Protein AF-A0A0E9NLZ0-F1 (afdb_monomer)

Foldseek 3Di:
DPPVVVVVVVVVVVVVPPPDDDDDDDDDDDDDDDDDDDDDPDDDPPDDDDDDPDDDPDDDPPVVVVLLVVLLVVVPPVDQPFQQDDDDDDDDDDDDDDFPDDLVVLQVLLVVLVVDALVVLLLVLLVVDPQPPHGPQFKHKDWDWAAFPDDPLATKTKIKMATPPQDPVQAAEEEEAEAPLDALSLLNLQCNVLNPDNNYIYMYIYFDCFANGGFDAADQDDPDLVSSQVSLLCSGLVSVVRVCVSVVQQAHAYEAAANRLVSQLVNCLVCVRRYQEYEYALYFAADADLQPPPPDDPDPPDDDDDDDDDDDDDDDDDDDPDPPPCSDDDPDDPSNQVCLLVLNDSLVCLQPVRSCSLSSLRVSLCSNQVVDDPVSSVSVSSSSSSRSNDDGHSSSSQSSQAHPPRHGPDHCNVVLLSRAHEYEAEFEPAEPRDLVSVVSSQVSNVVSVHHYYGDYQYSDYRSCCNSPVPSVSVVVVVSVVVVVVVVVVVVVVVVCVVVVHDDDPPPPVVVPPDDPPPDDPDDDDDDDD

Structure (mmCIF, N/CA/C/O backbone):
data_AF-A0A0E9NLZ0-F1
#
_entry.id   AF-A0A0E9NLZ0-F1
#
loop_
_atom_site.group_PDB
_atom_site.id
_atom_site.type_symbol
_atom_site.label_atom_id
_atom_site.label_alt_id
_atom_site.label_comp_id
_atom_site.label_asym_id
_atom_site.label_entity_id
_atom_site.label_seq_id
_atom_site.pdbx_PDB_ins_code
_atom_site.Cartn_x
_atom_site.Cartn_y
_atom_site.Cartn_z
_atom_site.occupancy
_atom_site.B_iso_or_equiv
_atom_site.auth_seq_id
_atom_site.auth_comp_id
_atom_site.auth_asym_id
_atom_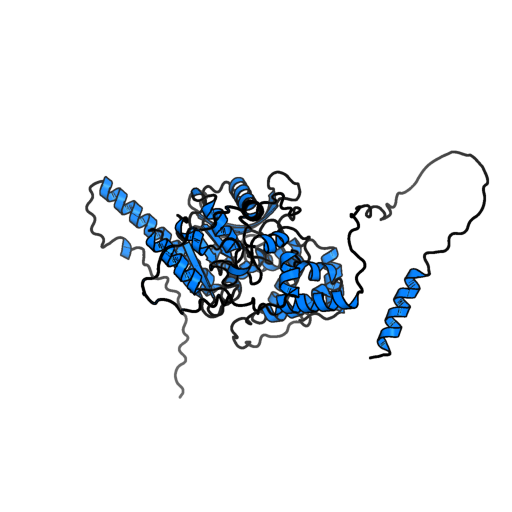site.auth_atom_id
_atom_site.pdbx_PDB_model_num
ATOM 1 N N . MET A 1 1 ? 33.882 -19.739 -27.011 1.00 42.53 1 MET A N 1
ATOM 2 C CA . MET A 1 1 ? 33.886 -19.015 -25.714 1.00 42.53 1 MET A CA 1
ATOM 3 C C . MET A 1 1 ? 35.245 -18.425 -25.289 1.00 42.53 1 MET A C 1
ATOM 5 O O . MET A 1 1 ? 35.275 -17.747 -24.273 1.00 42.53 1 MET A O 1
ATOM 9 N N . ARG A 1 2 ? 36.355 -18.591 -26.036 1.00 28.30 2 ARG A N 1
ATOM 10 C CA . ARG A 1 2 ? 37.669 -17.997 -25.675 1.00 28.30 2 ARG A CA 1
ATOM 11 C C . ARG A 1 2 ? 38.097 -16.769 -26.497 1.00 28.30 2 ARG A C 1
ATOM 13 O O . ARG A 1 2 ? 39.003 -16.062 -26.084 1.00 28.30 2 ARG A O 1
ATOM 20 N N . THR A 1 3 ? 37.411 -16.445 -27.591 1.00 29.70 3 THR A N 1
ATOM 21 C CA . THR A 1 3 ? 37.743 -15.297 -28.461 1.00 29.70 3 THR A CA 1
ATOM 22 C C . THR A 1 3 ? 37.018 -13.993 -28.097 1.00 29.70 3 THR A C 1
ATOM 24 O O . THR A 1 3 ? 37.509 -12.917 -28.414 1.00 29.70 3 THR A O 1
ATOM 27 N N . SER A 1 4 ? 35.910 -14.048 -27.349 1.00 34.25 4 SER A N 1
ATOM 28 C CA . SER A 1 4 ? 35.149 -12.851 -26.937 1.00 34.25 4 SER A CA 1
ATOM 29 C C . SER A 1 4 ? 35.706 -12.152 -25.686 1.00 34.25 4 SER A C 1
ATOM 31 O O . SER A 1 4 ? 35.386 -10.995 -25.434 1.00 34.25 4 SER A O 1
ATOM 33 N N . VAL A 1 5 ? 36.575 -12.821 -24.918 1.00 35.31 5 VAL A N 1
ATOM 34 C CA . VAL A 1 5 ? 37.199 -12.265 -23.699 1.00 35.31 5 VAL A CA 1
ATOM 35 C C . VAL A 1 5 ? 38.394 -11.356 -24.033 1.00 35.31 5 VAL A C 1
ATOM 37 O O . VAL A 1 5 ? 38.694 -10.428 -23.290 1.00 35.31 5 VAL A O 1
ATOM 40 N N . VAL A 1 6 ? 39.028 -11.548 -25.195 1.00 32.97 6 VAL A N 1
ATOM 41 C CA . VAL A 1 6 ? 40.196 -10.757 -25.632 1.00 32.97 6 VAL A CA 1
ATOM 42 C C . VAL A 1 6 ? 39.793 -9.406 -26.249 1.00 32.97 6 VAL A C 1
ATOM 44 O O . VAL A 1 6 ? 40.585 -8.467 -26.261 1.00 32.97 6 VAL A O 1
ATOM 47 N N . PHE A 1 7 ? 38.551 -9.267 -26.728 1.00 29.45 7 PHE A N 1
ATOM 48 C CA . PHE A 1 7 ? 38.072 -8.014 -27.328 1.00 29.45 7 PHE A CA 1
ATOM 49 C C . PHE A 1 7 ? 37.633 -6.985 -26.269 1.00 29.45 7 PHE A C 1
ATOM 51 O O . PHE A 1 7 ? 37.876 -5.790 -26.422 1.00 29.45 7 PHE A O 1
ATOM 58 N N . LEU A 1 8 ? 37.067 -7.449 -25.147 1.00 33.66 8 LEU A N 1
ATOM 59 C CA . LEU A 1 8 ? 36.632 -6.590 -24.036 1.00 33.66 8 LEU A CA 1
ATOM 60 C C . LEU A 1 8 ? 37.800 -6.060 -23.184 1.00 33.66 8 LEU A C 1
ATOM 62 O O . LEU A 1 8 ? 37.709 -4.955 -22.654 1.00 33.66 8 LEU A O 1
ATOM 66 N N . SER A 1 9 ? 38.922 -6.784 -23.100 1.00 30.19 9 SER A N 1
ATOM 67 C CA . SER A 1 9 ? 40.114 -6.318 -22.373 1.00 30.19 9 SER A CA 1
ATOM 68 C C . SER A 1 9 ? 40.880 -5.212 -23.111 1.00 30.19 9 SER A C 1
ATOM 70 O O . SER A 1 9 ? 41.461 -4.340 -22.466 1.00 30.19 9 SER A O 1
ATOM 72 N N . LYS A 1 10 ? 40.834 -5.179 -24.452 1.00 28.28 10 LYS A N 1
ATOM 73 C CA . LYS A 1 10 ? 41.515 -4.150 -25.261 1.00 28.28 10 LYS A CA 1
ATOM 74 C C . LYS A 1 10 ? 40.822 -2.784 -25.234 1.00 28.28 10 LYS A C 1
ATOM 76 O O . LYS A 1 10 ? 41.511 -1.768 -25.245 1.00 28.28 10 LYS A O 1
ATOM 81 N N . ILE A 1 11 ? 39.492 -2.741 -25.122 1.00 38.19 11 ILE A N 1
ATOM 82 C CA . ILE A 1 11 ? 38.740 -1.477 -24.996 1.00 38.19 11 ILE A CA 1
ATOM 83 C C . ILE A 1 11 ? 38.997 -0.826 -23.626 1.00 38.19 11 ILE A C 1
ATOM 85 O O . ILE A 1 11 ? 39.121 0.392 -23.530 1.00 38.19 11 ILE A O 1
ATOM 89 N N . PHE A 1 12 ? 39.159 -1.637 -22.575 1.00 31.28 12 PHE A N 1
ATOM 90 C CA . PHE A 1 12 ? 39.403 -1.145 -21.217 1.00 31.28 12 PHE A CA 1
ATOM 91 C C . PHE A 1 12 ? 40.833 -0.605 -21.019 1.00 31.28 12 PHE A C 1
ATOM 93 O O . PHE A 1 12 ? 41.030 0.350 -20.273 1.00 31.28 12 PHE A O 1
ATOM 100 N N . TRP A 1 13 ? 41.831 -1.155 -21.724 1.00 29.89 13 TRP A N 1
ATOM 101 C CA . TRP A 1 13 ? 43.226 -0.691 -21.634 1.00 29.89 13 TRP A CA 1
ATOM 102 C C . TRP A 1 13 ? 43.495 0.603 -22.419 1.00 29.89 13 TRP A C 1
ATOM 104 O O . TRP A 1 13 ? 44.314 1.420 -21.999 1.00 29.89 13 TRP A O 1
ATOM 114 N N . PHE A 1 14 ? 42.765 0.845 -23.514 1.00 30.53 14 PHE A N 1
ATOM 115 C CA . PHE A 1 14 ? 42.932 2.058 -24.326 1.00 30.53 14 PHE A CA 1
ATOM 116 C C . PHE A 1 14 ? 42.443 3.332 -23.611 1.00 30.53 14 PHE A C 1
ATOM 118 O O . PHE A 1 14 ? 42.941 4.421 -23.880 1.00 30.53 14 PHE A O 1
ATOM 125 N N . HIS A 1 15 ? 41.507 3.208 -22.663 1.00 34.53 15 HIS A N 1
ATOM 126 C CA . HIS A 1 15 ? 40.986 4.346 -21.894 1.00 34.53 15 HIS A CA 1
ATOM 127 C C . HIS A 1 15 ? 41.839 4.712 -20.667 1.00 34.53 15 HIS A C 1
ATOM 129 O O . HIS A 1 15 ? 41.784 5.847 -20.206 1.00 34.53 15 HIS A O 1
ATOM 135 N N . VAL A 1 16 ? 42.658 3.787 -20.155 1.00 36.69 16 VAL A N 1
ATOM 136 C CA . VAL A 1 16 ? 43.506 4.027 -18.971 1.00 36.69 16 VAL A CA 1
ATOM 137 C C . VAL A 1 16 ? 44.886 4.581 -19.353 1.00 36.69 16 VAL A C 1
ATOM 139 O O . VAL A 1 16 ? 45.481 5.329 -18.582 1.00 36.69 16 VAL A O 1
ATOM 142 N N . TYR A 1 17 ? 45.387 4.293 -20.560 1.00 27.45 17 TYR A N 1
ATOM 143 C CA . TYR A 1 17 ? 46.752 4.663 -20.960 1.00 27.45 17 TYR A CA 1
ATOM 144 C C . TYR A 1 17 ? 46.909 6.107 -21.485 1.00 27.45 17 TYR A C 1
ATOM 146 O O . TYR A 1 17 ? 48.033 6.574 -21.651 1.00 27.45 17 TYR A O 1
ATOM 154 N N . HIS A 1 18 ? 45.814 6.843 -21.722 1.00 30.62 18 HIS A N 1
ATOM 155 C CA . HIS A 1 18 ? 45.881 8.199 -22.295 1.00 30.62 18 HIS A CA 1
ATOM 156 C C . HIS A 1 18 ? 45.762 9.358 -21.286 1.00 30.62 18 HIS A C 1
ATOM 158 O O . HIS A 1 18 ? 45.858 10.514 -21.694 1.00 30.62 18 HIS A O 1
ATOM 164 N N . SER A 1 19 ? 45.636 9.078 -19.982 1.00 31.61 19 SER A N 1
ATOM 165 C CA . SER A 1 19 ? 45.496 10.107 -18.930 1.00 31.61 19 SER A CA 1
ATOM 166 C C . SER A 1 19 ? 46.740 10.336 -18.059 1.00 31.61 19 SER A C 1
ATOM 168 O O . SER A 1 19 ? 46.661 11.066 -17.075 1.00 31.61 19 SER A O 1
ATOM 170 N N . SER A 1 20 ? 47.902 9.775 -18.400 1.00 32.78 20 SER A N 1
ATOM 171 C CA . SER A 1 20 ? 49.126 9.916 -17.595 1.00 32.78 20 SER A CA 1
ATOM 172 C C . SER A 1 20 ? 50.351 10.308 -18.426 1.00 32.78 20 SER A C 1
ATOM 174 O O . SER A 1 20 ? 51.316 9.559 -18.553 1.00 32.78 20 SER A O 1
ATOM 176 N N . ARG A 1 21 ? 50.351 11.535 -18.958 1.00 25.67 21 ARG A N 1
ATOM 177 C CA . ARG A 1 21 ? 51.592 12.257 -19.285 1.00 25.67 21 ARG A CA 1
ATOM 178 C C . ARG A 1 21 ? 51.469 13.728 -18.901 1.00 25.67 21 ARG A C 1
ATOM 180 O O . ARG A 1 21 ? 50.910 14.531 -19.637 1.00 25.67 21 ARG A O 1
ATOM 187 N N . THR A 1 22 ? 52.019 14.067 -17.745 1.00 30.67 22 THR A N 1
ATOM 188 C CA . THR A 1 22 ? 52.459 15.422 -17.405 1.00 30.67 22 THR A CA 1
ATOM 189 C C . THR A 1 22 ? 53.862 15.649 -17.978 1.00 30.67 22 THR A C 1
ATOM 191 O O . THR A 1 22 ? 54.718 14.778 -17.819 1.00 30.67 22 THR A O 1
ATOM 194 N N . PRO A 1 23 ? 54.154 16.804 -18.601 1.00 30.09 23 PRO A N 1
ATOM 195 C CA . PRO A 1 23 ? 55.522 17.270 -18.768 1.00 30.09 23 PRO A CA 1
ATOM 196 C C . PRO A 1 23 ? 55.863 18.354 -17.731 1.00 30.09 23 PRO A C 1
ATOM 198 O O . PRO A 1 23 ? 55.123 19.317 -17.539 1.00 30.09 23 PRO A O 1
ATOM 201 N N . GLN A 1 24 ? 57.008 18.189 -17.065 1.00 27.14 24 GLN A N 1
ATOM 202 C CA . GLN A 1 24 ? 57.726 19.256 -16.362 1.00 27.14 24 GLN A CA 1
ATOM 203 C C . GLN A 1 24 ? 58.385 20.196 -17.385 1.00 27.14 24 GLN A C 1
ATOM 205 O O . GLN A 1 24 ? 59.036 19.693 -18.293 1.00 27.14 24 GLN A O 1
ATOM 210 N N . SER A 1 25 ? 58.320 21.521 -17.181 1.00 27.61 25 SER A N 1
ATOM 211 C CA . SER A 1 25 ? 59.514 22.372 -16.970 1.00 27.61 25 SER A CA 1
ATOM 212 C C . SER A 1 25 ? 59.218 23.886 -16.966 1.00 27.61 25 SER A C 1
ATOM 214 O O . SER A 1 25 ? 58.577 24.411 -17.868 1.00 27.61 25 SER A O 1
ATOM 216 N N . SER A 1 26 ? 59.833 24.551 -15.977 1.00 26.73 26 SER A N 1
ATOM 217 C CA . SER A 1 26 ? 60.493 25.876 -15.983 1.00 26.73 26 SER A CA 1
ATOM 218 C C . SER A 1 26 ? 59.733 27.203 -16.201 1.00 26.73 26 SER A C 1
ATOM 220 O O . SER A 1 26 ? 59.134 27.474 -17.232 1.00 26.73 26 SER A O 1
ATOM 222 N N . ARG A 1 27 ? 59.941 28.069 -15.193 1.00 29.23 27 ARG A N 1
ATOM 223 C CA . ARG A 1 27 ? 59.729 29.526 -15.055 1.00 29.23 27 ARG A CA 1
ATOM 224 C C . ARG A 1 27 ? 59.984 30.369 -16.315 1.00 29.23 27 ARG A C 1
ATOM 226 O O . ARG A 1 27 ? 61.016 30.183 -16.947 1.00 29.23 27 ARG A O 1
ATOM 233 N N . LEU A 1 28 ? 59.199 31.442 -16.480 1.00 26.64 28 LEU A N 1
ATOM 234 C CA . LEU A 1 28 ? 59.697 32.824 -16.611 1.00 26.64 28 LEU A CA 1
ATOM 235 C C . LEU A 1 28 ? 58.560 33.857 -16.467 1.00 26.64 28 LEU A C 1
ATOM 237 O O . LEU A 1 28 ? 57.394 33.593 -16.733 1.00 26.64 28 LEU A O 1
ATOM 241 N N . THR A 1 29 ? 58.959 35.008 -15.946 1.00 28.62 29 THR A N 1
ATOM 242 C CA . THR A 1 29 ? 58.239 36.217 -15.522 1.00 28.62 29 THR A CA 1
ATOM 243 C C . THR A 1 29 ? 57.562 37.007 -16.650 1.00 28.62 29 THR A C 1
ATOM 245 O O . THR A 1 29 ? 58.201 37.194 -17.678 1.00 28.62 29 THR A O 1
ATOM 248 N N . SER A 1 30 ? 56.397 37.625 -16.401 1.00 26.33 30 SER A N 1
ATOM 249 C CA . SER A 1 30 ? 56.209 39.096 -16.448 1.00 26.33 30 SER A CA 1
ATOM 250 C C . SER A 1 30 ? 54.740 39.530 -16.286 1.00 26.33 30 SER A C 1
ATOM 252 O O . SER A 1 30 ? 53.792 38.850 -16.665 1.00 26.33 30 SER A O 1
ATOM 254 N N . THR A 1 31 ? 54.602 40.692 -15.659 1.00 30.59 31 THR A N 1
ATOM 255 C CA . THR A 1 31 ? 53.425 41.537 -15.438 1.00 30.59 31 THR A CA 1
ATOM 256 C C . THR A 1 31 ? 52.834 42.067 -16.756 1.00 30.59 31 THR A C 1
ATOM 258 O O . THR A 1 31 ? 53.614 42.404 -17.639 1.00 30.59 31 THR A O 1
ATOM 261 N N . ILE A 1 32 ? 51.504 42.238 -16.857 1.00 28.39 32 ILE A N 1
ATOM 262 C CA . ILE A 1 32 ? 50.801 43.472 -17.299 1.00 28.39 32 ILE A CA 1
ATOM 263 C C . ILE A 1 32 ? 49.282 43.239 -17.434 1.00 28.39 32 ILE A C 1
ATOM 265 O O . ILE A 1 32 ? 48.794 42.175 -17.798 1.00 28.39 32 ILE A O 1
ATOM 269 N N . ASP A 1 33 ? 48.584 44.303 -17.059 1.00 27.09 33 ASP A N 1
ATOM 270 C CA . ASP A 1 33 ? 47.161 44.554 -16.874 1.00 27.09 33 ASP A CA 1
ATOM 271 C C . ASP A 1 33 ? 46.401 44.897 -18.185 1.00 27.09 33 ASP A C 1
ATOM 273 O O . ASP A 1 33 ? 47.007 45.280 -19.185 1.00 27.09 33 ASP A O 1
ATOM 277 N N . LYS A 1 34 ? 45.060 44.893 -18.074 1.00 28.36 34 LYS A N 1
ATOM 278 C CA . LYS A 1 34 ? 44.027 45.620 -18.851 1.00 28.36 34 LYS A CA 1
ATOM 279 C C . LYS A 1 34 ? 43.150 44.893 -19.898 1.00 28.36 34 LYS A C 1
ATOM 281 O O . LYS A 1 34 ? 43.515 44.626 -21.033 1.00 28.36 34 LYS A O 1
ATOM 286 N N . THR A 1 35 ? 41.872 44.834 -19.495 1.00 27.70 35 THR A N 1
ATOM 287 C CA . THR A 1 35 ? 40.644 45.261 -20.210 1.00 27.70 35 THR A CA 1
ATOM 288 C C . THR A 1 35 ? 39.960 44.376 -21.269 1.00 27.70 35 THR A C 1
ATOM 290 O O . THR A 1 35 ? 40.300 44.390 -22.440 1.00 27.70 35 THR A O 1
ATOM 293 N N . ARG A 1 36 ? 38.811 43.840 -20.816 1.00 27.03 36 ARG A N 1
ATOM 294 C CA . ARG A 1 36 ? 37.430 43.974 -21.346 1.00 27.03 36 ARG A CA 1
ATOM 295 C C . ARG A 1 36 ? 36.974 43.156 -22.579 1.00 27.03 36 ARG A C 1
ATOM 297 O O . ARG A 1 36 ? 37.496 43.264 -23.678 1.00 27.03 36 ARG A O 1
ATOM 304 N N . THR A 1 37 ? 35.797 42.539 -22.363 1.00 28.52 37 THR A N 1
ATOM 305 C CA . THR A 1 37 ? 34.700 42.169 -23.299 1.00 28.52 37 THR A CA 1
ATOM 306 C C . THR A 1 37 ? 34.840 40.917 -24.181 1.00 28.52 37 THR A C 1
ATOM 308 O O . THR A 1 37 ? 35.424 40.985 -25.248 1.00 28.52 37 THR A O 1
ATOM 311 N N . HIS A 1 38 ? 34.179 39.803 -23.814 1.00 26.81 38 HIS A N 1
ATOM 312 C CA . HIS A 1 38 ? 32.893 39.324 -24.380 1.00 26.81 38 HIS A CA 1
ATOM 313 C C . HIS A 1 38 ? 32.589 37.850 -24.007 1.00 26.81 38 HIS A C 1
ATOM 315 O O . HIS A 1 38 ? 33.476 37.010 -24.003 1.00 26.81 38 HIS A O 1
ATOM 321 N N . ARG A 1 39 ? 31.290 37.556 -23.804 1.00 27.33 39 ARG A N 1
ATOM 322 C CA . ARG A 1 39 ? 30.608 36.239 -23.882 1.00 27.33 39 ARG A CA 1
ATOM 323 C C . ARG A 1 39 ? 31.113 35.104 -22.970 1.00 27.33 39 ARG A C 1
ATOM 325 O O . ARG A 1 39 ? 31.986 34.330 -23.340 1.00 27.33 39 ARG A O 1
ATOM 332 N N . GLN A 1 40 ? 30.417 34.885 -21.851 1.00 25.30 40 GLN A N 1
ATOM 333 C CA . GLN A 1 40 ? 30.438 33.589 -21.165 1.00 25.30 40 GLN A CA 1
ATOM 334 C C . GLN A 1 40 ? 29.462 32.609 -21.833 1.00 25.30 40 GLN A C 1
ATOM 336 O O . GLN A 1 40 ? 28.252 32.661 -21.627 1.00 25.30 40 GLN A O 1
ATOM 341 N N . LEU A 1 41 ? 30.027 31.693 -22.618 1.00 26.80 41 LEU A N 1
ATOM 342 C CA . LEU A 1 41 ? 29.584 30.303 -22.652 1.00 26.80 41 LEU A CA 1
ATOM 343 C C . LEU A 1 41 ? 29.896 29.707 -21.272 1.00 26.80 41 LEU A C 1
ATOM 345 O O . LEU A 1 41 ? 31.061 29.643 -20.886 1.00 26.80 41 LEU A O 1
ATOM 349 N N . VAL A 1 42 ? 28.875 29.315 -20.512 1.00 26.12 42 VAL A N 1
ATOM 350 C CA . VAL A 1 42 ? 29.079 28.576 -19.259 1.00 26.12 42 VAL A CA 1
ATOM 351 C C . VAL A 1 42 ? 29.339 27.118 -19.624 1.00 26.12 42 VAL A C 1
ATOM 353 O O . VAL A 1 42 ? 28.457 26.424 -20.131 1.00 26.12 42 VAL A O 1
ATOM 356 N N . SER A 1 43 ? 30.579 26.684 -19.408 1.00 25.56 43 SER A N 1
ATOM 357 C CA . SER A 1 43 ? 31.011 25.298 -19.516 1.00 25.56 43 SER A CA 1
ATOM 358 C C . SER A 1 43 ? 30.371 24.441 -18.421 1.00 25.56 43 SER A C 1
ATOM 360 O O . SER A 1 43 ? 30.182 24.854 -17.276 1.00 25.56 43 SER A O 1
ATOM 362 N N . VAL A 1 44 ? 30.022 23.217 -18.805 1.00 29.61 44 VAL A N 1
ATOM 363 C CA . VAL A 1 44 ? 29.483 22.165 -17.943 1.00 29.61 44 VAL A CA 1
ATOM 364 C C . VAL A 1 44 ? 30.632 21.584 -17.122 1.00 29.61 44 VAL A C 1
ATOM 366 O O . VAL A 1 44 ? 31.222 20.586 -17.511 1.00 29.61 44 VAL A O 1
ATOM 369 N N . GLU A 1 45 ? 30.986 22.214 -16.005 1.00 30.45 45 GLU A N 1
ATOM 370 C CA . GLU A 1 45 ? 31.995 21.655 -15.096 1.00 30.45 45 GLU A CA 1
ATOM 371 C C . GLU A 1 45 ? 31.783 22.129 -13.653 1.00 30.45 45 GLU A C 1
ATOM 373 O O . GLU A 1 45 ? 32.556 22.891 -13.084 1.00 30.45 45 GLU A O 1
ATOM 378 N N . ALA A 1 46 ? 30.680 21.691 -13.041 1.00 28.95 46 ALA A N 1
ATOM 379 C CA . ALA A 1 46 ? 30.456 21.880 -11.608 1.00 28.95 46 ALA A CA 1
ATOM 380 C C . ALA A 1 46 ? 29.480 20.847 -11.024 1.00 28.95 46 ALA A C 1
ATOM 382 O O . ALA A 1 46 ? 28.449 21.226 -10.492 1.00 28.95 46 ALA A O 1
ATOM 383 N N . TYR A 1 47 ? 29.775 19.544 -11.099 1.00 27.95 47 TYR A N 1
ATOM 384 C CA . TYR A 1 47 ? 29.112 18.538 -10.247 1.00 27.95 47 TYR A CA 1
ATOM 385 C C . TYR A 1 47 ? 29.981 17.284 -10.073 1.00 27.95 47 TYR A C 1
ATOM 387 O O . TYR A 1 47 ? 29.740 16.263 -10.704 1.00 27.95 47 TYR A O 1
ATOM 395 N N . ALA A 1 48 ? 30.985 17.346 -9.194 1.00 31.47 48 ALA A N 1
ATOM 396 C CA . ALA A 1 48 ? 31.572 16.153 -8.568 1.00 31.47 48 ALA A CA 1
ATOM 397 C C . ALA A 1 48 ? 32.441 16.523 -7.352 1.00 31.47 48 ALA A C 1
ATOM 399 O O . ALA A 1 48 ? 33.657 16.369 -7.366 1.00 31.47 48 ALA A O 1
ATOM 400 N N . LYS A 1 49 ? 31.817 16.994 -6.270 1.00 26.59 49 LYS A N 1
ATOM 401 C CA . LYS A 1 49 ? 32.379 16.857 -4.917 1.00 26.59 49 LYS A CA 1
ATOM 402 C C . LYS A 1 49 ? 31.269 16.409 -3.974 1.00 26.59 49 LYS A C 1
ATOM 404 O O . LYS A 1 49 ? 30.575 17.216 -3.371 1.00 26.59 49 LYS A O 1
ATOM 409 N N . LEU A 1 50 ? 31.076 15.096 -3.913 1.00 29.19 50 LEU A N 1
ATOM 410 C CA . LEU A 1 50 ? 30.404 14.419 -2.810 1.00 29.19 50 LEU A CA 1
ATOM 411 C C . LEU A 1 50 ? 31.432 13.449 -2.236 1.00 29.19 50 LEU A C 1
ATOM 413 O O . LEU A 1 50 ? 31.758 12.440 -2.859 1.00 29.19 50 LEU A O 1
ATOM 417 N N . GLU A 1 51 ? 31.988 13.813 -1.086 1.00 28.61 51 GLU A N 1
ATOM 418 C CA . GLU A 1 51 ? 32.828 12.939 -0.275 1.00 28.61 51 GLU A CA 1
ATOM 419 C C . GLU A 1 51 ? 31.983 11.748 0.202 1.00 28.61 51 GLU A C 1
ATOM 421 O O . GLU A 1 51 ? 30.977 11.910 0.894 1.00 28.61 51 GLU A O 1
ATOM 426 N N . TYR A 1 52 ? 32.380 10.542 -0.201 1.00 31.09 52 TYR A N 1
ATOM 427 C CA . TYR A 1 52 ? 31.883 9.287 0.355 1.00 31.09 52 TYR A CA 1
ATOM 428 C C . TYR A 1 52 ? 32.926 8.759 1.346 1.00 31.09 52 TYR A C 1
ATOM 430 O O . TYR A 1 52 ? 34.109 8.734 1.000 1.00 31.09 52 TYR A O 1
ATOM 438 N N . PRO A 1 53 ? 32.542 8.281 2.544 1.00 30.12 53 PRO A N 1
ATOM 439 C CA . PRO A 1 53 ? 33.475 7.552 3.386 1.00 30.12 53 PRO A CA 1
ATOM 440 C C . PRO A 1 53 ? 33.764 6.195 2.733 1.00 30.12 53 PRO A C 1
ATOM 442 O O . PRO A 1 53 ? 32.868 5.373 2.526 1.00 30.12 53 PRO A O 1
ATOM 445 N N . ALA A 1 54 ? 35.027 5.983 2.373 1.00 32.72 54 ALA A N 1
ATOM 446 C CA . ALA A 1 54 ? 35.532 4.738 1.823 1.00 32.72 54 ALA A CA 1
ATOM 447 C C . ALA A 1 54 ? 35.548 3.649 2.904 1.00 32.72 54 ALA A C 1
ATOM 449 O O . ALA A 1 54 ? 36.446 3.618 3.738 1.00 32.72 54 ALA A O 1
ATOM 450 N N . ILE A 1 55 ? 34.569 2.741 2.879 1.00 33.34 55 ILE A N 1
ATOM 451 C CA . ILE A 1 55 ? 34.675 1.436 3.545 1.00 33.34 55 ILE A CA 1
ATOM 452 C C . ILE A 1 55 ? 34.048 0.373 2.636 1.00 33.34 55 ILE A C 1
ATOM 454 O O . ILE A 1 55 ? 32.861 0.069 2.724 1.00 33.34 55 ILE A O 1
ATOM 458 N N . LEU A 1 56 ? 34.863 -0.209 1.758 1.00 31.58 56 LEU A N 1
ATOM 459 C CA . LEU A 1 56 ? 34.626 -1.529 1.175 1.00 31.58 56 LEU A CA 1
ATOM 460 C C . LEU A 1 56 ? 35.963 -2.284 1.213 1.00 31.58 56 LEU A C 1
ATOM 462 O O . LEU A 1 56 ? 36.938 -1.771 0.663 1.00 31.58 56 LEU A O 1
ATOM 466 N N . PRO A 1 57 ? 36.051 -3.474 1.836 1.00 31.70 57 PRO A N 1
ATOM 467 C CA . PRO A 1 57 ? 37.229 -4.315 1.699 1.00 31.70 57 PRO A CA 1
ATOM 468 C C . PRO A 1 57 ? 37.281 -4.856 0.268 1.00 31.70 57 PRO A C 1
ATOM 470 O O . PRO A 1 57 ? 36.261 -5.247 -0.306 1.00 31.70 57 PRO A O 1
ATOM 473 N N . THR A 1 58 ? 38.476 -4.893 -0.303 1.00 32.50 58 THR A N 1
ATOM 474 C CA . THR A 1 58 ? 38.797 -5.527 -1.582 1.00 32.50 58 THR A CA 1
ATOM 475 C C . THR A 1 58 ? 38.505 -7.031 -1.526 1.00 32.50 58 THR A C 1
ATOM 477 O O . THR A 1 58 ? 39.342 -7.826 -1.111 1.00 32.50 58 THR A O 1
ATOM 480 N N . PHE A 1 59 ? 37.313 -7.447 -1.959 1.00 32.44 59 PHE A N 1
ATOM 481 C CA . PHE A 1 59 ? 36.998 -8.857 -2.204 1.00 32.44 59 PHE A CA 1
ATOM 482 C C . PHE A 1 59 ? 37.236 -9.216 -3.672 1.00 32.44 59 PHE A C 1
ATOM 484 O O . PHE A 1 59 ? 36.894 -8.460 -4.580 1.00 32.44 59 PHE A O 1
ATOM 491 N N . ALA A 1 60 ? 37.804 -10.401 -3.902 1.00 35.44 60 ALA A N 1
ATOM 492 C CA . ALA A 1 60 ? 37.954 -10.984 -5.226 1.00 35.44 60 ALA A CA 1
ATOM 493 C C . ALA A 1 60 ? 36.588 -11.041 -5.945 1.00 35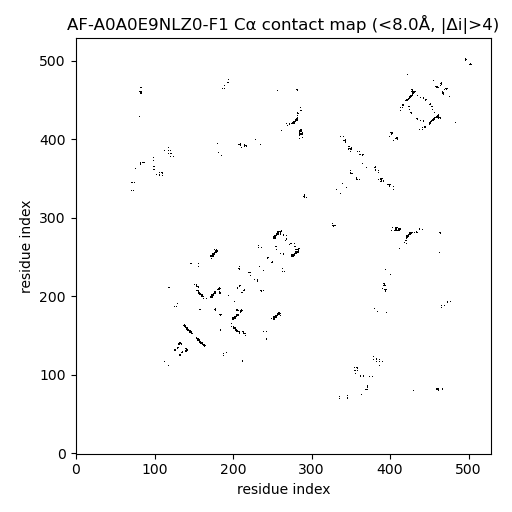.44 60 ALA A C 1
ATOM 495 O O . ALA A 1 60 ? 35.623 -11.641 -5.469 1.00 35.44 60 ALA A O 1
ATOM 496 N N . TYR A 1 61 ? 36.529 -10.414 -7.119 1.00 41.59 61 TYR A N 1
ATOM 497 C CA . TYR A 1 61 ? 35.314 -10.128 -7.884 1.00 41.59 61 TYR A CA 1
ATOM 498 C C . TYR A 1 61 ? 34.443 -11.321 -8.356 1.00 41.59 61 TYR A C 1
ATOM 500 O O . TYR A 1 61 ? 33.247 -11.087 -8.556 1.00 41.59 61 TYR A O 1
ATOM 508 N N . PRO A 1 62 ? 34.910 -12.581 -8.525 1.00 34.09 62 PRO A N 1
ATOM 509 C CA . PRO A 1 62 ? 34.016 -13.643 -9.004 1.00 34.09 62 PRO A CA 1
ATOM 510 C C . PRO A 1 62 ? 33.007 -14.124 -7.943 1.00 34.09 62 PRO A C 1
ATOM 512 O O . PRO A 1 62 ? 31.907 -14.546 -8.296 1.00 34.09 62 PRO A O 1
ATOM 515 N N . SER A 1 63 ? 33.317 -13.996 -6.650 1.00 36.81 63 SER A N 1
ATOM 516 C CA . SER A 1 63 ? 32.458 -14.480 -5.555 1.00 36.81 63 SER A CA 1
ATOM 517 C C . SER A 1 63 ? 31.246 -13.574 -5.315 1.00 36.81 63 SER A C 1
ATOM 519 O O . SER A 1 63 ? 30.149 -14.056 -5.041 1.00 36.81 63 SER A O 1
ATOM 521 N N . LEU A 1 64 ? 31.420 -12.257 -5.472 1.00 40.94 64 LEU A N 1
ATOM 522 C CA . LEU A 1 64 ? 30.341 -11.280 -5.308 1.00 40.94 64 LEU A CA 1
ATOM 523 C C . LEU A 1 64 ? 29.306 -11.411 -6.431 1.00 40.94 64 LEU A C 1
ATOM 525 O O . LEU A 1 64 ? 28.113 -11.351 -6.167 1.00 40.94 64 LEU A O 1
ATOM 529 N N . LEU A 1 65 ? 29.745 -11.663 -7.669 1.00 37.16 65 LEU A N 1
ATOM 530 C CA . LEU A 1 65 ? 28.852 -11.854 -8.813 1.00 37.16 65 LEU A CA 1
ATOM 531 C C . LEU A 1 65 ? 27.970 -13.103 -8.648 1.00 37.16 65 LEU A C 1
ATOM 533 O O . LEU A 1 65 ? 26.781 -13.048 -8.942 1.00 37.16 65 LEU A O 1
ATOM 537 N N . ILE A 1 66 ? 28.522 -14.202 -8.123 1.00 38.91 66 ILE A N 1
ATOM 538 C CA . ILE A 1 66 ? 27.772 -15.439 -7.844 1.00 38.91 66 ILE A CA 1
ATOM 539 C C . ILE A 1 66 ? 26.750 -15.212 -6.723 1.00 38.91 66 ILE A C 1
ATOM 541 O O . ILE A 1 66 ? 25.582 -15.557 -6.882 1.00 38.91 66 ILE A O 1
ATOM 545 N N . VAL A 1 67 ? 27.145 -14.560 -5.626 1.00 41.56 67 VAL A N 1
ATOM 546 C CA . VAL A 1 67 ? 26.235 -14.203 -4.521 1.00 41.56 67 VAL A CA 1
ATOM 547 C C . VAL A 1 67 ? 25.128 -13.247 -4.994 1.00 41.56 67 VAL A C 1
ATOM 549 O O . VAL A 1 67 ? 23.971 -13.380 -4.598 1.00 41.56 67 VAL A O 1
ATOM 552 N N . VAL A 1 68 ? 25.446 -12.330 -5.908 1.00 43.53 68 VAL A N 1
ATOM 553 C CA . VAL A 1 68 ? 24.505 -11.379 -6.518 1.00 43.53 68 VAL A CA 1
ATOM 554 C C . VAL A 1 68 ? 23.524 -12.067 -7.475 1.00 43.53 68 VAL A C 1
ATOM 556 O O . VAL A 1 68 ? 22.324 -11.812 -7.393 1.00 43.53 68 VAL A O 1
ATOM 559 N N . VAL A 1 69 ? 23.989 -12.984 -8.328 1.00 37.56 69 VAL A N 1
ATOM 560 C CA . VAL A 1 69 ? 23.131 -13.793 -9.217 1.00 37.56 69 VAL A CA 1
ATOM 561 C C . VAL A 1 69 ? 22.206 -14.704 -8.412 1.00 37.56 69 VAL A C 1
ATOM 563 O O . VAL A 1 69 ? 21.029 -14.832 -8.745 1.00 37.56 69 VAL A O 1
ATOM 566 N N . LEU A 1 70 ? 22.697 -15.274 -7.312 1.00 38.09 70 LEU A N 1
ATOM 567 C CA . LEU A 1 70 ? 21.889 -16.092 -6.414 1.00 38.09 70 LEU A CA 1
ATOM 568 C C . LEU A 1 70 ? 20.860 -15.259 -5.642 1.00 38.09 70 LEU A C 1
ATOM 570 O O . LEU A 1 70 ? 19.740 -15.722 -5.480 1.00 38.09 70 LEU A O 1
ATOM 574 N N . SER A 1 71 ? 21.170 -14.018 -5.252 1.00 40.53 71 SER A N 1
ATOM 575 C CA . SER A 1 71 ? 20.217 -13.091 -4.604 1.00 40.53 71 SER A CA 1
ATOM 576 C C . SER A 1 71 ? 19.083 -12.665 -5.530 1.00 40.53 71 SER A C 1
ATOM 578 O O . SER A 1 71 ? 17.935 -12.558 -5.105 1.00 40.53 71 SER A O 1
ATOM 580 N N . ILE A 1 72 ? 19.405 -12.457 -6.808 1.00 41.28 72 ILE A N 1
ATOM 581 C CA . ILE A 1 72 ? 18.424 -12.255 -7.875 1.00 41.28 72 ILE A CA 1
ATOM 582 C C . ILE A 1 72 ? 17.575 -13.512 -8.018 1.00 41.28 72 ILE A C 1
ATOM 584 O O . ILE A 1 72 ? 16.360 -13.397 -8.054 1.00 41.28 72 ILE A O 1
ATOM 588 N N . PHE A 1 73 ? 18.185 -14.701 -8.029 1.00 35.50 73 PHE A N 1
ATOM 589 C CA . PHE A 1 73 ? 17.435 -15.952 -8.051 1.00 35.50 73 PHE A CA 1
ATOM 590 C C . PHE A 1 73 ? 16.520 -16.053 -6.829 1.00 35.50 73 PHE A C 1
ATOM 592 O O . PHE A 1 73 ? 15.331 -16.143 -7.035 1.00 35.50 73 PHE A O 1
ATOM 599 N N . ALA A 1 74 ? 16.990 -15.880 -5.593 1.00 37.84 74 ALA A N 1
ATOM 600 C CA . ALA A 1 74 ? 16.155 -15.938 -4.391 1.00 37.84 74 ALA A CA 1
ATOM 601 C C . ALA A 1 74 ? 15.027 -14.892 -4.356 1.00 37.84 74 ALA A C 1
ATOM 603 O O . ALA A 1 74 ? 13.923 -15.220 -3.942 1.00 37.84 74 ALA A O 1
ATOM 604 N N . PHE A 1 75 ? 15.250 -13.659 -4.820 1.00 41.31 75 PHE A N 1
ATOM 605 C CA . PHE A 1 75 ? 14.185 -12.652 -4.930 1.00 41.31 75 PHE A CA 1
ATOM 606 C C . PHE A 1 75 ? 13.195 -12.958 -6.068 1.00 41.31 75 PHE A C 1
ATOM 608 O O . PHE A 1 75 ? 12.006 -12.686 -5.941 1.00 41.31 75 PHE A O 1
ATOM 615 N N . LEU A 1 76 ? 13.668 -13.552 -7.167 1.00 38.03 76 LEU A N 1
ATOM 616 C CA . LEU A 1 76 ? 12.844 -14.003 -8.293 1.00 38.03 76 LEU A CA 1
ATOM 617 C C . LEU A 1 76 ? 12.225 -15.402 -8.076 1.00 38.03 76 LEU A C 1
ATOM 619 O O . LEU A 1 76 ? 11.330 -15.781 -8.831 1.00 38.03 76 LEU A O 1
ATOM 623 N N . THR A 1 77 ? 12.690 -16.168 -7.083 1.00 35.34 77 THR A N 1
ATOM 624 C CA . THR A 1 77 ? 12.229 -17.518 -6.710 1.00 35.34 77 THR A CA 1
ATOM 625 C C . THR A 1 77 ? 11.513 -17.561 -5.365 1.00 35.34 77 THR A C 1
ATOM 627 O O . THR A 1 77 ? 10.943 -18.599 -5.050 1.00 35.34 77 THR A O 1
ATOM 630 N N . LEU A 1 78 ? 11.474 -16.468 -4.592 1.00 37.78 78 LEU A N 1
ATOM 631 C CA . LEU A 1 78 ? 10.339 -16.186 -3.710 1.00 37.78 78 LEU A CA 1
ATOM 632 C C . LEU A 1 78 ? 9.147 -15.997 -4.655 1.00 37.78 78 LEU A C 1
ATOM 634 O O . LEU A 1 78 ? 8.990 -14.980 -5.325 1.00 37.78 78 LEU A O 1
ATOM 638 N N . THR A 1 79 ? 8.464 -17.110 -4.874 1.00 37.25 79 THR A N 1
ATOM 639 C CA . THR A 1 79 ? 7.855 -17.508 -6.142 1.00 37.25 79 THR A CA 1
ATOM 640 C C . THR A 1 79 ? 6.833 -16.501 -6.676 1.00 37.25 79 THR A C 1
ATOM 642 O O . THR A 1 79 ? 5.797 -16.311 -6.040 1.00 37.25 79 THR A O 1
ATOM 645 N N . PRO A 1 80 ? 7.008 -15.933 -7.884 1.00 36.16 80 PRO A N 1
ATOM 646 C CA . PRO A 1 80 ? 5.872 -15.416 -8.621 1.00 36.16 80 PRO A CA 1
ATOM 647 C C . PRO A 1 80 ? 5.053 -16.620 -9.087 1.00 36.16 80 PRO A C 1
ATOM 649 O O . PRO A 1 80 ? 5.441 -17.322 -10.029 1.00 36.16 80 PRO A O 1
ATOM 652 N N . THR A 1 81 ? 3.909 -16.859 -8.447 1.00 38.28 81 THR A N 1
ATOM 653 C CA . THR A 1 81 ? 2.823 -17.540 -9.145 1.00 38.28 81 THR A CA 1
ATOM 654 C C . THR A 1 81 ? 2.533 -16.707 -10.400 1.00 38.28 81 THR A C 1
ATOM 656 O O . THR A 1 81 ? 2.340 -15.490 -10.295 1.00 38.28 81 THR A O 1
ATOM 659 N N . PRO A 1 82 ? 2.603 -17.287 -11.616 1.00 41.22 82 PRO A N 1
ATOM 660 C CA . PRO A 1 82 ? 2.059 -16.604 -12.782 1.00 41.22 82 PRO A CA 1
ATOM 661 C C . PRO A 1 82 ? 0.609 -16.227 -12.458 1.00 41.22 82 PRO A C 1
ATOM 663 O O . PRO A 1 82 ? -0.074 -16.982 -11.761 1.00 41.22 82 PRO A O 1
ATOM 666 N N . MET A 1 83 ? 0.139 -15.064 -12.925 1.00 47.75 83 MET A N 1
ATOM 667 C CA . MET A 1 83 ? -1.291 -14.753 -12.827 1.00 47.75 83 MET A CA 1
ATOM 668 C C . MET A 1 83 ? -2.086 -15.948 -13.357 1.00 47.75 83 MET A C 1
ATOM 670 O O . MET A 1 83 ? -1.672 -16.547 -14.354 1.00 47.75 83 MET A O 1
ATOM 674 N N . ALA A 1 84 ? -3.171 -16.314 -12.663 1.00 40.12 84 ALA A N 1
ATOM 675 C CA . ALA A 1 84 ? -4.002 -17.459 -13.022 1.00 40.12 84 ALA A CA 1
ATOM 676 C C . ALA A 1 84 ? -4.262 -17.440 -14.537 1.00 40.12 84 ALA A C 1
ATOM 678 O O . ALA A 1 84 ? -4.801 -16.469 -15.070 1.00 40.12 84 ALA A O 1
ATOM 679 N N . SER A 1 85 ? -3.786 -18.474 -15.233 1.00 33.53 85 SER A N 1
ATOM 680 C CA . SER A 1 85 ? -3.723 -18.504 -16.690 1.00 33.53 85 SER A CA 1
ATOM 681 C C . SER A 1 85 ? -5.127 -18.463 -17.287 1.00 33.53 85 SER A C 1
ATOM 683 O O . SER A 1 85 ? -5.863 -19.447 -17.218 1.00 33.53 85 SER A O 1
ATOM 685 N N . VAL A 1 86 ? -5.486 -17.339 -17.903 1.00 37.94 86 VAL A N 1
ATOM 686 C CA . VAL A 1 86 ? -6.545 -17.280 -18.914 1.00 37.94 86 VAL A CA 1
ATOM 687 C C . VAL A 1 86 ? -5.839 -17.347 -20.272 1.00 37.94 86 VAL A C 1
ATOM 689 O O . VAL A 1 86 ? -4.875 -16.602 -20.466 1.00 37.94 86 VAL A O 1
ATOM 692 N N . PRO A 1 87 ? -6.239 -18.238 -21.197 1.00 29.88 87 PRO A N 1
ATOM 693 C CA . PRO A 1 87 ? -5.605 -18.322 -22.508 1.00 29.88 87 PRO A CA 1
ATOM 694 C C . PRO A 1 87 ? -5.708 -16.972 -23.240 1.00 29.88 87 PRO A C 1
ATOM 696 O O . PRO A 1 87 ? -6.753 -16.316 -23.162 1.00 29.88 87 PRO A O 1
ATOM 699 N N . PRO A 1 88 ? -4.645 -16.527 -23.934 1.00 33.97 88 PRO A N 1
ATOM 700 C CA . PRO A 1 88 ? -4.644 -15.234 -24.600 1.00 33.97 88 PRO A CA 1
ATOM 701 C C . PRO A 1 88 ? -5.688 -15.222 -25.718 1.00 33.97 88 PRO A C 1
ATOM 703 O O . PRO A 1 88 ? -5.681 -16.070 -26.610 1.00 33.97 88 PRO A O 1
ATOM 706 N N . ARG A 1 89 ? -6.587 -14.234 -25.690 1.00 31.69 89 ARG A N 1
ATOM 707 C CA . ARG A 1 89 ? -7.432 -13.909 -26.840 1.00 31.69 89 ARG A CA 1
ATOM 708 C C . ARG A 1 89 ? -6.562 -13.127 -27.822 1.00 31.69 89 ARG A C 1
ATOM 710 O O . ARG A 1 89 ? -5.981 -12.115 -27.440 1.00 31.69 89 ARG A O 1
ATOM 717 N N . ALA A 1 90 ? -6.433 -13.627 -29.049 1.00 31.28 90 ALA A N 1
ATOM 718 C CA . ALA A 1 90 ? -5.614 -13.012 -30.089 1.00 31.28 90 ALA A CA 1
ATOM 719 C C . ALA A 1 90 ? -6.034 -11.547 -30.306 1.00 31.28 90 ALA A C 1
ATOM 721 O O . ALA A 1 90 ? -7.179 -11.278 -30.668 1.00 31.28 90 ALA A O 1
ATOM 722 N N . ALA A 1 91 ? -5.113 -10.614 -30.061 1.00 33.38 91 ALA A N 1
ATOM 723 C CA . ALA A 1 91 ? -5.285 -9.194 -30.336 1.00 33.38 91 ALA A CA 1
ATOM 724 C C . ALA A 1 91 ? -4.220 -8.743 -31.342 1.00 33.38 91 ALA A C 1
ATOM 726 O O . ALA A 1 91 ? -3.055 -9.134 -31.263 1.00 33.38 91 ALA A O 1
ATOM 727 N N . SER A 1 92 ? -4.677 -7.964 -32.318 1.00 30.66 92 SER A N 1
ATOM 728 C CA . SER A 1 92 ? -3.959 -7.499 -33.501 1.00 30.66 92 SER A CA 1
ATOM 729 C C . SER A 1 92 ? -2.750 -6.624 -33.173 1.00 30.66 92 SER A C 1
ATOM 731 O O . SER A 1 92 ? -2.822 -5.720 -32.344 1.00 30.66 92 SER A O 1
ATOM 733 N N . SER A 1 93 ? -1.657 -6.878 -33.890 1.00 32.47 93 SER A N 1
ATOM 734 C CA . SER A 1 93 ? -0.366 -6.211 -33.770 1.00 32.47 93 SER A CA 1
ATOM 735 C C . SER A 1 93 ? -0.376 -4.776 -34.304 1.00 32.47 93 SER A C 1
ATOM 737 O O . SER A 1 93 ? -0.523 -4.557 -35.506 1.00 32.47 93 SER A O 1
ATOM 739 N N . THR A 1 94 ? -0.062 -3.820 -33.436 1.00 34.97 94 THR A N 1
ATOM 740 C CA . THR A 1 94 ? 0.588 -2.558 -33.814 1.00 34.97 94 THR A CA 1
ATOM 741 C C . THR A 1 94 ? 1.875 -2.435 -33.005 1.00 34.97 94 THR A C 1
ATOM 743 O O . THR A 1 94 ? 1.887 -2.711 -31.808 1.00 34.97 94 THR A O 1
ATOM 746 N N . SER A 1 95 ? 2.976 -2.111 -33.681 1.00 42.69 95 SER A N 1
ATOM 747 C CA . SER A 1 95 ? 4.358 -2.261 -33.213 1.00 42.69 95 SER A CA 1
ATOM 748 C C . SER A 1 95 ? 4.672 -1.527 -31.898 1.00 42.69 95 SER A C 1
ATOM 750 O O . SER A 1 95 ? 4.953 -0.329 -31.897 1.00 42.69 95 SER A O 1
ATOM 752 N N . SER A 1 96 ? 4.719 -2.268 -30.793 1.00 45.53 96 SER A N 1
ATOM 753 C CA . SER A 1 96 ? 5.442 -1.914 -29.565 1.00 45.53 96 SER A CA 1
ATOM 754 C C . SER A 1 96 ? 6.620 -2.883 -29.421 1.00 45.53 96 SER A C 1
ATOM 756 O O . SER A 1 96 ? 6.428 -4.072 -29.668 1.00 45.53 96 SER A O 1
ATOM 758 N N . GLY A 1 97 ? 7.820 -2.391 -29.085 1.00 50.75 97 GLY A N 1
ATOM 759 C CA . GLY A 1 97 ? 9.073 -3.166 -29.053 1.00 50.75 97 GLY A CA 1
ATOM 760 C C . GLY A 1 97 ? 8.951 -4.556 -28.412 1.00 50.75 97 GLY A C 1
ATOM 761 O O . GLY A 1 97 ? 8.150 -4.775 -27.503 1.00 50.75 97 GLY A O 1
ATOM 762 N N . MET A 1 98 ? 9.727 -5.515 -28.923 1.00 59.09 98 MET A N 1
ATOM 763 C CA . MET A 1 98 ? 9.677 -6.914 -28.495 1.00 59.09 98 MET A CA 1
ATOM 764 C C . MET A 1 98 ? 10.048 -7.002 -27.006 1.00 59.09 98 MET A C 1
ATOM 766 O O . MET A 1 98 ? 11.162 -6.658 -26.621 1.00 59.09 98 MET A O 1
ATOM 770 N N . PHE A 1 99 ? 9.109 -7.429 -26.163 1.00 65.19 99 PHE A N 1
ATOM 771 C CA . PHE A 1 99 ? 9.326 -7.615 -24.729 1.00 65.19 99 PHE A CA 1
ATOM 772 C C . PHE A 1 99 ? 9.622 -9.103 -24.461 1.00 65.19 99 PHE A C 1
ATOM 774 O O . PHE A 1 99 ? 8.893 -9.946 -24.986 1.00 65.19 99 PHE A O 1
ATOM 781 N N . PRO A 1 100 ? 10.660 -9.482 -23.685 1.00 81.31 100 PRO A N 1
ATOM 782 C CA . PRO A 1 100 ? 11.579 -8.653 -22.896 1.00 81.31 100 PRO A CA 1
ATOM 783 C C . PRO A 1 100 ? 12.583 -7.854 -23.742 1.00 81.31 100 PRO A C 1
ATOM 785 O O . PRO A 1 100 ? 12.920 -8.242 -24.855 1.00 81.31 100 PRO A O 1
ATOM 788 N N . LEU A 1 101 ? 13.111 -6.771 -23.164 1.00 82.75 101 LEU A N 1
ATOM 789 C CA . LEU A 1 101 ? 13.930 -5.786 -23.876 1.00 82.75 101 LEU A CA 1
ATOM 790 C C . LEU A 1 101 ? 15.226 -6.372 -24.456 1.00 82.75 101 LEU A C 1
ATOM 792 O O . LEU A 1 101 ? 15.959 -7.139 -23.809 1.00 82.75 101 LEU A O 1
ATOM 796 N N . SER A 1 102 ? 15.584 -5.908 -25.652 1.00 87.00 102 SER A N 1
ATOM 797 C CA . SER A 1 102 ? 16.914 -6.103 -26.229 1.00 87.00 102 SER A CA 1
ATOM 798 C C . SER A 1 102 ? 17.995 -5.337 -25.446 1.00 87.00 102 SER A C 1
ATOM 800 O O . SER A 1 102 ? 17.724 -4.499 -24.584 1.00 87.00 102 SER A O 1
ATOM 802 N N . PHE A 1 103 ? 19.274 -5.620 -25.726 1.00 85.94 103 PHE A N 1
ATOM 803 C CA . PHE A 1 103 ? 20.378 -4.904 -25.068 1.00 85.94 103 PHE A CA 1
ATOM 804 C C . PHE A 1 103 ? 20.403 -3.409 -25.439 1.00 85.94 103 PHE A C 1
ATOM 806 O O . PHE A 1 103 ? 20.643 -2.573 -24.572 1.00 85.94 103 PHE A O 1
ATOM 813 N N . GLY A 1 104 ? 20.106 -3.073 -26.701 1.00 87.00 104 GLY A N 1
ATOM 814 C CA . GLY A 1 104 ? 20.038 -1.685 -27.166 1.00 87.00 104 GLY A CA 1
ATOM 815 C C . GLY A 1 104 ? 18.896 -0.906 -26.512 1.00 87.00 104 GLY A C 1
ATOM 816 O O . GLY A 1 104 ? 19.115 0.199 -26.019 1.00 87.00 104 GLY A O 1
ATOM 817 N N . GLU A 1 105 ? 17.705 -1.506 -26.418 1.00 86.50 105 GLU A N 1
ATOM 818 C CA . GLU A 1 105 ? 16.558 -0.900 -25.724 1.00 86.50 105 GLU A CA 1
ATOM 819 C C . GLU A 1 105 ? 16.833 -0.719 -24.229 1.00 86.50 105 GLU A C 1
ATOM 821 O O . GLU A 1 105 ? 16.534 0.334 -23.673 1.00 86.50 105 GLU A O 1
ATOM 826 N N . SER A 1 106 ? 17.484 -1.694 -23.590 1.00 89.06 106 SER A N 1
ATOM 827 C CA . SER A 1 106 ? 17.902 -1.587 -22.190 1.00 89.06 106 SER A CA 1
ATOM 828 C C . SER A 1 106 ? 18.896 -0.446 -21.967 1.00 89.06 106 SER A C 1
ATOM 830 O O . SER A 1 106 ? 18.743 0.334 -21.029 1.00 89.06 106 SER A O 1
ATOM 832 N N . PHE A 1 107 ? 19.893 -0.293 -22.842 1.00 87.06 107 PHE A N 1
ATOM 833 C CA . PHE A 1 107 ? 20.827 0.830 -22.768 1.00 87.06 107 PHE A CA 1
ATOM 834 C C . PHE A 1 107 ? 20.106 2.172 -22.961 1.00 87.06 107 PHE A C 1
ATOM 836 O O . PHE A 1 107 ? 20.296 3.094 -22.165 1.00 87.06 107 PHE A O 1
ATOM 843 N N . SER A 1 108 ? 19.235 2.256 -23.970 1.00 86.12 108 SER A N 1
ATOM 844 C CA . SER A 1 108 ? 18.427 3.444 -24.257 1.00 86.12 108 SER A CA 1
ATOM 845 C C . SER A 1 108 ? 17.548 3.833 -23.065 1.00 86.12 108 SER A C 1
ATOM 847 O O . SER A 1 108 ? 17.597 4.976 -22.609 1.00 86.12 108 SER A O 1
ATOM 849 N N . GLN A 1 109 ? 16.821 2.878 -22.477 1.00 87.06 109 GLN A N 1
ATOM 850 C CA . GLN A 1 109 ? 15.995 3.120 -21.297 1.00 87.06 109 GLN A CA 1
ATOM 851 C C . GLN A 1 109 ? 16.839 3.514 -20.086 1.00 87.06 109 GLN A C 1
ATOM 853 O O . GLN A 1 109 ? 16.491 4.472 -19.400 1.00 87.06 109 GLN A O 1
ATOM 858 N N . TRP A 1 110 ? 17.957 2.835 -19.812 1.00 87.88 110 TRP A N 1
ATOM 859 C CA . TRP A 1 110 ? 18.860 3.184 -18.707 1.00 87.88 110 TRP A CA 1
ATOM 860 C C . TRP A 1 110 ? 19.380 4.624 -18.827 1.00 87.88 110 TRP A C 1
ATOM 862 O O . TRP A 1 110 ? 19.437 5.352 -17.827 1.00 87.88 110 TRP A O 1
ATOM 872 N N . TRP A 1 111 ? 19.711 5.047 -20.048 1.00 85.31 111 TRP A N 1
ATOM 873 C CA . TRP A 1 111 ? 20.159 6.401 -20.352 1.00 85.31 111 TRP A CA 1
ATOM 874 C C . TRP A 1 111 ? 19.024 7.424 -20.243 1.00 85.31 111 TRP A C 1
ATOM 876 O O . TRP A 1 111 ? 19.172 8.433 -19.558 1.00 85.31 111 TRP A O 1
ATOM 886 N N . ALA A 1 112 ? 17.861 7.160 -20.838 1.00 82.56 112 ALA A N 1
ATOM 887 C CA . ALA A 1 112 ? 16.702 8.051 -20.779 1.00 82.56 112 ALA A CA 1
ATOM 888 C C . ALA A 1 112 ? 16.212 8.251 -19.335 1.00 82.56 112 ALA A C 1
ATOM 890 O O . ALA A 1 112 ? 16.031 9.379 -18.880 1.00 82.56 112 ALA A O 1
ATOM 891 N N . THR A 1 113 ? 16.119 7.164 -18.568 1.00 77.94 113 THR A N 1
ATOM 892 C CA . THR A 1 113 ? 15.724 7.192 -17.151 1.00 77.94 113 THR A CA 1
ATOM 893 C C . THR A 1 113 ? 16.760 7.852 -16.246 1.00 77.94 113 THR A C 1
ATOM 895 O O . THR A 1 113 ? 16.431 8.231 -15.128 1.00 77.94 113 THR A O 1
ATOM 898 N N . SER A 1 114 ? 18.018 7.999 -16.687 1.00 66.62 114 SER A N 1
ATOM 899 C CA . SER A 1 114 ? 19.018 8.790 -15.948 1.00 66.62 114 SER A CA 1
ATOM 900 C C . SER A 1 114 ? 18.741 10.297 -16.031 1.00 66.62 114 SER A C 1
ATOM 902 O O . SER A 1 114 ? 19.201 11.052 -15.178 1.00 66.62 114 SER A O 1
ATOM 904 N N . LYS A 1 115 ? 17.956 10.718 -17.034 1.00 58.44 115 LYS A N 1
ATOM 905 C CA . LYS A 1 115 ? 17.599 12.113 -17.317 1.00 58.44 115 LYS A CA 1
ATOM 906 C C . LYS A 1 115 ? 16.153 12.462 -16.939 1.00 58.44 115 LYS A C 1
ATOM 908 O O . LYS A 1 115 ? 15.855 13.635 -16.743 1.00 58.44 115 LYS A O 1
ATOM 913 N N . SER A 1 116 ? 15.251 11.481 -16.838 1.00 58.47 116 SER A N 1
ATOM 914 C CA . SER A 1 116 ? 13.827 11.694 -16.531 1.00 58.47 116 SER A CA 1
ATOM 915 C C . SER A 1 116 ? 13.489 11.501 -15.049 1.00 58.47 116 SER A C 1
ATOM 917 O O . SER A 1 116 ? 13.970 10.563 -14.415 1.00 58.47 116 SER A O 1
ATOM 919 N N . ALA A 1 117 ? 12.571 12.309 -14.512 1.00 63.50 117 ALA A N 1
ATOM 920 C CA . ALA A 1 117 ? 12.060 12.126 -13.153 1.00 63.50 117 ALA A CA 1
ATOM 921 C C . ALA A 1 117 ? 11.125 10.893 -13.052 1.00 63.50 117 ALA A C 1
ATOM 923 O O . ALA A 1 117 ? 10.264 10.726 -13.923 1.00 63.50 117 ALA A O 1
ATOM 924 N N . PRO A 1 118 ? 11.206 10.081 -11.975 1.00 72.69 118 PRO A N 1
ATOM 925 C CA . PRO A 1 118 ? 10.325 8.928 -11.711 1.00 72.69 118 PRO A CA 1
ATOM 926 C C . PRO A 1 118 ? 8.810 9.186 -11.868 1.00 72.69 118 PRO A C 1
ATOM 928 O O . PRO A 1 118 ? 8.055 8.305 -12.289 1.00 72.69 118 PRO A O 1
ATOM 931 N N . ARG A 1 119 ? 8.367 10.430 -11.640 1.00 85.88 119 ARG A N 1
ATOM 932 C CA . ARG A 1 119 ? 6.968 10.862 -11.804 1.00 85.88 119 ARG A CA 1
ATOM 933 C C . ARG A 1 119 ? 6.444 10.784 -13.241 1.00 85.88 119 ARG A C 1
ATOM 935 O O . ARG A 1 119 ? 5.245 10.639 -13.429 1.00 85.88 119 ARG A O 1
ATOM 942 N N . SER A 1 120 ? 7.313 10.839 -14.253 1.00 89.25 120 SER A N 1
ATOM 943 C CA . SER A 1 120 ? 6.891 10.712 -15.659 1.00 89.25 120 SER A CA 1
ATOM 944 C C . SER A 1 120 ? 6.271 9.341 -15.953 1.00 89.25 120 SER A C 1
ATOM 946 O O . SER A 1 120 ? 5.211 9.261 -16.565 1.00 89.25 120 SER A O 1
ATOM 948 N N . SER A 1 121 ? 6.877 8.263 -15.445 1.00 91.94 121 SER A N 1
ATOM 949 C CA . SER A 1 121 ? 6.330 6.909 -15.599 1.00 91.94 121 SER A CA 1
ATOM 950 C C . SER A 1 121 ? 5.061 6.665 -14.784 1.00 91.94 121 SER A C 1
ATOM 952 O O . SER A 1 121 ? 4.197 5.915 -15.223 1.00 91.94 121 SER A O 1
ATOM 954 N N . GLU A 1 122 ? 4.918 7.323 -13.629 1.00 94.94 122 GLU A N 1
ATOM 955 C CA . GLU A 1 122 ? 3.658 7.305 -12.877 1.00 94.94 122 GLU A CA 1
ATOM 956 C C . GLU A 1 122 ? 2.550 8.002 -13.660 1.00 94.94 122 GLU A C 1
ATOM 958 O O . GLU A 1 122 ? 1.482 7.431 -13.849 1.00 94.94 122 GLU A O 1
ATOM 963 N N . HIS A 1 123 ? 2.830 9.203 -14.175 1.00 94.69 123 HIS A N 1
ATOM 964 C CA . HIS A 1 123 ? 1.889 9.949 -14.999 1.00 94.69 123 HIS A CA 1
ATOM 965 C C . HIS A 1 123 ? 1.434 9.128 -16.209 1.00 94.69 123 HIS A C 1
ATOM 967 O O . HIS A 1 123 ? 0.247 9.107 -16.496 1.00 94.69 123 HIS A O 1
ATOM 973 N N . ALA A 1 124 ? 2.342 8.410 -16.878 1.00 94.25 124 ALA A N 1
ATOM 974 C CA . ALA A 1 124 ? 2.000 7.569 -18.025 1.00 94.25 124 ALA A CA 1
ATOM 975 C C . ALA A 1 124 ? 1.013 6.438 -17.676 1.00 94.25 124 ALA A C 1
ATOM 977 O O . ALA A 1 124 ? 0.118 6.149 -18.463 1.00 94.25 124 ALA A O 1
ATOM 978 N N . ILE A 1 125 ? 1.135 5.825 -16.492 1.00 94.44 125 ILE A N 1
ATOM 979 C CA . ILE A 1 125 ? 0.160 4.831 -16.018 1.00 94.44 125 ILE A CA 1
ATOM 980 C C . ILE A 1 125 ? -1.157 5.503 -15.641 1.00 94.44 125 ILE A C 1
ATOM 982 O O . ILE A 1 125 ? -2.224 5.033 -16.027 1.00 94.44 125 ILE A O 1
ATOM 986 N N . LEU A 1 126 ? -1.106 6.598 -14.884 1.00 96.38 126 LEU A N 1
ATOM 987 C CA . LEU A 1 126 ? -2.313 7.289 -14.431 1.00 96.38 126 LEU A CA 1
ATOM 988 C C . LEU A 1 126 ? -3.091 7.916 -15.596 1.00 96.38 126 LEU A C 1
ATOM 990 O O . LEU A 1 126 ? -4.310 7.994 -15.530 1.00 96.38 126 LEU A O 1
ATOM 994 N N . ALA A 1 127 ? -2.418 8.292 -16.686 1.00 95.81 127 ALA A N 1
ATOM 995 C CA . ALA A 1 127 ? -3.032 8.800 -17.915 1.00 95.81 127 ALA A CA 1
ATOM 996 C C . ALA A 1 127 ? -3.830 7.735 -18.688 1.00 95.81 127 ALA A C 1
ATOM 998 O O . ALA A 1 127 ? -4.496 8.064 -19.663 1.00 95.81 127 ALA A O 1
ATOM 999 N N . THR A 1 128 ? -3.802 6.469 -18.254 1.00 94.38 128 THR A N 1
ATOM 1000 C CA . THR A 1 128 ? -4.749 5.454 -18.744 1.00 94.38 128 THR A CA 1
ATOM 1001 C C . THR A 1 128 ? -6.158 5.622 -18.165 1.00 94.38 128 THR A C 1
ATOM 1003 O O . THR A 1 128 ? -7.098 5.000 -18.657 1.00 94.38 128 THR A O 1
ATOM 1006 N N . LEU A 1 129 ? -6.325 6.453 -17.130 1.00 95.56 129 LEU A N 1
ATOM 1007 C CA . LEU A 1 129 ? -7.620 6.739 -16.519 1.00 95.56 129 LEU A CA 1
ATOM 1008 C C . LEU A 1 129 ? -8.388 7.785 -17.339 1.00 95.56 129 LEU A C 1
ATOM 1010 O O . LEU A 1 129 ? -7.799 8.783 -17.754 1.00 95.56 129 LEU A O 1
ATOM 1014 N N . PRO A 1 130 ? -9.717 7.647 -17.481 1.00 94.38 130 PRO A N 1
ATOM 1015 C CA . PRO A 1 130 ? -10.516 8.571 -18.290 1.00 94.38 130 PRO A CA 1
ATOM 1016 C C . PRO A 1 130 ? -10.622 9.990 -17.700 1.00 94.38 130 PRO A C 1
ATOM 1018 O O . PRO A 1 130 ? -11.029 10.916 -18.393 1.00 94.38 130 PRO A O 1
ATOM 1021 N N . PHE A 1 131 ? -10.245 10.175 -16.433 1.00 94.00 131 PHE A N 1
ATOM 1022 C CA . PHE A 1 131 ? -10.359 11.430 -15.678 1.00 94.00 131 PHE A CA 1
ATOM 1023 C C . PHE A 1 131 ? -8.999 11.991 -15.225 1.00 94.00 131 PHE A C 1
ATOM 1025 O O . PHE A 1 131 ? -8.939 12.744 -14.256 1.00 94.00 131 PHE A O 1
ATOM 1032 N N . PHE A 1 132 ? -7.890 11.618 -15.872 1.00 95.75 132 PHE A N 1
ATOM 1033 C CA . PHE A 1 132 ? -6.561 12.156 -15.560 1.00 95.75 132 PHE A CA 1
ATOM 1034 C C . PHE A 1 132 ? -5.764 12.434 -16.845 1.00 95.75 132 PHE A C 1
ATOM 1036 O O . PHE A 1 132 ? -5.790 11.608 -17.753 1.00 95.75 132 PHE A O 1
ATOM 1043 N N . PRO A 1 133 ? -5.032 13.564 -16.959 1.00 90.12 133 PRO A N 1
ATOM 1044 C CA . PRO A 1 133 ? -4.799 14.611 -15.952 1.00 90.12 133 PRO A CA 1
ATOM 1045 C C . PRO A 1 133 ? -5.918 15.654 -15.813 1.00 90.12 133 PRO A C 1
ATOM 1047 O O . PRO A 1 133 ? -5.812 16.542 -14.971 1.00 90.12 133 PRO A O 1
ATOM 1050 N N . GLY A 1 134 ? -6.951 15.577 -16.655 1.00 84.12 134 GLY A N 1
ATOM 1051 C CA . GLY A 1 134 ? -8.091 16.492 -16.641 1.00 84.12 134 GLY A CA 1
ATOM 1052 C C . GLY A 1 134 ? -9.198 16.075 -15.669 1.00 84.12 134 GLY A C 1
ATOM 1053 O O . GLY A 1 134 ? -8.952 15.602 -14.566 1.00 84.12 134 GLY A O 1
ATOM 1054 N N . SER A 1 135 ? -10.440 16.272 -16.093 1.00 89.25 135 SER A N 1
ATOM 1055 C CA . SER A 1 135 ? -11.646 15.782 -15.429 1.00 89.25 135 SER A CA 1
ATOM 1056 C C . SER A 1 135 ? -12.553 15.180 -16.495 1.00 89.25 135 SER A C 1
ATOM 1058 O O . SER A 1 135 ? -12.560 15.665 -17.626 1.00 89.25 135 SER A O 1
ATOM 1060 N N . ASP A 1 136 ? -13.323 14.154 -16.140 1.00 92.31 136 ASP A N 1
ATOM 1061 C CA . ASP A 1 136 ? -14.376 13.602 -17.007 1.00 92.31 136 ASP A CA 1
ATOM 1062 C C . ASP A 1 136 ? -15.735 14.314 -16.814 1.00 92.31 136 ASP A C 1
ATOM 1064 O O . ASP A 1 136 ? -16.762 13.848 -17.299 1.00 92.31 136 ASP A O 1
ATOM 1068 N N . GLY A 1 137 ? -15.753 15.440 -16.088 1.00 90.69 137 GLY A N 1
ATOM 1069 C CA . GLY A 1 137 ? -16.955 16.194 -15.719 1.00 90.69 137 GLY A CA 1
ATOM 1070 C C . GLY A 1 137 ? -17.646 15.697 -14.444 1.00 90.69 137 GLY A C 1
ATOM 1071 O O . GLY A 1 137 ? -18.430 16.439 -13.856 1.00 90.69 137 GLY A O 1
ATOM 1072 N N . VAL A 1 138 ? -17.326 14.488 -13.973 1.00 91.88 138 VAL A N 1
ATOM 1073 C CA . VAL A 1 138 ? -17.849 13.917 -12.720 1.00 91.88 138 VAL A CA 1
ATOM 1074 C C . VAL A 1 138 ? -16.747 13.855 -11.671 1.00 91.88 138 VAL A C 1
ATOM 1076 O O . VAL A 1 138 ? -16.940 14.254 -10.524 1.00 91.88 138 VAL A O 1
ATOM 1079 N N . ARG A 1 139 ? -15.569 13.391 -12.077 1.00 94.38 139 ARG A N 1
ATOM 1080 C CA . ARG A 1 139 ? -14.397 13.142 -11.247 1.00 94.38 139 ARG A CA 1
ATOM 1081 C C . ARG A 1 139 ? -13.245 14.026 -11.673 1.00 94.38 139 ARG A C 1
ATOM 1083 O O . ARG A 1 139 ? -13.044 14.316 -12.856 1.00 94.38 139 ARG A O 1
ATOM 1090 N N . LYS A 1 140 ? -12.452 14.419 -10.690 1.00 93.50 140 LYS A N 1
ATOM 1091 C CA . LYS A 1 140 ? -11.193 15.127 -10.860 1.00 93.50 140 LYS A CA 1
ATOM 1092 C C . LYS A 1 140 ? -10.116 14.357 -10.121 1.00 93.50 140 LYS A C 1
ATOM 1094 O O . LYS A 1 140 ? -10.304 13.986 -8.962 1.00 93.50 140 LYS A O 1
ATOM 1099 N N . ALA A 1 141 ? -8.988 14.138 -10.785 1.00 96.00 141 ALA A N 1
ATOM 1100 C CA . ALA A 1 141 ? -7.831 13.520 -10.165 1.00 96.00 141 ALA A CA 1
ATOM 1101 C C . ALA A 1 141 ? -6.641 14.477 -10.100 1.00 96.00 141 ALA A C 1
ATOM 1103 O O . ALA A 1 141 ? -6.406 15.277 -11.004 1.00 96.00 141 ALA A O 1
ATOM 1104 N N . THR A 1 142 ? -5.866 14.386 -9.024 1.00 95.44 142 THR A N 1
ATOM 1105 C CA . THR A 1 142 ? -4.669 15.206 -8.813 1.00 95.44 142 THR A CA 1
ATOM 1106 C C . THR A 1 142 ? -3.501 14.343 -8.351 1.00 95.44 142 THR A C 1
ATOM 1108 O O . THR A 1 142 ? -3.674 13.417 -7.566 1.00 95.44 142 THR A O 1
ATOM 1111 N N . SER A 1 143 ? -2.297 14.642 -8.847 1.00 95.88 143 SER A N 1
ATOM 1112 C CA . SER A 1 143 ? -1.047 14.030 -8.380 1.00 95.88 143 SER A CA 1
ATOM 1113 C C . SER A 1 143 ? -0.200 15.099 -7.700 1.00 95.88 143 SER A C 1
ATOM 1115 O O . SER A 1 143 ? 0.199 16.083 -8.332 1.00 95.88 143 SER A O 1
ATOM 1117 N N . SER A 1 144 ? 0.091 14.929 -6.414 1.00 95.69 144 SER A N 1
ATOM 1118 C CA . SER A 1 144 ? 0.779 15.935 -5.604 1.00 95.69 144 SER A CA 1
ATOM 1119 C C . SER A 1 144 ? 1.845 15.320 -4.696 1.00 95.69 144 SER A C 1
ATOM 1121 O O . SER A 1 144 ? 1.879 14.116 -4.464 1.00 95.69 144 SER A O 1
ATOM 1123 N N . GLN A 1 145 ? 2.763 16.158 -4.211 1.00 95.88 145 GLN A N 1
ATOM 1124 C CA . GLN A 1 145 ? 3.748 15.776 -3.200 1.00 95.88 145 GLN A CA 1
ATOM 1125 C C . GLN A 1 145 ? 3.476 16.581 -1.936 1.00 95.88 145 GLN A C 1
ATOM 1127 O O . GLN A 1 145 ? 3.685 17.795 -1.898 1.00 95.88 145 GLN A O 1
ATOM 1132 N N . VAL A 1 146 ? 3.005 15.890 -0.907 1.00 97.31 146 VAL A N 1
ATOM 1133 C CA . VAL A 1 146 ? 2.624 16.464 0.380 1.00 97.31 146 VAL A CA 1
ATOM 1134 C C . VAL A 1 146 ? 3.864 16.572 1.245 1.00 97.31 146 VAL A C 1
ATOM 1136 O O . VAL A 1 146 ? 4.437 15.554 1.627 1.00 97.31 146 VAL A O 1
ATOM 1139 N N . LYS A 1 147 ? 4.326 17.792 1.517 1.00 97.12 147 LYS A N 1
ATOM 1140 C CA . LYS A 1 147 ? 5.511 18.008 2.355 1.00 97.12 147 LYS A CA 1
ATOM 1141 C C . LYS A 1 147 ? 5.199 17.608 3.794 1.00 97.12 147 LYS A C 1
ATOM 1143 O O . LYS A 1 147 ? 4.145 17.954 4.307 1.00 97.12 147 LYS A O 1
ATOM 1148 N N . LEU A 1 148 ? 6.134 16.907 4.426 1.00 96.62 148 LEU A N 1
ATOM 1149 C CA . LEU A 1 148 ? 6.073 16.586 5.850 1.00 96.62 148 LEU A CA 1
ATOM 1150 C C . LEU A 1 148 ? 7.034 17.491 6.625 1.00 96.62 148 LEU A C 1
ATOM 1152 O O . LEU A 1 148 ? 7.914 18.133 6.039 1.00 96.62 148 LEU A O 1
ATOM 1156 N N . SER A 1 149 ? 6.902 17.522 7.947 1.00 90.69 149 SER A N 1
ATOM 1157 C CA . SER A 1 149 ? 7.766 18.332 8.803 1.00 90.69 149 SER A CA 1
ATOM 1158 C C . SER A 1 149 ? 9.229 17.852 8.778 1.00 90.69 149 SER A C 1
ATOM 1160 O O . SER A 1 149 ? 9.554 16.709 8.439 1.00 90.69 149 SER A O 1
ATOM 1162 N N . GLY A 1 150 ? 10.162 18.733 9.144 1.00 85.75 150 GLY A N 1
ATOM 1163 C CA . GLY A 1 150 ? 11.576 18.386 9.296 1.00 85.75 150 GLY A CA 1
ATOM 1164 C C . GLY A 1 150 ? 12.366 18.330 7.982 1.00 85.75 150 GLY A C 1
ATOM 1165 O O . GLY A 1 150 ? 12.504 19.322 7.271 1.00 85.75 150 GLY A O 1
ATOM 1166 N N . HIS A 1 151 ? 13.011 17.193 7.708 1.00 75.94 151 HIS A N 1
ATOM 1167 C CA . HIS A 1 151 ? 14.021 17.071 6.651 1.00 75.94 151 HIS A CA 1
ATOM 1168 C C . HIS A 1 151 ? 13.450 17.355 5.246 1.00 75.94 151 HIS A C 1
ATOM 1170 O O . HIS A 1 151 ? 12.437 16.781 4.864 1.00 75.94 151 HIS A O 1
ATOM 1176 N N . LYS A 1 152 ? 14.156 18.147 4.419 1.00 81.12 152 LYS A N 1
ATOM 1177 C CA . LYS A 1 152 ? 13.696 18.612 3.083 1.00 81.12 152 LYS A CA 1
ATOM 1178 C C . LYS A 1 152 ? 13.287 17.502 2.099 1.00 81.12 152 LYS A C 1
ATOM 1180 O O . LYS A 1 152 ? 12.586 17.767 1.132 1.00 81.12 152 LYS A O 1
ATOM 1185 N N . GLN A 1 153 ? 13.745 16.267 2.319 1.00 85.12 153 GLN A N 1
ATOM 1186 C CA . GLN A 1 153 ? 13.375 15.088 1.519 1.00 85.12 153 GLN A CA 1
ATOM 1187 C C . GLN A 1 153 ? 12.198 14.286 2.102 1.00 85.12 153 GLN A C 1
ATOM 1189 O O . GLN A 1 153 ? 11.999 13.150 1.679 1.00 85.12 153 GLN A O 1
ATOM 1194 N N . ARG A 1 154 ? 11.465 14.801 3.096 1.00 94.75 154 ARG A N 1
ATOM 1195 C CA . ARG A 1 154 ? 10.264 14.151 3.634 1.00 94.75 154 ARG A CA 1
ATOM 1196 C C . ARG A 1 154 ? 9.029 14.721 2.952 1.00 94.75 154 ARG A C 1
ATOM 1198 O O . ARG A 1 154 ? 8.632 15.856 3.193 1.00 94.75 154 ARG A O 1
ATOM 1205 N N . TYR A 1 155 ? 8.445 13.916 2.081 1.00 96.69 155 TYR A N 1
ATOM 1206 C CA . TYR A 1 155 ? 7.155 14.188 1.470 1.00 96.69 155 TYR A CA 1
ATOM 1207 C C . TYR A 1 155 ? 6.485 12.864 1.104 1.00 96.69 155 TYR A C 1
ATOM 1209 O O . TYR A 1 155 ? 7.180 11.879 0.840 1.00 96.69 155 TYR A O 1
ATOM 1217 N N . VAL A 1 156 ? 5.158 12.853 1.074 1.00 98.00 156 VAL A N 1
ATOM 1218 C CA . VAL A 1 156 ? 4.348 11.724 0.605 1.00 98.00 156 VAL A CA 1
ATOM 1219 C C . VAL A 1 156 ? 3.845 12.043 -0.798 1.00 98.00 156 VAL A C 1
ATOM 1221 O O . VAL A 1 156 ? 3.246 13.095 -1.014 1.00 98.00 156 VAL A O 1
ATOM 1224 N N . ASN A 1 157 ? 4.133 11.177 -1.766 1.00 97.94 157 ASN A N 1
ATOM 1225 C CA . ASN A 1 157 ? 3.520 11.241 -3.085 1.00 97.94 157 ASN A CA 1
ATOM 1226 C C . ASN A 1 157 ? 2.090 10.714 -2.991 1.00 97.94 157 ASN A C 1
ATOM 1228 O O . ASN A 1 157 ? 1.844 9.666 -2.392 1.00 97.94 157 ASN A O 1
ATOM 1232 N N . GLU A 1 158 ? 1.168 11.468 -3.567 1.00 98.00 158 GLU A N 1
ATOM 1233 C CA . GLU A 1 158 ? -0.263 11.250 -3.456 1.00 98.00 158 GLU A CA 1
ATOM 1234 C C . GLU A 1 158 ? -0.909 11.325 -4.834 1.00 98.00 158 GLU A C 1
ATOM 1236 O O . GLU A 1 158 ? -0.639 12.241 -5.616 1.00 98.00 158 GLU A O 1
ATOM 1241 N N . PHE A 1 159 ? -1.833 10.403 -5.074 1.00 98.25 159 PHE A N 1
ATOM 1242 C CA . PHE A 1 159 ? -2.830 10.498 -6.122 1.00 98.25 159 PHE A CA 1
ATOM 1243 C C . PHE A 1 159 ? -4.222 10.558 -5.492 1.00 98.25 159 PHE A C 1
ATOM 1245 O O . PHE A 1 159 ? -4.653 9.595 -4.860 1.00 98.25 159 PHE A O 1
ATOM 1252 N N . ALA A 1 160 ? -4.907 11.689 -5.635 1.00 97.31 160 ALA A N 1
ATOM 1253 C CA . ALA A 1 160 ? -6.228 11.915 -5.059 1.00 97.31 160 ALA A CA 1
ATOM 1254 C C . ALA A 1 160 ? -7.297 11.967 -6.151 1.00 97.31 160 ALA A C 1
ATOM 1256 O O . ALA A 1 160 ? -7.069 12.578 -7.196 1.00 97.31 160 ALA A O 1
ATOM 1257 N N . ILE A 1 161 ? -8.457 11.360 -5.901 1.00 96.31 161 ILE A N 1
ATOM 1258 C CA . ILE A 1 161 ? -9.619 11.366 -6.795 1.00 96.31 161 ILE A CA 1
ATOM 1259 C C . ILE A 1 161 ? -10.834 11.820 -5.995 1.00 96.31 161 ILE A C 1
ATOM 1261 O O . ILE A 1 161 ? -11.143 11.255 -4.944 1.00 96.31 161 ILE A O 1
ATOM 1265 N N . GLU A 1 162 ? -11.525 12.829 -6.507 1.00 92.94 162 GLU A N 1
ATOM 1266 C CA . GLU A 1 162 ? -12.713 13.414 -5.890 1.00 92.94 162 GLU A CA 1
ATOM 1267 C C . GLU A 1 162 ? -13.795 13.691 -6.935 1.00 92.94 162 GLU A C 1
ATOM 1269 O O . GLU A 1 162 ? -13.505 13.856 -8.122 1.00 92.94 162 GLU A O 1
ATOM 1274 N N . HIS A 1 163 ? -15.051 13.739 -6.493 1.00 91.81 163 HIS A N 1
ATOM 1275 C CA . HIS A 1 163 ? -16.165 14.170 -7.337 1.00 91.81 163 HIS A CA 1
ATOM 1276 C C . HIS A 1 163 ? -16.230 15.692 -7.379 1.00 91.81 163 HIS A C 1
ATOM 1278 O O . HIS A 1 163 ? -16.177 16.341 -6.338 1.00 91.81 163 HIS A O 1
ATOM 1284 N N . VAL A 1 164 ? -16.400 16.261 -8.573 1.00 87.00 164 VAL A N 1
ATOM 1285 C CA . VAL A 1 164 ? -16.434 17.719 -8.796 1.00 87.00 164 VAL A CA 1
ATOM 1286 C C . VAL A 1 164 ? -17.587 18.379 -8.033 1.00 87.00 164 VAL A C 1
ATOM 1288 O O . VAL A 1 164 ? -17.429 19.480 -7.518 1.00 87.00 164 VAL A O 1
ATOM 1291 N N . ASN A 1 165 ? -18.717 17.678 -7.914 1.00 80.12 165 ASN A N 1
ATOM 1292 C CA . ASN A 1 165 ? -19.905 18.127 -7.181 1.00 80.12 165 ASN A CA 1
ATOM 1293 C C . ASN A 1 165 ? -20.098 17.372 -5.852 1.00 80.12 165 ASN A C 1
ATOM 1295 O O . ASN A 1 165 ? -21.203 17.344 -5.309 1.00 80.12 165 ASN A O 1
ATOM 1299 N N . GLY A 1 166 ? -19.055 16.702 -5.351 1.00 68.69 166 GLY A N 1
ATOM 1300 C CA . GLY A 1 166 ? -19.115 15.988 -4.080 1.00 68.69 166 GLY A CA 1
ATOM 1301 C C . GLY A 1 166 ? -19.294 16.961 -2.914 1.00 68.69 166 GLY A C 1
ATOM 1302 O O . GLY A 1 166 ? -18.607 17.976 -2.830 1.00 68.69 166 GLY A O 1
ATOM 1303 N N . SER A 1 167 ? -20.213 16.656 -1.999 1.00 62.06 167 SER A N 1
ATOM 1304 C CA . SER A 1 167 ? -20.353 17.412 -0.752 1.00 62.06 167 SER A CA 1
ATOM 1305 C C . SER A 1 167 ? -19.141 17.150 0.149 1.00 62.06 167 SER A C 1
ATOM 1307 O O . SER A 1 167 ? -18.932 16.015 0.582 1.00 62.06 167 SER A O 1
ATOM 1309 N N . GLU A 1 168 ? -18.380 18.200 0.484 1.00 61.62 168 GLU A N 1
ATOM 1310 C CA . GLU A 1 168 ? -17.240 18.109 1.414 1.00 61.62 168 GLU A CA 1
ATOM 1311 C C . GLU A 1 168 ? -17.637 17.564 2.798 1.00 61.62 168 GLU A C 1
ATOM 1313 O O . GLU A 1 168 ? -16.811 16.969 3.485 1.00 61.62 168 GLU A O 1
ATOM 1318 N N . SER A 1 169 ? -18.900 17.729 3.212 1.00 56.09 169 SER A N 1
ATOM 1319 C CA . SER A 1 169 ? -19.375 17.335 4.542 1.00 56.09 169 SER A CA 1
ATOM 1320 C C . SER A 1 169 ? -19.791 15.866 4.659 1.00 56.09 169 SER A C 1
ATOM 1322 O O . SER A 1 169 ? -19.901 15.370 5.776 1.00 56.09 169 SER A O 1
ATOM 1324 N N . ASN A 1 170 ? -20.040 15.174 3.540 1.00 60.47 170 ASN A N 1
ATOM 1325 C CA . ASN A 1 170 ? -20.630 13.826 3.545 1.00 60.47 170 ASN A CA 1
ATOM 1326 C C . ASN A 1 170 ? -19.723 12.737 2.947 1.00 60.47 170 ASN A C 1
ATOM 1328 O O . ASN A 1 170 ? -20.057 11.558 3.055 1.00 60.47 170 ASN A O 1
ATOM 1332 N N . SER A 1 171 ? -18.586 13.089 2.334 1.00 70.69 171 SER A N 1
ATOM 1333 C CA . SER A 1 171 ? -17.700 12.094 1.720 1.00 70.69 171 SER A CA 1
ATOM 1334 C C . SER A 1 171 ? -16.746 11.446 2.736 1.00 70.69 171 SER A C 1
ATOM 1336 O O . SER A 1 171 ? -15.967 12.144 3.389 1.00 70.69 171 SER A O 1
ATOM 1338 N N . SER A 1 172 ? -16.736 10.113 2.830 1.00 87.44 172 SER A N 1
ATOM 1339 C CA . SER A 1 172 ? -15.731 9.364 3.600 1.00 87.44 172 SER A CA 1
ATOM 1340 C C . SER A 1 172 ? -14.432 9.239 2.797 1.00 87.44 172 SER A C 1
ATOM 1342 O O . SER A 1 172 ? -14.436 8.999 1.589 1.00 87.44 172 SER A O 1
ATOM 1344 N N . SER A 1 173 ? -13.291 9.409 3.464 1.00 95.31 173 SER A N 1
ATOM 1345 C CA . SER A 1 173 ? -11.979 9.287 2.824 1.00 95.31 173 SER A CA 1
ATOM 1346 C C . SER A 1 173 ? -11.486 7.843 2.857 1.00 95.31 173 SER A C 1
ATOM 1348 O O . SER A 1 173 ? -11.471 7.207 3.912 1.00 95.31 173 SER A O 1
ATOM 1350 N N . MET A 1 174 ? -11.029 7.333 1.715 1.00 96.38 174 MET A N 1
ATOM 1351 C CA . MET A 1 174 ? -10.402 6.019 1.590 1.00 96.38 174 MET A CA 1
ATOM 1352 C C . MET A 1 174 ? -8.958 6.170 1.130 1.00 96.38 174 MET A C 1
ATOM 1354 O O . MET A 1 174 ? -8.684 6.752 0.083 1.00 96.38 174 MET A O 1
ATOM 1358 N N . VAL A 1 175 ? -8.040 5.610 1.909 1.00 98.50 175 VAL A N 1
ATOM 1359 C CA . VAL A 1 175 ? -6.598 5.687 1.686 1.00 98.50 175 VAL A CA 1
ATOM 1360 C C . VAL A 1 175 ? -6.075 4.322 1.260 1.00 98.50 175 VAL A C 1
ATOM 1362 O O . VAL A 1 175 ? -6.251 3.347 1.983 1.00 98.50 175 VAL A O 1
ATOM 1365 N N . LEU A 1 176 ? -5.432 4.250 0.098 1.00 98.62 176 LEU A N 1
ATOM 1366 C CA . LEU A 1 176 ? -4.840 3.053 -0.490 1.00 98.62 176 LEU A CA 1
ATOM 1367 C C . LEU A 1 176 ? -3.316 3.089 -0.305 1.00 98.62 176 LEU A C 1
ATOM 1369 O O . LEU A 1 176 ? -2.644 3.984 -0.823 1.00 98.62 176 LEU A O 1
ATOM 1373 N N . LEU A 1 177 ? -2.769 2.102 0.406 1.00 98.31 177 LEU A N 1
ATOM 1374 C CA . LEU A 1 177 ? -1.331 1.933 0.626 1.00 98.31 177 LEU A CA 1
ATOM 1375 C C . LEU A 1 177 ? -0.803 0.672 -0.052 1.00 98.31 177 LEU A C 1
ATOM 1377 O O . LEU A 1 177 ? -1.324 -0.432 0.128 1.00 98.31 177 LEU A O 1
ATOM 1381 N N . HIS A 1 178 ? 0.284 0.834 -0.798 1.00 97.62 178 HIS A N 1
ATOM 1382 C CA . HIS A 1 178 ? 0.996 -0.272 -1.428 1.00 97.62 178 HIS A CA 1
ATOM 1383 C C . HIS A 1 178 ? 1.946 -0.988 -0.442 1.00 97.62 178 HIS A C 1
ATOM 1385 O O . HIS A 1 178 ? 2.254 -0.484 0.638 1.00 97.62 178 HIS A O 1
ATOM 1391 N N . GLY A 1 179 ? 2.439 -2.170 -0.828 1.00 93.50 179 GLY A N 1
ATOM 1392 C CA . GLY A 1 179 ? 3.426 -2.945 -0.065 1.00 93.50 179 GLY A CA 1
ATOM 1393 C C . GLY A 1 179 ? 4.889 -2.625 -0.390 1.00 93.50 179 GLY A C 1
ATOM 1394 O O . GLY A 1 179 ? 5.200 -1.689 -1.122 1.00 93.50 179 GLY A O 1
ATOM 1395 N N . TYR A 1 180 ? 5.817 -3.431 0.129 1.00 90.06 180 TYR A N 1
ATOM 1396 C CA . TYR A 1 180 ? 7.241 -3.301 -0.191 1.00 90.06 180 TYR A CA 1
ATOM 1397 C C . TYR A 1 180 ? 7.478 -3.421 -1.701 1.00 90.06 180 TYR A C 1
ATOM 1399 O O . TYR A 1 180 ? 6.920 -4.308 -2.345 1.00 90.06 180 TYR A O 1
ATOM 1407 N N . GLY A 1 181 ? 8.328 -2.558 -2.263 1.00 83.88 181 GLY A N 1
ATOM 1408 C CA . GLY A 1 181 ? 8.678 -2.664 -3.679 1.00 83.88 181 GLY A CA 1
ATOM 1409 C C . GLY A 1 181 ? 7.513 -2.411 -4.622 1.00 83.88 181 GLY A C 1
ATOM 1410 O O . GLY A 1 181 ? 7.417 -3.053 -5.661 1.00 83.88 181 GLY A O 1
ATOM 1411 N N . ALA A 1 182 ? 6.610 -1.515 -4.253 1.00 90.12 182 ALA A N 1
ATOM 1412 C CA . ALA A 1 182 ? 5.490 -1.103 -5.079 1.00 90.12 182 ALA A CA 1
ATOM 1413 C C . ALA A 1 182 ? 5.379 0.428 -5.082 1.00 90.12 182 ALA A C 1
ATOM 1415 O O . ALA A 1 182 ? 6.217 1.129 -4.505 1.00 90.12 182 ALA A O 1
ATOM 1416 N N . GLY A 1 183 ? 4.355 0.923 -5.765 1.00 94.75 183 GLY A N 1
ATOM 1417 C CA . GLY A 1 183 ? 3.938 2.315 -5.740 1.00 94.75 183 GLY A CA 1
ATOM 1418 C C . GLY A 1 183 ? 2.438 2.415 -6.000 1.00 94.75 183 GLY A C 1
ATOM 1419 O O . GLY A 1 183 ? 1.809 1.440 -6.434 1.00 94.75 183 GLY A O 1
ATOM 1420 N N . LEU A 1 184 ? 1.868 3.588 -5.749 1.00 97.19 184 LEU A N 1
ATOM 1421 C CA . LEU A 1 184 ? 0.444 3.888 -5.887 1.00 97.19 184 LEU A CA 1
ATOM 1422 C C . LEU A 1 184 ? -0.097 3.572 -7.286 1.00 97.19 184 LEU A C 1
ATOM 1424 O O . LEU A 1 184 ? -1.260 3.198 -7.431 1.00 97.19 184 LEU A O 1
ATOM 1428 N N . GLY A 1 185 ? 0.762 3.631 -8.310 1.00 96.25 185 GLY A N 1
ATOM 1429 C CA . GLY A 1 185 ? 0.399 3.379 -9.703 1.00 96.25 185 GLY A CA 1
ATOM 1430 C C . GLY A 1 185 ? -0.041 1.940 -9.953 1.00 96.25 185 GLY A C 1
ATOM 1431 O O . GLY A 1 185 ? -0.771 1.682 -10.904 1.00 96.25 185 GLY A O 1
ATOM 1432 N N . LEU A 1 186 ? 0.310 0.994 -9.076 1.00 95.81 186 LEU A N 1
ATOM 1433 C CA . LEU A 1 186 ? -0.164 -0.385 -9.199 1.00 95.81 186 LEU A CA 1
ATOM 1434 C C . LEU A 1 186 ? -1.670 -0.536 -8.929 1.00 95.81 186 LEU A C 1
ATOM 1436 O O . LEU A 1 186 ? -2.251 -1.550 -9.308 1.00 95.81 186 LEU A O 1
ATOM 1440 N N . PHE A 1 187 ? -2.326 0.467 -8.344 1.00 97.44 187 PHE A N 1
ATOM 1441 C CA . PHE A 1 187 ? -3.778 0.475 -8.181 1.00 97.44 187 PHE A CA 1
ATOM 1442 C C . PHE A 1 187 ? -4.534 1.011 -9.410 1.00 97.44 187 PHE A C 1
ATOM 1444 O O . PHE A 1 187 ? -5.760 1.049 -9.356 1.00 97.44 187 PHE A O 1
ATOM 1451 N N . TYR A 1 188 ? -3.872 1.355 -10.529 1.00 96.38 188 TYR A N 1
ATOM 1452 C CA . TYR A 1 188 ? -4.510 2.029 -11.678 1.00 96.38 188 TYR A CA 1
ATOM 1453 C C . TYR A 1 188 ? -5.799 1.361 -12.188 1.00 96.38 188 TYR A C 1
ATOM 1455 O O . TYR A 1 188 ? -6.773 2.049 -12.471 1.00 96.38 188 TYR A O 1
ATOM 1463 N N . ARG A 1 189 ? -5.860 0.022 -12.204 1.00 95.56 189 ARG A N 1
ATOM 1464 C CA . ARG A 1 189 ? -7.049 -0.745 -12.639 1.00 95.56 189 ARG A CA 1
ATOM 1465 C C . ARG A 1 189 ? -8.253 -0.644 -11.696 1.00 95.56 189 ARG A C 1
ATOM 1467 O O . ARG A 1 189 ? -9.322 -1.141 -12.023 1.00 95.56 189 ARG A O 1
ATOM 1474 N N . ASN A 1 190 ? -8.072 -0.064 -10.514 1.00 97.38 190 ASN A N 1
ATOM 1475 C CA . ASN A 1 190 ? -9.058 -0.038 -9.434 1.00 97.38 190 ASN A CA 1
ATOM 1476 C C . ASN A 1 190 ? -9.669 1.353 -9.271 1.00 97.38 190 ASN A C 1
ATOM 1478 O O . ASN A 1 190 ? -10.812 1.479 -8.843 1.00 97.38 190 ASN A O 1
ATOM 1482 N N . PHE A 1 191 ? -8.921 2.398 -9.630 1.00 97.56 191 PHE A N 1
ATOM 1483 C CA . PHE A 1 191 ? -9.328 3.783 -9.428 1.00 97.56 191 PHE A CA 1
ATOM 1484 C C . PHE A 1 191 ? -10.633 4.136 -10.131 1.00 97.56 191 PHE A C 1
ATOM 1486 O O . PHE A 1 191 ? -11.470 4.793 -9.519 1.00 97.56 191 PHE A O 1
ATOM 1493 N N . ASP A 1 192 ? -10.831 3.698 -11.376 1.00 95.56 192 ASP A N 1
ATOM 1494 C CA . ASP A 1 192 ? -12.051 4.016 -12.123 1.00 95.56 192 ASP A CA 1
ATOM 1495 C C . ASP A 1 192 ? -13.298 3.459 -11.427 1.00 95.56 192 ASP A C 1
ATOM 1497 O O . ASP A 1 192 ? -14.220 4.208 -11.127 1.00 95.56 192 ASP A O 1
ATOM 1501 N N . ASP A 1 193 ? -13.295 2.180 -11.058 1.00 94.88 193 ASP A N 1
ATOM 1502 C CA . ASP A 1 193 ? -14.429 1.554 -10.376 1.00 94.88 193 ASP A CA 1
ATOM 1503 C C . ASP A 1 193 ? -14.647 2.074 -8.953 1.00 94.88 193 ASP A C 1
ATOM 1505 O O . ASP A 1 193 ? -15.781 2.372 -8.576 1.00 94.88 193 ASP A O 1
ATOM 1509 N N . LEU A 1 194 ? -13.580 2.194 -8.156 1.00 94.44 194 LEU A N 1
ATOM 1510 C CA . LEU A 1 194 ? -13.690 2.638 -6.764 1.00 94.44 194 LEU A CA 1
ATOM 1511 C C . LEU A 1 194 ? -14.161 4.092 -6.661 1.00 94.44 194 LEU A C 1
ATOM 1513 O O . LEU A 1 194 ? -14.839 4.443 -5.699 1.00 94.44 194 LEU A O 1
ATOM 1517 N N . SER A 1 195 ? -13.825 4.932 -7.643 1.00 93.75 195 SER A N 1
ATOM 1518 C CA . SER A 1 195 ? -14.207 6.348 -7.655 1.00 93.75 195 SER A CA 1
ATOM 1519 C C . SER A 1 195 ? -15.611 6.603 -8.203 1.00 93.75 195 SER A C 1
ATOM 1521 O O . SER A 1 195 ? -16.031 7.753 -8.236 1.00 93.75 195 SER A O 1
ATOM 1523 N N . LYS A 1 196 ? -16.368 5.581 -8.630 1.00 90.88 196 LYS A N 1
ATOM 1524 C CA . LYS A 1 196 ? -17.753 5.769 -9.112 1.00 90.88 196 LYS A CA 1
ATOM 1525 C C . LYS A 1 196 ? -18.704 6.241 -8.014 1.00 90.88 196 LYS A C 1
ATOM 1527 O O . LYS A 1 196 ? -19.675 6.927 -8.318 1.00 90.88 196 LYS A O 1
ATOM 1532 N N . SER A 1 197 ? -18.437 5.880 -6.759 1.00 85.88 197 SER A N 1
ATOM 1533 C CA . SER A 1 197 ? -19.244 6.345 -5.632 1.00 85.88 197 SER A CA 1
ATOM 1534 C C . SER A 1 197 ? -18.942 7.818 -5.329 1.00 85.88 197 SER A C 1
ATOM 1536 O O . SER A 1 197 ? -17.779 8.131 -5.064 1.00 85.88 197 SER A O 1
ATOM 1538 N N . PRO A 1 198 ? -19.946 8.715 -5.317 1.00 84.44 198 PRO A N 1
ATOM 1539 C CA . PRO A 1 198 ? -19.754 10.112 -4.919 1.00 84.44 198 PRO A CA 1
ATOM 1540 C C . PRO A 1 198 ? -19.479 10.265 -3.418 1.00 84.44 198 PRO A C 1
ATOM 1542 O O . PRO A 1 198 ? -18.988 11.304 -2.982 1.00 84.44 198 PRO A O 1
ATOM 1545 N N . ASP A 1 199 ? -19.754 9.222 -2.632 1.00 83.88 199 ASP A N 1
ATOM 1546 C CA . ASP A 1 199 ? -19.577 9.230 -1.181 1.00 83.88 199 ASP A CA 1
ATOM 1547 C C . ASP A 1 199 ? -18.114 9.058 -0.763 1.00 83.88 199 ASP A C 1
ATOM 1549 O O . ASP A 1 199 ? -17.810 9.148 0.427 1.00 83.88 199 ASP A O 1
ATOM 1553 N N . TRP A 1 200 ? -17.203 8.769 -1.700 1.00 87.62 200 TRP A N 1
ATOM 1554 C CA . TRP A 1 200 ? -15.807 8.482 -1.384 1.00 87.62 200 TRP A CA 1
ATOM 1555 C C . TRP A 1 200 ? -14.836 9.445 -2.043 1.00 87.62 200 TRP A C 1
ATOM 1557 O O . TRP A 1 200 ? -14.824 9.622 -3.261 1.00 87.62 200 TRP A O 1
ATOM 1567 N N . LYS A 1 201 ? -13.929 9.971 -1.221 1.00 94.06 201 LYS A N 1
ATOM 1568 C CA . LYS A 1 201 ? -12.702 10.611 -1.686 1.00 94.06 201 LYS A CA 1
ATOM 1569 C C . LYS A 1 201 ? -11.562 9.608 -1.598 1.00 94.06 201 LYS A C 1
ATOM 1571 O O . LYS A 1 201 ? -11.267 9.095 -0.517 1.00 94.06 201 LYS A O 1
ATOM 1576 N N . LEU A 1 202 ? -10.943 9.297 -2.732 1.00 96.94 202 LEU A N 1
ATOM 1577 C CA . LEU A 1 202 ? -9.858 8.322 -2.785 1.00 96.94 202 LEU A CA 1
ATOM 1578 C C . LEU A 1 202 ? -8.511 9.026 -2.698 1.00 96.94 202 LEU A C 1
ATOM 1580 O O . LEU A 1 202 ? -8.273 10.001 -3.403 1.00 96.94 202 LEU A O 1
ATOM 1584 N N . TYR A 1 203 ? -7.613 8.472 -1.895 1.00 98.44 203 TYR A N 1
ATOM 1585 C CA . TYR A 1 203 ? -6.208 8.848 -1.837 1.00 98.44 203 TYR A CA 1
ATOM 1586 C C . TYR A 1 203 ? -5.367 7.588 -1.992 1.00 98.44 203 TYR A C 1
ATOM 1588 O O . TYR A 1 203 ? -5.496 6.664 -1.200 1.00 98.44 203 TYR A O 1
ATOM 1596 N N . ALA A 1 204 ? -4.490 7.524 -2.981 1.00 98.62 204 ALA A N 1
ATOM 1597 C CA . ALA A 1 204 ? -3.462 6.497 -3.064 1.00 98.62 204 ALA A CA 1
ATOM 1598 C C . ALA A 1 204 ? -2.116 7.131 -2.744 1.00 98.62 204 ALA A C 1
ATOM 1600 O O . ALA A 1 204 ? -1.796 8.188 -3.289 1.00 98.62 204 ALA A O 1
ATOM 1601 N N . LEU A 1 205 ? -1.347 6.512 -1.852 1.00 98.69 205 LEU A N 1
ATOM 1602 C CA . LEU A 1 205 ? -0.103 7.092 -1.355 1.00 98.69 205 LEU A CA 1
ATOM 1603 C C . LEU A 1 205 ? 1.073 6.163 -1.610 1.00 98.69 205 LEU A C 1
ATOM 1605 O O . LEU A 1 205 ? 0.958 4.941 -1.474 1.00 98.69 205 LEU A O 1
ATOM 1609 N N . ASP A 1 206 ? 2.224 6.764 -1.894 1.00 98.38 206 ASP A N 1
ATOM 1610 C CA . ASP A 1 206 ? 3.493 6.059 -1.796 1.00 98.38 206 ASP A CA 1
ATOM 1611 C C . ASP A 1 206 ? 4.021 6.102 -0.358 1.00 98.38 206 ASP A C 1
ATOM 1613 O O . ASP A 1 206 ? 4.131 7.174 0.244 1.00 98.38 206 ASP A O 1
ATOM 1617 N N . LEU A 1 207 ? 4.416 4.953 0.194 1.00 97.69 207 LEU A N 1
ATOM 1618 C CA . LEU A 1 207 ? 5.056 4.892 1.513 1.00 97.69 207 LEU A CA 1
ATOM 1619 C C . LEU A 1 207 ? 6.334 5.748 1.537 1.00 97.69 207 LEU A C 1
ATOM 1621 O O . LEU A 1 207 ? 7.096 5.768 0.566 1.00 97.69 207 LEU A O 1
ATOM 1625 N N . LEU A 1 208 ? 6.613 6.424 2.660 1.00 97.00 208 LEU A N 1
ATOM 1626 C CA . LEU A 1 208 ? 7.858 7.181 2.821 1.00 97.00 208 LEU A CA 1
ATOM 1627 C C . LEU A 1 208 ? 9.063 6.266 2.545 1.00 97.00 208 LEU A C 1
ATOM 1629 O O . LEU A 1 208 ? 9.144 5.141 3.033 1.00 97.00 208 LEU A O 1
ATOM 1633 N N . GLY A 1 209 ? 10.008 6.737 1.737 1.00 94.62 209 GLY A N 1
ATOM 1634 C CA . GLY A 1 209 ? 11.165 5.948 1.328 1.00 94.62 209 GLY A CA 1
ATOM 1635 C C . GLY A 1 209 ? 10.920 4.954 0.189 1.00 94.62 209 GLY A C 1
ATOM 1636 O O . GLY A 1 209 ? 11.856 4.234 -0.165 1.00 94.62 209 GLY A O 1
ATOM 1637 N N . MET A 1 210 ? 9.719 4.921 -0.393 1.00 93.81 210 MET A N 1
ATOM 1638 C CA . MET A 1 210 ? 9.323 4.051 -1.506 1.00 93.81 210 MET A CA 1
ATOM 1639 C C . MET A 1 210 ? 8.573 4.835 -2.591 1.00 93.81 210 MET A C 1
ATOM 1641 O O . MET A 1 210 ? 8.323 6.029 -2.440 1.00 93.81 210 MET A O 1
ATOM 1645 N N . GLY A 1 211 ? 8.278 4.176 -3.718 1.00 93.81 211 GLY A N 1
ATOM 1646 C CA . GLY A 1 211 ? 7.604 4.808 -4.852 1.00 93.81 211 GLY A CA 1
ATOM 1647 C C . GLY A 1 211 ? 8.280 6.115 -5.275 1.00 93.81 211 GLY A C 1
ATOM 1648 O O . GLY A 1 211 ? 9.521 6.199 -5.335 1.00 93.81 211 GLY A O 1
ATOM 1649 N N . ASN A 1 212 ? 7.445 7.123 -5.504 1.00 94.75 212 ASN A N 1
ATOM 1650 C CA . ASN A 1 212 ? 7.808 8.510 -5.766 1.00 94.75 212 ASN A CA 1
ATOM 1651 C C . ASN A 1 212 ? 7.754 9.399 -4.518 1.00 94.75 212 ASN A C 1
ATOM 1653 O O . ASN A 1 212 ? 7.949 10.606 -4.653 1.00 94.75 212 ASN A O 1
ATOM 1657 N N . SER A 1 213 ? 7.515 8.839 -3.327 1.00 96.44 213 SER A N 1
ATOM 1658 C CA . SER A 1 213 ? 7.637 9.555 -2.056 1.00 96.44 213 SER A CA 1
ATOM 1659 C C . SER A 1 213 ? 9.084 9.935 -1.751 1.00 96.44 213 SER A C 1
ATOM 1661 O O . SER A 1 213 ? 10.054 9.414 -2.314 1.00 96.44 213 SER A O 1
ATOM 1663 N N . GLY A 1 214 ? 9.232 10.866 -0.814 1.00 94.75 214 GLY A N 1
ATOM 1664 C CA . GLY A 1 214 ? 10.516 11.321 -0.323 1.00 94.75 214 GLY A CA 1
ATOM 1665 C C . GLY A 1 214 ? 11.342 10.161 0.222 1.00 94.75 214 GLY A C 1
ATOM 1666 O O . GLY A 1 214 ? 10.828 9.279 0.905 1.00 94.75 214 GLY A O 1
ATOM 1667 N N . ARG A 1 215 ? 12.642 10.155 -0.077 1.00 93.75 215 ARG A N 1
ATOM 1668 C CA . ARG A 1 215 ? 13.580 9.092 0.314 1.00 93.75 215 ARG A CA 1
ATOM 1669 C C . ARG A 1 215 ? 14.603 9.624 1.315 1.00 93.75 215 ARG A C 1
ATOM 1671 O O . ARG A 1 215 ? 15.772 9.741 0.945 1.00 93.75 215 ARG A O 1
ATOM 1678 N N . PRO A 1 216 ? 14.210 10.005 2.548 1.00 94.19 216 PRO A N 1
ATOM 1679 C CA . PRO A 1 216 ? 15.162 10.432 3.570 1.00 94.19 216 PRO A CA 1
ATOM 1680 C C . PRO A 1 216 ? 16.062 9.253 3.987 1.00 94.19 216 PRO A C 1
ATOM 1682 O O . PRO A 1 216 ? 15.658 8.098 3.859 1.00 94.19 216 PRO A O 1
ATOM 1685 N N . PRO A 1 217 ? 17.292 9.490 4.472 1.00 91.75 217 PRO A N 1
ATOM 1686 C CA . PRO A 1 217 ? 18.124 8.406 4.988 1.00 91.75 217 PRO A CA 1
ATOM 1687 C C . PRO A 1 217 ? 17.403 7.641 6.108 1.00 91.75 217 PRO A C 1
ATOM 1689 O O . PRO A 1 217 ? 16.954 8.253 7.074 1.00 91.75 217 PRO A O 1
ATOM 1692 N N . PHE A 1 218 ? 17.320 6.317 5.988 1.00 91.44 218 PHE A N 1
ATOM 1693 C CA . PHE A 1 218 ? 16.811 5.455 7.051 1.00 91.44 218 PHE A CA 1
ATOM 1694 C C . PHE A 1 218 ? 17.963 5.084 7.987 1.00 91.44 218 PHE A C 1
ATOM 1696 O O . PHE A 1 218 ? 18.975 4.541 7.538 1.00 91.44 218 PHE A O 1
ATOM 1703 N N . LYS A 1 219 ? 17.839 5.427 9.271 1.00 89.62 219 LYS A N 1
ATOM 1704 C CA . LYS A 1 219 ? 18.834 5.127 10.306 1.00 89.62 219 LYS A CA 1
ATOM 1705 C C . LYS A 1 219 ? 18.115 4.768 11.596 1.00 89.62 219 LYS A C 1
ATOM 1707 O O . LYS A 1 219 ? 17.350 5.581 12.104 1.00 89.62 219 LYS A O 1
ATOM 1712 N N . ILE A 1 220 ? 18.422 3.588 12.114 1.00 91.00 220 ILE A N 1
ATOM 1713 C CA . ILE A 1 220 ? 17.990 3.140 13.433 1.00 91.00 220 ILE A CA 1
ATOM 1714 C C . ILE A 1 220 ? 19.026 3.596 14.459 1.00 91.00 220 ILE A C 1
ATOM 1716 O O . ILE A 1 220 ? 20.226 3.380 14.264 1.00 91.00 220 ILE A O 1
ATOM 1720 N N . ARG A 1 221 ? 18.572 4.276 15.509 1.00 90.56 221 ARG A N 1
ATOM 1721 C CA . ARG A 1 221 ? 19.418 4.833 16.570 1.00 90.56 221 ARG A CA 1
ATOM 1722 C C . ARG A 1 221 ? 19.514 3.888 17.755 1.00 90.56 221 ARG A C 1
ATOM 1724 O O . ARG A 1 221 ? 20.603 3.733 18.309 1.00 90.56 221 ARG A O 1
ATOM 1731 N N . SER A 1 222 ? 18.403 3.262 18.134 1.00 89.50 222 SER A N 1
ATOM 1732 C CA . SER A 1 222 ? 18.384 2.366 19.281 1.00 89.50 222 SER A CA 1
ATOM 1733 C C . SER A 1 222 ? 19.224 1.106 19.062 1.00 89.50 222 SER A C 1
ATOM 1735 O O . SER A 1 222 ? 19.302 0.534 17.970 1.00 89.50 222 SER A O 1
ATOM 1737 N N . LYS A 1 223 ? 19.850 0.648 20.149 1.00 87.94 223 LYS A N 1
ATOM 1738 C CA . LYS A 1 223 ? 20.513 -0.658 20.226 1.00 87.94 223 LYS A CA 1
ATOM 1739 C C . LYS A 1 223 ? 19.579 -1.749 20.757 1.00 87.94 223 LYS A C 1
ATOM 1741 O O . LYS A 1 223 ? 19.809 -2.910 20.421 1.00 87.94 223 LYS A O 1
ATOM 1746 N N . ASP A 1 224 ? 18.534 -1.372 21.493 1.00 92.81 224 ASP A N 1
ATOM 1747 C CA . ASP A 1 224 ? 17.524 -2.278 22.042 1.00 92.81 224 ASP A CA 1
ATOM 1748 C C . ASP A 1 224 ? 16.610 -2.844 20.946 1.00 92.81 224 ASP A C 1
ATOM 1750 O O . ASP A 1 224 ? 16.130 -2.112 20.084 1.00 92.81 224 ASP A O 1
ATOM 1754 N N . SER A 1 225 ? 16.363 -4.153 20.975 1.00 85.69 225 SER A N 1
ATOM 1755 C CA . SER A 1 225 ? 15.646 -4.861 19.910 1.00 85.69 225 SER A CA 1
ATOM 1756 C C . SER A 1 225 ? 14.206 -4.382 19.713 1.00 85.69 225 SER A C 1
ATOM 1758 O O . SER A 1 225 ? 13.771 -4.294 18.565 1.00 85.69 225 SER A O 1
ATOM 1760 N N . GLN A 1 226 ? 13.478 -4.045 20.783 1.00 88.69 226 GLN A N 1
ATOM 1761 C CA . GLN A 1 226 ? 12.091 -3.575 20.669 1.00 88.69 226 GLN A CA 1
ATOM 1762 C C . GLN A 1 226 ? 12.039 -2.131 20.176 1.00 88.69 226 GLN A C 1
ATOM 1764 O O . GLN A 1 226 ? 11.353 -1.832 19.200 1.00 88.69 226 GLN A O 1
ATOM 1769 N N . ALA A 1 227 ? 12.869 -1.259 20.741 1.00 92.81 227 ALA A N 1
ATOM 1770 C CA . ALA A 1 227 ? 12.966 0.127 20.303 1.00 92.81 227 ALA A CA 1
ATOM 1771 C C . ALA A 1 227 ? 13.406 0.254 18.829 1.00 92.81 227 ALA A C 1
ATOM 1773 O O . ALA A 1 227 ? 12.963 1.166 18.134 1.00 92.81 227 ALA A O 1
ATOM 1774 N N . LYS A 1 228 ? 14.217 -0.677 18.297 1.00 93.25 228 LYS A N 1
ATOM 1775 C CA . LYS A 1 228 ? 14.518 -0.736 16.850 1.00 93.25 228 LYS A CA 1
ATOM 1776 C C . LYS A 1 228 ? 13.267 -0.975 16.004 1.00 93.25 228 LYS A C 1
ATOM 1778 O O . LYS A 1 228 ? 13.129 -0.366 14.943 1.00 93.25 228 LYS A O 1
ATOM 1783 N N . LEU A 1 229 ? 12.385 -1.873 16.443 1.00 94.31 229 LEU A N 1
ATOM 1784 C CA . LEU A 1 229 ? 11.124 -2.159 15.756 1.00 94.31 229 LEU A CA 1
ATOM 1785 C C . LEU A 1 229 ? 10.186 -0.956 15.824 1.00 94.31 229 LEU A C 1
ATOM 1787 O O . LEU A 1 229 ? 9.562 -0.617 14.820 1.00 94.31 229 LEU A O 1
ATOM 1791 N N . ASP A 1 230 ? 10.131 -0.284 16.971 1.00 95.31 230 ASP A N 1
ATOM 1792 C CA . ASP A 1 230 ? 9.321 0.920 17.150 1.00 95.31 230 ASP A CA 1
ATOM 1793 C C . ASP A 1 230 ? 9.808 2.073 16.273 1.00 95.31 230 ASP A C 1
ATOM 1795 O O . ASP A 1 230 ? 8.999 2.689 15.583 1.00 95.31 230 ASP A O 1
ATOM 1799 N N . GLU A 1 231 ? 11.119 2.321 16.206 1.00 96.06 231 GLU A N 1
ATOM 1800 C CA . GLU A 1 231 ? 11.697 3.315 15.294 1.00 96.06 231 GLU A CA 1
ATOM 1801 C C . GLU A 1 231 ? 11.422 2.980 13.818 1.00 96.06 231 GLU A C 1
ATOM 1803 O O . GLU A 1 231 ? 11.126 3.873 13.017 1.00 96.06 231 GLU A O 1
ATOM 1808 N N . ALA A 1 232 ? 11.504 1.698 13.447 1.00 96.12 232 ALA A N 1
ATOM 1809 C CA . ALA A 1 232 ? 11.249 1.250 12.082 1.00 96.12 232 ALA A CA 1
ATOM 1810 C C . ALA A 1 232 ? 9.773 1.393 11.682 1.00 96.12 232 ALA A C 1
ATOM 1812 O O . ALA A 1 232 ? 9.497 1.835 10.568 1.00 96.12 232 ALA A O 1
ATOM 1813 N N . GLU A 1 233 ? 8.827 1.058 12.566 1.00 97.31 233 GLU A N 1
ATOM 1814 C CA . GLU A 1 233 ? 7.395 1.286 12.327 1.00 97.31 233 GLU A CA 1
ATOM 1815 C C . GLU A 1 233 ? 7.077 2.786 12.292 1.00 97.31 233 GLU A C 1
ATOM 1817 O O . GLU A 1 233 ? 6.438 3.247 11.342 1.00 97.31 233 GLU A O 1
ATOM 1822 N N . ALA A 1 234 ? 7.598 3.555 13.256 1.00 96.69 234 ALA A N 1
ATOM 1823 C CA . ALA A 1 234 ? 7.399 5.001 13.367 1.00 96.69 234 ALA A CA 1
ATOM 1824 C C . ALA A 1 234 ? 7.821 5.754 12.100 1.00 96.69 234 ALA A C 1
ATOM 1826 O O . ALA A 1 234 ? 7.128 6.677 11.675 1.00 96.69 234 ALA A O 1
ATOM 1827 N N . PHE A 1 235 ? 8.898 5.321 11.434 1.00 96.81 235 PHE A N 1
ATOM 1828 C CA . PHE A 1 235 ? 9.338 5.906 10.164 1.00 96.81 235 PHE A CA 1
ATOM 1829 C C . PHE A 1 235 ? 8.212 5.988 9.116 1.00 96.81 235 PHE A C 1
ATOM 1831 O O . PHE A 1 235 ? 8.146 6.965 8.366 1.00 96.81 235 PHE A O 1
ATOM 1838 N N . PHE A 1 236 ? 7.320 4.994 9.073 1.00 97.81 236 PHE A N 1
ATOM 1839 C CA . PHE A 1 236 ? 6.188 4.964 8.146 1.00 97.81 236 PHE A CA 1
ATOM 1840 C C . PHE A 1 236 ? 4.895 5.477 8.778 1.00 97.81 236 PHE A C 1
ATOM 1842 O O . PHE A 1 236 ? 4.186 6.257 8.142 1.00 97.81 236 PHE A O 1
ATOM 1849 N N . THR A 1 237 ? 4.573 5.060 10.007 1.00 98.19 237 THR A N 1
ATOM 1850 C CA . THR A 1 237 ? 3.300 5.429 10.646 1.00 98.19 237 THR A CA 1
ATOM 1851 C C . THR A 1 237 ? 3.217 6.922 10.922 1.00 98.19 237 THR A C 1
ATOM 1853 O O . THR A 1 237 ? 2.150 7.508 10.765 1.00 98.19 237 THR A O 1
ATOM 1856 N N . ASP A 1 238 ? 4.335 7.557 11.272 1.00 97.31 238 ASP A N 1
ATOM 1857 C CA . ASP A 1 238 ? 4.352 8.982 11.611 1.00 97.31 238 ASP A CA 1
ATOM 1858 C C . ASP A 1 238 ? 4.280 9.821 10.337 1.00 97.31 238 ASP A C 1
ATOM 1860 O O . ASP A 1 238 ? 3.633 10.860 10.308 1.00 97.31 238 ASP A O 1
ATOM 1864 N N . ALA A 1 239 ? 4.851 9.319 9.237 1.00 98.12 239 ALA A N 1
ATOM 1865 C CA . ALA A 1 239 ? 4.688 9.928 7.923 1.00 98.12 239 ALA A CA 1
ATOM 1866 C C . ALA A 1 239 ? 3.226 9.897 7.446 1.00 98.12 239 ALA A C 1
ATOM 1868 O O . ALA A 1 239 ? 2.748 10.882 6.883 1.00 98.12 239 ALA A O 1
ATOM 1869 N N . LEU A 1 240 ? 2.514 8.787 7.685 1.00 98.69 240 LEU A N 1
ATOM 1870 C CA . LEU A 1 240 ? 1.083 8.680 7.393 1.00 98.69 240 LEU A CA 1
ATOM 1871 C C . LEU A 1 240 ? 0.252 9.608 8.290 1.00 98.69 240 LEU A C 1
ATOM 1873 O O . LEU A 1 240 ? -0.679 10.245 7.804 1.00 98.69 240 LEU A O 1
ATOM 1877 N N . GLU A 1 241 ? 0.603 9.722 9.573 1.00 98.56 241 GLU A N 1
ATOM 1878 C CA . GLU A 1 241 ? -0.079 10.625 10.504 1.00 98.56 241 GLU A CA 1
ATOM 1879 C C . GLU A 1 241 ? 0.117 12.100 10.132 1.00 98.56 241 GLU A C 1
ATOM 1881 O O . GLU A 1 241 ? -0.852 12.856 10.095 1.00 98.56 241 GLU A O 1
ATOM 1886 N N . GLU A 1 242 ? 1.340 12.513 9.801 1.00 98.12 242 GLU A N 1
ATOM 1887 C CA . GLU A 1 242 ? 1.620 13.872 9.329 1.00 98.12 242 GLU A CA 1
ATOM 1888 C C . GLU A 1 242 ? 0.878 14.173 8.016 1.00 98.12 242 GLU A C 1
ATOM 1890 O O . GLU A 1 242 ? 0.293 15.245 7.867 1.00 98.12 242 GLU A O 1
ATOM 1895 N N . TRP A 1 243 ? 0.828 13.216 7.082 1.00 98.56 243 TRP A N 1
ATOM 1896 C CA . TRP A 1 243 ? 0.029 13.355 5.861 1.00 98.56 243 TRP A CA 1
ATOM 1897 C C . TRP A 1 243 ? -1.469 13.524 6.171 1.00 98.56 243 TRP A C 1
ATOM 1899 O O . TRP A 1 243 ? -2.113 14.416 5.614 1.00 98.56 243 TRP A O 1
ATOM 1909 N N . ARG A 1 244 ? -2.022 12.722 7.094 1.00 98.19 244 ARG A N 1
ATOM 1910 C CA . ARG A 1 244 ? -3.428 12.822 7.527 1.00 98.19 244 ARG A CA 1
ATOM 1911 C C . ARG A 1 244 ? -3.729 14.217 8.075 1.00 98.19 244 ARG A C 1
ATOM 1913 O O . ARG A 1 244 ? -4.770 14.793 7.751 1.00 98.19 244 ARG A O 1
ATOM 1920 N N . GLN A 1 245 ? -2.828 14.750 8.901 1.00 97.81 245 GLN A N 1
ATOM 1921 C CA . GLN A 1 245 ? -2.939 16.090 9.481 1.00 97.81 245 GLN A CA 1
ATOM 1922 C C . GLN A 1 245 ? -2.919 17.175 8.400 1.00 97.81 245 GLN A C 1
ATOM 1924 O O . GLN A 1 245 ? -3.788 18.046 8.407 1.00 97.81 245 GLN A O 1
ATOM 1929 N N . GLU A 1 246 ? -2.009 17.081 7.429 1.00 97.06 246 GLU A N 1
ATOM 1930 C CA . GLU A 1 246 ? -1.920 18.026 6.307 1.00 97.06 246 GLU A CA 1
ATOM 1931 C C . GLU A 1 246 ? -3.174 17.994 5.417 1.00 97.06 246 GLU A C 1
ATOM 1933 O O . GLU A 1 246 ? -3.612 19.018 4.892 1.00 97.06 246 GLU A O 1
ATOM 1938 N N . ARG A 1 247 ? -3.808 16.825 5.278 1.00 95.62 247 ARG A N 1
ATOM 1939 C CA . ARG A 1 247 ? -5.101 16.666 4.591 1.00 95.62 247 ARG A CA 1
ATOM 1940 C C . ARG A 1 247 ? -6.313 16.971 5.465 1.00 95.62 247 ARG A C 1
ATOM 1942 O O . ARG A 1 247 ? -7.434 16.910 4.968 1.00 95.62 247 ARG A O 1
ATOM 1949 N N . LYS A 1 248 ? -6.097 17.325 6.736 1.00 95.69 248 LYS A N 1
ATOM 1950 C CA . LYS A 1 248 ? -7.136 17.658 7.723 1.00 95.69 248 LYS A CA 1
ATOM 1951 C C . LYS A 1 248 ? -8.209 16.569 7.857 1.00 95.69 248 LYS A C 1
ATOM 1953 O O . LYS A 1 248 ? -9.368 16.863 8.127 1.00 95.69 248 LYS A O 1
ATOM 1958 N N . LEU A 1 249 ? -7.826 15.304 7.680 1.00 95.19 249 LEU A N 1
ATOM 1959 C CA . LEU A 1 249 ? -8.758 14.177 7.751 1.00 95.19 249 LEU A CA 1
ATOM 1960 C C . LEU A 1 249 ? -8.920 13.733 9.197 1.00 95.19 249 LEU A C 1
ATOM 1962 O O . LEU A 1 249 ? -7.986 13.169 9.751 1.00 95.19 249 LEU A O 1
ATOM 1966 N N . GLU A 1 250 ? -10.074 13.934 9.827 1.00 95.19 250 GLU A N 1
ATOM 1967 C CA . GLU A 1 250 ? -10.287 13.475 11.208 1.00 95.19 250 GLU A CA 1
ATOM 1968 C C . GLU A 1 250 ? -10.107 11.953 11.344 1.00 95.19 250 GLU A C 1
ATOM 1970 O O . GLU A 1 250 ? -9.382 11.485 12.232 1.00 95.19 250 GLU A O 1
ATOM 1975 N N . LYS A 1 251 ? -10.734 11.217 10.418 1.00 95.19 251 LYS A N 1
ATOM 1976 C CA . LYS A 1 251 ? -10.771 9.757 10.336 1.00 95.19 251 LYS A CA 1
ATOM 1977 C C . LYS A 1 251 ? -10.862 9.315 8.873 1.00 95.19 251 LYS A C 1
ATOM 1979 O O . LYS A 1 251 ? -11.404 10.044 8.045 1.00 95.19 251 LYS A O 1
ATOM 1984 N N . PHE A 1 252 ? -10.344 8.134 8.539 1.00 97.25 252 PHE A N 1
ATOM 1985 C CA . PHE A 1 252 ? -10.430 7.587 7.178 1.00 97.25 252 PHE A CA 1
ATOM 1986 C C . PHE A 1 252 ? -10.471 6.054 7.167 1.00 97.25 252 PHE A C 1
ATOM 1988 O O . PHE A 1 252 ? -10.048 5.398 8.122 1.00 97.25 252 PHE A O 1
ATOM 1995 N N . THR A 1 253 ? -10.959 5.460 6.077 1.00 97.88 253 THR A N 1
ATOM 1996 C CA . THR A 1 253 ? -10.762 4.028 5.812 1.00 97.88 253 THR A CA 1
ATOM 1997 C C . THR A 1 253 ? -9.364 3.802 5.254 1.00 97.88 253 THR A C 1
ATOM 1999 O O . THR A 1 253 ? -9.014 4.378 4.227 1.00 97.88 253 THR A O 1
ATOM 2002 N N . LEU A 1 254 ? -8.588 2.919 5.874 1.00 98.69 254 LEU A N 1
ATOM 2003 C CA . LEU A 1 254 ? -7.269 2.528 5.393 1.00 98.69 254 LEU A CA 1
ATOM 2004 C C . LEU A 1 254 ? -7.333 1.163 4.701 1.00 98.69 254 LEU A C 1
ATOM 2006 O O . LEU A 1 254 ? -7.602 0.163 5.360 1.00 98.69 254 LEU A O 1
ATOM 2010 N N . ALA A 1 255 ? -7.045 1.098 3.402 1.00 98.62 255 ALA A N 1
ATOM 2011 C CA . ALA A 1 255 ? -6.799 -0.152 2.693 1.00 98.62 255 ALA A CA 1
ATOM 2012 C C . ALA A 1 255 ? -5.309 -0.297 2.385 1.00 98.62 255 ALA A C 1
ATOM 2014 O O . ALA A 1 255 ? -4.719 0.558 1.730 1.00 98.62 255 ALA A O 1
ATOM 2015 N N . ALA A 1 256 ? -4.681 -1.368 2.858 1.00 98.56 256 ALA A N 1
ATOM 2016 C CA . ALA A 1 256 ? -3.233 -1.475 2.844 1.00 98.56 256 ALA A CA 1
ATOM 2017 C C . ALA A 1 256 ? -2.753 -2.878 2.459 1.00 98.56 256 ALA A C 1
ATOM 2019 O O . ALA A 1 256 ? -3.239 -3.891 2.969 1.00 98.56 256 ALA A O 1
ATOM 2020 N N . HIS A 1 257 ? -1.793 -2.926 1.534 1.00 98.44 257 HIS A N 1
ATOM 2021 C CA . HIS A 1 257 ? -1.300 -4.158 0.918 1.00 98.44 257 HIS A CA 1
ATOM 2022 C C . HIS A 1 257 ? 0.018 -4.645 1.514 1.00 98.44 257 HIS A C 1
ATOM 2024 O O . HIS A 1 257 ? 0.960 -3.866 1.642 1.00 98.44 257 HIS A O 1
ATOM 2030 N N . SER A 1 258 ? 0.137 -5.945 1.806 1.00 96.06 258 SER A N 1
ATOM 2031 C CA . SER A 1 258 ? 1.405 -6.596 2.171 1.00 96.06 258 SER A CA 1
ATOM 2032 C C . SER A 1 258 ? 2.131 -5.903 3.330 1.00 96.06 258 SER A C 1
ATOM 2034 O O . SER A 1 258 ? 1.564 -5.821 4.419 1.00 96.06 258 SER A O 1
ATOM 2036 N N . LEU A 1 259 ? 3.356 -5.392 3.138 1.00 95.69 259 LEU A N 1
ATOM 2037 C CA . LEU A 1 259 ? 4.049 -4.584 4.154 1.00 95.69 259 LEU A CA 1
ATOM 2038 C C . LEU A 1 259 ? 3.234 -3.352 4.570 1.00 95.69 259 LEU A C 1
ATOM 2040 O O . LEU A 1 259 ? 3.206 -3.012 5.747 1.00 95.69 259 LEU A O 1
ATOM 2044 N N . GLY A 1 260 ? 2.525 -2.720 3.634 1.00 97.88 260 GLY A N 1
ATOM 2045 C CA . GLY A 1 260 ? 1.569 -1.664 3.943 1.00 97.88 260 GLY A CA 1
ATOM 2046 C C . GLY A 1 260 ? 0.456 -2.159 4.867 1.00 97.88 260 GLY A C 1
ATOM 2047 O O . GLY A 1 260 ? 0.058 -1.427 5.759 1.00 97.88 260 GLY A O 1
ATOM 2048 N N . GLY A 1 261 ? 0.000 -3.407 4.720 1.00 97.94 261 GLY A N 1
ATOM 2049 C CA . GLY A 1 261 ? -0.966 -4.045 5.623 1.00 97.94 261 GLY A CA 1
ATOM 2050 C C . GLY A 1 261 ? -0.431 -4.209 7.049 1.00 97.94 261 GLY A C 1
ATOM 2051 O O . GLY A 1 261 ? -1.103 -3.819 8.001 1.00 97.94 261 GLY A O 1
ATOM 2052 N N . TYR A 1 262 ? 0.806 -4.696 7.192 1.00 98.06 262 TYR A N 1
ATOM 2053 C CA . TYR A 1 262 ? 1.504 -4.751 8.485 1.00 98.06 262 TYR A CA 1
ATOM 2054 C C . TYR A 1 262 ? 1.596 -3.361 9.132 1.00 98.06 262 TYR A C 1
ATOM 2056 O O . TYR A 1 262 ? 1.170 -3.165 10.270 1.00 98.06 262 TYR A O 1
ATOM 2064 N N . LEU A 1 263 ? 2.070 -2.372 8.371 1.00 98.31 263 LEU A N 1
ATOM 2065 C CA . LEU A 1 263 ? 2.189 -0.986 8.828 1.00 98.31 263 LEU A CA 1
ATOM 2066 C C . LEU A 1 263 ? 0.823 -0.335 9.095 1.00 98.31 263 LEU A C 1
ATOM 2068 O O . LEU A 1 263 ? 0.718 0.522 9.966 1.00 98.31 263 LEU A O 1
ATOM 2072 N N . GLY A 1 264 ? -0.225 -0.749 8.384 1.00 98.38 264 GLY A N 1
ATOM 2073 C CA . GLY A 1 264 ? -1.596 -0.295 8.585 1.00 98.38 264 GLY A CA 1
ATOM 2074 C C . GLY A 1 264 ? -2.180 -0.789 9.905 1.00 98.38 264 GLY A C 1
ATOM 2075 O O . GLY A 1 264 ? -2.816 -0.008 10.611 1.00 98.38 264 GLY A O 1
ATOM 2076 N N . VAL A 1 265 ? -1.895 -2.038 10.294 1.00 98.44 265 VAL A N 1
ATOM 2077 C CA . VAL A 1 265 ? -2.208 -2.531 11.645 1.00 98.44 265 VAL A CA 1
ATOM 2078 C C . VAL A 1 265 ? -1.416 -1.746 12.688 1.00 98.44 265 VAL A C 1
ATOM 2080 O O . VAL A 1 265 ? -2.011 -1.245 13.638 1.00 98.44 265 VAL A O 1
ATOM 2083 N N . SER A 1 266 ? -0.109 -1.553 12.497 1.00 98.19 266 SER A N 1
ATOM 2084 C CA . SER A 1 266 ? 0.705 -0.727 13.402 1.00 98.19 266 SER A CA 1
ATOM 2085 C C . SER A 1 266 ? 0.163 0.695 13.565 1.00 98.19 266 SER A C 1
ATOM 2087 O O . SER A 1 266 ? 0.078 1.193 14.687 1.00 98.19 266 SER A O 1
ATOM 2089 N N . TYR A 1 267 ? -0.254 1.335 12.470 1.00 98.69 267 TYR A N 1
ATOM 2090 C CA . TYR A 1 267 ? -0.868 2.661 12.490 1.00 98.69 267 TYR A CA 1
ATOM 2091 C C . TYR A 1 267 ? -2.194 2.659 13.257 1.00 98.69 267 TYR A C 1
ATOM 2093 O O . TYR A 1 267 ? -2.389 3.501 14.128 1.00 98.69 267 TYR A O 1
ATOM 2101 N N . ALA A 1 268 ? -3.078 1.691 12.997 1.00 98.50 268 ALA A N 1
ATOM 2102 C CA . ALA A 1 268 ? -4.362 1.568 13.688 1.00 98.50 268 ALA A CA 1
ATOM 2103 C C . ALA A 1 268 ? -4.210 1.281 15.193 1.00 98.50 268 ALA A C 1
ATOM 2105 O O . ALA A 1 268 ? -5.060 1.680 15.981 1.00 98.50 268 ALA A O 1
ATOM 2106 N N . LEU A 1 269 ? -3.128 0.617 15.606 1.00 97.94 269 LEU A N 1
ATOM 2107 C CA . LEU A 1 269 ? -2.810 0.403 17.020 1.00 97.94 269 LEU A CA 1
ATOM 2108 C C . LEU A 1 269 ? -2.254 1.666 17.684 1.00 97.94 269 LEU A C 1
ATOM 2110 O O . LEU A 1 269 ? -2.604 1.963 18.823 1.00 97.94 269 LEU A O 1
ATOM 2114 N N . LYS A 1 270 ? -1.410 2.423 16.973 1.00 97.81 270 LYS A N 1
ATOM 2115 C CA . LYS A 1 270 ? -0.824 3.674 17.476 1.00 97.81 270 LYS A CA 1
ATOM 2116 C C . LYS A 1 270 ? -1.838 4.825 17.513 1.00 97.81 270 LYS A C 1
ATOM 2118 O O . LYS A 1 270 ? -1.801 5.644 18.426 1.00 97.81 270 LYS A O 1
ATOM 2123 N N . TYR A 1 271 ? -2.752 4.874 16.545 1.00 97.81 271 TYR A N 1
ATOM 2124 C CA . TYR A 1 271 ? -3.737 5.942 16.354 1.00 97.81 271 TYR A CA 1
ATOM 2125 C C . TYR A 1 271 ? -5.162 5.377 16.159 1.00 97.81 271 TYR A C 1
ATOM 2127 O O . TYR A 1 271 ? -5.772 5.584 15.106 1.00 97.81 271 TYR A O 1
ATOM 2135 N N . PRO A 1 272 ? -5.734 4.680 17.161 1.00 96.62 272 PRO A N 1
ATOM 2136 C CA . PRO A 1 272 ? -6.992 3.936 17.011 1.00 96.62 272 PRO A CA 1
ATOM 2137 C C . PRO A 1 272 ? -8.195 4.806 16.637 1.00 96.62 272 PRO A C 1
ATOM 2139 O O . PRO A 1 272 ? -9.085 4.356 15.919 1.00 96.62 272 PRO A O 1
ATOM 2142 N N . GLU A 1 273 ? -8.200 6.072 17.053 1.00 96.81 273 GLU A N 1
ATOM 2143 C CA . GLU A 1 273 ? -9.286 7.009 16.746 1.00 96.81 273 GLU A CA 1
ATOM 2144 C C . GLU A 1 273 ? -9.237 7.550 15.306 1.00 96.81 273 GLU A C 1
ATOM 2146 O O . GLU A 1 273 ? -10.195 8.165 14.845 1.00 96.81 273 GLU A O 1
ATOM 2151 N N . ARG A 1 274 ? -8.143 7.313 14.564 1.00 97.31 274 ARG A N 1
ATOM 2152 C CA . ARG A 1 274 ? -7.926 7.858 13.209 1.00 97.31 274 ARG A CA 1
ATOM 2153 C C . ARG A 1 274 ? -8.349 6.916 12.085 1.00 97.31 274 ARG A C 1
ATOM 2155 O O . ARG A 1 274 ? -8.495 7.358 10.947 1.00 97.31 274 ARG A O 1
ATOM 2162 N N . VAL A 1 275 ? -8.596 5.643 12.394 1.00 97.81 275 VAL A N 1
ATOM 2163 C CA . VAL A 1 275 ? -8.959 4.624 11.399 1.00 97.81 275 VAL A CA 1
ATOM 2164 C C . VAL A 1 275 ? -10.428 4.247 11.545 1.00 97.81 275 VAL A C 1
ATOM 2166 O O . VAL A 1 275 ? -10.846 3.678 12.551 1.00 97.81 275 VAL A O 1
ATOM 2169 N N . GLU A 1 276 ? -11.238 4.592 10.543 1.00 96.31 276 GLU A N 1
ATOM 2170 C CA . GLU A 1 276 ? -12.670 4.270 10.493 1.00 96.31 276 GLU A CA 1
ATOM 2171 C C . GLU A 1 276 ? -12.870 2.773 10.294 1.00 96.31 276 GLU A C 1
ATOM 2173 O O . GLU A 1 276 ? -13.627 2.138 11.025 1.00 96.31 276 GLU A O 1
ATOM 2178 N N . LYS A 1 277 ? -12.170 2.226 9.303 1.00 97.69 277 LYS A N 1
ATOM 2179 C CA . LYS A 1 277 ? -12.200 0.829 8.878 1.00 97.69 277 LYS A CA 1
ATOM 2180 C C . LYS A 1 277 ? -10.814 0.468 8.363 1.00 97.69 277 LYS A C 1
ATOM 2182 O O . LYS A 1 277 ? -10.142 1.313 7.763 1.00 97.69 277 LYS A O 1
ATOM 2187 N N . LEU A 1 278 ? -10.418 -0.782 8.548 1.00 98.62 278 LEU A N 1
ATOM 2188 C CA . LEU A 1 278 ? -9.145 -1.305 8.072 1.00 98.62 278 LEU A CA 1
ATOM 2189 C C . LEU A 1 278 ? -9.387 -2.404 7.033 1.00 98.62 278 LEU A C 1
ATOM 2191 O O . LEU A 1 278 ? -10.169 -3.322 7.247 1.00 98.62 278 LEU A O 1
ATOM 2195 N N . ILE A 1 279 ? -8.738 -2.316 5.880 1.00 98.69 279 ILE A N 1
ATOM 2196 C CA . ILE A 1 279 ? -8.857 -3.292 4.795 1.00 98.69 279 ILE A CA 1
ATOM 2197 C C . ILE A 1 279 ? -7.457 -3.817 4.496 1.00 98.69 279 ILE A C 1
ATOM 2199 O O . ILE A 1 279 ? -6.623 -3.135 3.910 1.00 98.69 279 ILE A O 1
ATOM 2203 N N . LEU A 1 280 ? -7.178 -5.033 4.942 1.00 98.69 280 LEU A N 1
ATOM 2204 C CA . LEU A 1 280 ? -5.872 -5.666 4.859 1.00 98.69 280 LEU A CA 1
ATOM 2205 C C . LEU A 1 280 ? -5.828 -6.575 3.641 1.00 98.69 280 LEU A C 1
ATOM 2207 O O . LEU A 1 280 ? -6.561 -7.558 3.553 1.00 98.69 280 LEU A O 1
ATOM 2211 N N . ILE A 1 281 ? -4.962 -6.228 2.696 1.00 98.56 281 ILE A N 1
ATOM 2212 C CA . ILE A 1 281 ? -4.850 -6.890 1.399 1.00 98.56 281 ILE A CA 1
ATOM 2213 C C . ILE A 1 281 ? -3.567 -7.714 1.426 1.00 98.56 281 ILE A C 1
ATOM 2215 O O . ILE A 1 281 ? -2.475 -7.155 1.348 1.00 98.56 281 ILE A O 1
ATOM 2219 N N . SER A 1 282 ? -3.686 -9.029 1.569 1.00 97.00 282 SER A N 1
ATOM 2220 C CA . SER A 1 282 ? -2.564 -9.962 1.705 1.00 97.00 282 SER A CA 1
ATOM 2221 C C . SER A 1 282 ? -1.453 -9.440 2.639 1.00 97.00 282 SER A C 1
ATOM 2223 O O . SER A 1 282 ? -0.312 -9.233 2.211 1.00 97.00 282 SER A O 1
ATOM 2225 N N . PRO A 1 283 ? -1.783 -9.076 3.895 1.00 97.06 283 PRO A N 1
ATOM 2226 C CA . PRO A 1 283 ? -0.816 -8.499 4.826 1.00 97.06 283 PRO A CA 1
ATOM 2227 C C . PRO A 1 283 ? 0.315 -9.487 5.137 1.00 97.06 283 PRO A C 1
ATOM 2229 O O . PRO A 1 283 ? 0.095 -10.683 5.316 1.00 97.06 283 PRO A O 1
ATOM 2232 N N . VAL A 1 284 ? 1.535 -8.960 5.241 1.00 92.44 284 VAL A N 1
ATOM 2233 C CA . VAL A 1 284 ? 2.709 -9.737 5.662 1.00 92.44 284 VAL A CA 1
ATOM 2234 C C . VAL A 1 284 ? 2.763 -9.870 7.185 1.00 92.44 284 VAL A C 1
ATOM 2236 O O . VAL A 1 284 ? 2.271 -8.999 7.904 1.00 92.44 284 VAL A O 1
ATOM 2239 N N . GLY A 1 285 ? 3.422 -10.921 7.680 1.00 86.56 285 GLY A N 1
ATOM 2240 C CA . GLY A 1 285 ? 3.816 -11.006 9.085 1.00 86.56 285 GLY A CA 1
ATOM 2241 C C . GLY A 1 285 ? 2.680 -11.294 10.064 1.00 86.56 285 GLY A C 1
ATOM 2242 O O . GLY A 1 285 ? 2.723 -10.812 11.195 1.00 86.56 285 GLY A O 1
ATOM 2243 N N . ILE A 1 286 ? 1.659 -12.046 9.639 1.00 89.19 286 ILE A N 1
ATOM 2244 C CA . ILE A 1 286 ? 0.588 -12.477 10.547 1.00 89.19 286 ILE A CA 1
ATOM 2245 C C . ILE A 1 286 ? 1.073 -13.542 11.531 1.00 89.19 286 ILE A C 1
ATOM 2247 O O . ILE A 1 286 ? 1.048 -13.245 12.728 1.00 89.19 286 ILE A O 1
ATOM 2251 N N . PRO A 1 287 ? 1.471 -14.747 11.073 1.00 86.88 287 PRO A N 1
ATOM 2252 C CA . PRO A 1 287 ? 1.847 -15.817 11.982 1.00 86.88 287 PRO A CA 1
ATOM 2253 C C . PRO A 1 287 ? 3.200 -15.542 12.638 1.00 86.88 287 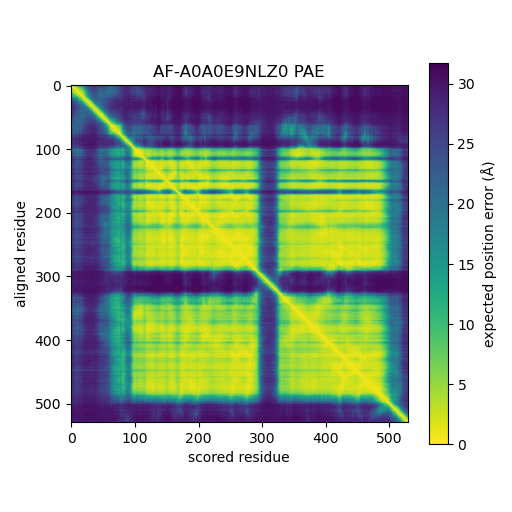PRO A C 1
ATOM 2255 O O . PRO A 1 287 ? 4.015 -14.756 12.140 1.00 86.88 287 PRO A O 1
ATOM 2258 N N . GLU A 1 288 ? 3.440 -16.241 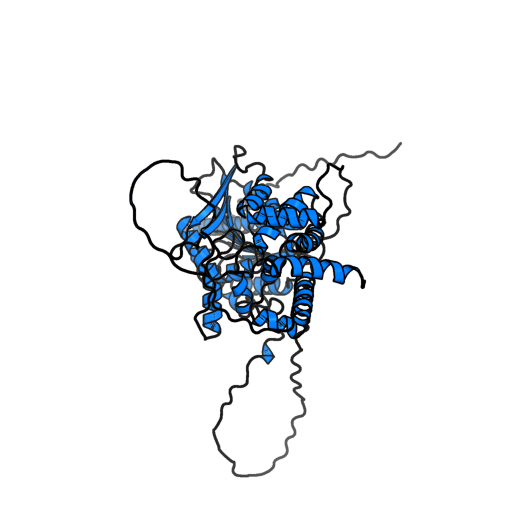13.742 1.00 85.69 288 GLU A N 1
ATOM 2259 C CA . GLU A 1 288 ? 4.767 -16.359 14.336 1.00 85.69 288 GLU A CA 1
ATOM 2260 C C . GLU A 1 288 ? 5.761 -16.998 13.361 1.00 85.69 288 GLU A C 1
ATOM 2262 O O . GLU A 1 288 ? 5.391 -17.795 12.497 1.00 85.69 288 GLU A O 1
ATOM 2267 N N . ASP A 1 289 ? 7.041 -16.648 13.506 1.00 81.69 289 ASP A N 1
ATOM 2268 C CA . ASP A 1 289 ? 8.119 -17.340 12.801 1.00 81.69 289 ASP A CA 1
ATOM 2269 C C . ASP A 1 289 ? 8.317 -18.723 13.452 1.00 81.69 289 ASP A C 1
ATOM 2271 O O . ASP A 1 289 ? 8.809 -18.785 14.585 1.00 81.69 289 ASP A O 1
ATOM 2275 N N . PRO A 1 290 ? 8.008 -19.840 12.760 1.00 77.88 290 PRO A N 1
ATOM 2276 C CA . PRO A 1 290 ? 8.179 -21.184 13.317 1.00 77.88 290 PRO A CA 1
ATOM 2277 C C . PRO A 1 290 ? 9.653 -21.521 13.615 1.00 77.88 290 PRO A C 1
ATOM 2279 O O . PRO A 1 290 ? 9.946 -22.534 14.248 1.00 77.88 290 PRO A O 1
ATOM 2282 N N . TYR A 1 291 ? 10.591 -20.675 13.174 1.00 74.88 291 TYR A N 1
ATOM 2283 C CA . TYR A 1 291 ? 12.031 -20.806 13.369 1.00 74.88 291 TYR A CA 1
ATOM 2284 C C . TYR A 1 291 ? 12.608 -19.840 14.426 1.00 74.88 291 TYR A C 1
ATOM 2286 O O . TYR A 1 291 ? 13.830 -19.799 14.599 1.00 74.88 291 TYR A O 1
ATOM 2294 N N . ALA A 1 292 ? 11.787 -19.043 15.125 1.00 65.25 292 ALA A N 1
ATOM 2295 C CA . ALA A 1 292 ? 12.261 -18.031 16.086 1.00 65.25 292 ALA A CA 1
ATOM 2296 C C . ALA A 1 292 ? 12.878 -18.606 17.378 1.00 65.25 292 ALA A C 1
ATOM 2298 O O . ALA A 1 292 ? 13.702 -17.944 18.008 1.00 65.25 292 ALA A O 1
ATOM 2299 N N . MET A 1 293 ? 12.559 -19.854 17.740 1.00 50.12 293 MET A N 1
ATOM 2300 C CA . MET A 1 293 ? 13.001 -20.500 18.991 1.00 50.12 293 MET A CA 1
ATOM 2301 C C . MET A 1 293 ? 14.507 -20.841 19.052 1.00 50.12 293 MET A C 1
ATOM 2303 O O . MET A 1 293 ? 14.964 -21.401 20.042 1.00 50.12 293 MET A O 1
ATOM 2307 N N . ALA A 1 294 ? 15.296 -20.518 18.021 1.00 45.47 294 ALA A N 1
ATOM 2308 C CA . ALA A 1 294 ? 16.734 -20.818 17.961 1.00 45.47 294 ALA A CA 1
ATOM 2309 C C . ALA A 1 294 ? 17.662 -19.594 18.112 1.00 45.47 294 ALA A C 1
ATOM 2311 O O . ALA A 1 294 ? 18.879 -19.763 18.092 1.00 45.47 294 ALA A O 1
ATOM 2312 N N . SER A 1 295 ? 17.134 -18.368 18.214 1.00 37.25 295 SER A N 1
ATOM 2313 C CA . SER A 1 295 ? 17.954 -17.141 18.138 1.00 37.25 295 SER A CA 1
ATOM 2314 C C . SER A 1 295 ? 18.114 -16.354 19.441 1.00 37.25 295 SER A C 1
ATOM 2316 O O . SER A 1 295 ? 18.718 -15.283 19.413 1.00 37.25 295 SER A O 1
ATOM 2318 N N . THR A 1 296 ? 17.632 -16.863 20.574 1.00 32.91 296 THR A N 1
ATOM 2319 C CA . THR A 1 296 ? 17.967 -16.294 21.888 1.00 32.91 296 THR A CA 1
ATOM 2320 C C . THR A 1 296 ? 19.177 -17.055 22.433 1.00 32.91 296 THR A C 1
ATOM 2322 O O . THR A 1 296 ? 19.040 -18.244 22.722 1.00 32.91 296 THR A O 1
ATOM 2325 N N . PRO A 1 297 ? 20.373 -16.446 22.552 1.00 32.06 297 PRO A N 1
ATOM 2326 C CA . PRO A 1 297 ? 21.441 -17.055 23.335 1.00 32.06 297 PRO A CA 1
ATOM 2327 C C . PRO A 1 297 ? 20.917 -17.247 24.765 1.00 32.06 297 PRO A C 1
ATOM 2329 O O . PRO A 1 297 ? 20.298 -16.311 25.282 1.00 32.06 297 PRO A O 1
ATOM 2332 N N . PRO A 1 298 ? 21.119 -18.411 25.406 1.00 31.98 298 PRO A N 1
ATOM 2333 C CA . PRO A 1 298 ? 20.794 -18.551 26.816 1.00 31.98 298 PRO A CA 1
ATOM 2334 C C . PRO A 1 298 ? 21.576 -17.487 27.589 1.00 31.98 298 PRO A C 1
ATOM 2336 O O . PRO A 1 298 ? 22.796 -17.372 27.450 1.00 31.98 298 PRO A O 1
ATOM 2339 N N . THR A 1 299 ? 20.857 -16.669 28.353 1.00 30.28 299 THR A N 1
ATOM 2340 C CA . THR A 1 299 ? 21.449 -15.843 29.396 1.00 30.28 299 THR A CA 1
ATOM 2341 C C . THR A 1 299 ? 22.168 -16.790 30.342 1.00 30.28 299 THR A C 1
ATOM 2343 O O . THR A 1 299 ? 21.565 -17.699 30.908 1.00 30.28 299 THR A O 1
ATOM 2346 N N . VAL A 1 300 ? 23.485 -16.633 30.430 1.00 33.28 300 VAL A N 1
ATOM 2347 C CA . VAL A 1 300 ? 24.291 -17.299 31.444 1.00 33.28 300 VAL A CA 1
ATOM 2348 C C . VAL A 1 300 ? 23.937 -16.609 32.756 1.00 33.28 300 VAL A C 1
ATOM 2350 O O . VAL A 1 300 ? 24.532 -15.592 33.093 1.00 33.28 300 VAL A O 1
ATOM 2353 N N . ASP A 1 301 ? 22.920 -17.115 33.449 1.00 30.73 301 ASP A N 1
ATOM 2354 C CA . ASP A 1 301 ? 22.787 -16.871 34.881 1.00 30.73 301 ASP A CA 1
ATOM 2355 C C . ASP A 1 301 ? 23.842 -17.749 35.552 1.00 30.73 301 ASP A C 1
ATOM 2357 O O . ASP A 1 301 ? 23.649 -18.941 35.793 1.00 30.73 301 ASP A O 1
ATOM 2361 N N . SER A 1 302 ? 25.022 -17.163 35.732 1.00 33.34 302 SER A N 1
ATOM 2362 C CA . SER A 1 302 ? 26.052 -17.690 36.606 1.00 33.34 302 SER A CA 1
ATOM 2363 C C . SER A 1 302 ? 25.684 -17.366 38.054 1.00 33.34 302 SER A C 1
ATOM 2365 O O . SER A 1 302 ? 25.419 -16.213 38.391 1.00 33.34 302 SER A O 1
ATOM 2367 N N . ASP A 1 303 ? 25.758 -18.411 38.874 1.00 29.83 303 ASP A N 1
ATOM 2368 C CA . ASP A 1 303 ? 26.059 -18.381 40.305 1.00 29.83 303 ASP A CA 1
ATOM 2369 C C . ASP A 1 303 ? 24.878 -18.234 41.274 1.00 29.83 303 ASP A C 1
ATOM 2371 O O . ASP A 1 303 ? 24.559 -17.152 41.760 1.00 29.83 303 ASP A O 1
ATOM 2375 N N . VAL A 1 304 ? 24.345 -19.390 41.693 1.00 33.91 304 VAL A N 1
ATOM 2376 C CA . VAL A 1 304 ? 24.192 -19.664 43.130 1.00 33.91 304 VAL A CA 1
ATOM 2377 C C . VAL A 1 304 ? 24.654 -21.097 43.407 1.00 33.91 304 VAL A C 1
ATOM 2379 O O . VAL A 1 304 ? 23.961 -22.069 43.109 1.00 33.91 304 VAL A O 1
ATOM 2382 N N . ASP A 1 305 ? 25.853 -21.203 43.973 1.00 30.88 305 ASP A N 1
ATOM 2383 C CA . ASP A 1 305 ? 26.377 -22.402 44.618 1.00 30.88 305 ASP A CA 1
ATOM 2384 C C . ASP A 1 305 ? 25.503 -22.804 45.815 1.00 30.88 305 ASP A C 1
ATOM 2386 O O . ASP A 1 305 ? 25.341 -22.035 46.763 1.00 30.88 305 ASP A O 1
ATOM 2390 N N . ALA A 1 306 ? 25.012 -24.043 45.818 1.00 29.42 306 ALA A N 1
ATOM 2391 C CA . ALA A 1 306 ? 24.714 -24.781 47.044 1.00 29.42 306 ALA A CA 1
ATOM 2392 C C . ALA A 1 306 ? 24.756 -26.291 46.761 1.00 29.42 306 ALA A C 1
ATOM 2394 O O . ALA A 1 306 ? 23.834 -26.867 46.185 1.00 29.42 306 ALA A O 1
ATOM 2395 N N . ALA A 1 307 ? 25.856 -26.931 47.163 1.00 28.84 307 ALA A N 1
ATOM 2396 C CA . ALA A 1 307 ? 25.972 -28.385 47.227 1.00 28.84 307 ALA A CA 1
ATOM 2397 C C . ALA A 1 307 ? 25.066 -28.969 48.343 1.00 28.84 307 ALA A C 1
ATOM 2399 O O . ALA A 1 307 ? 24.772 -28.269 49.317 1.00 28.84 307 ALA A O 1
ATOM 2400 N N . PRO A 1 308 ? 24.622 -30.237 48.227 1.00 31.25 308 PRO A N 1
ATOM 2401 C CA . PRO A 1 308 ? 23.544 -30.810 49.037 1.00 31.25 308 PRO A CA 1
ATOM 2402 C C . PRO A 1 308 ? 24.067 -31.548 50.283 1.00 31.25 308 PRO A C 1
ATOM 2404 O O . PRO A 1 308 ? 25.209 -32.012 50.277 1.00 31.25 308 PRO A O 1
ATOM 2407 N N . PRO A 1 309 ? 23.229 -31.803 51.306 1.00 29.92 309 PRO A N 1
ATOM 2408 C CA . PRO A 1 309 ? 23.408 -32.955 52.170 1.00 29.92 309 PRO A CA 1
ATOM 2409 C C . PRO A 1 309 ? 22.513 -34.123 51.731 1.00 29.92 309 PRO A C 1
ATOM 2411 O O . PRO A 1 309 ? 21.364 -33.956 51.326 1.00 29.92 309 PRO A O 1
ATOM 2414 N N . ALA A 1 310 ? 23.111 -35.309 51.805 1.00 28.89 310 ALA A N 1
ATOM 2415 C CA . ALA A 1 310 ? 22.564 -36.613 51.469 1.00 28.89 310 ALA A CA 1
ATOM 2416 C C . ALA A 1 310 ? 21.428 -37.065 52.406 1.00 28.89 310 ALA A C 1
ATOM 2418 O O . ALA A 1 310 ? 21.401 -36.686 53.576 1.00 28.89 310 ALA A O 1
ATOM 2419 N N . GLY A 1 311 ? 20.552 -37.938 51.899 1.00 27.27 311 GLY A N 1
ATOM 2420 C CA . GLY A 1 311 ? 19.560 -38.652 52.702 1.00 27.27 311 GLY A CA 1
ATOM 2421 C C . GLY A 1 311 ? 18.543 -39.428 51.861 1.00 27.27 311 GLY A C 1
ATOM 2422 O O . GLY A 1 311 ? 17.573 -38.846 51.394 1.00 27.27 311 GLY A O 1
ATOM 2423 N N . ASP A 1 312 ? 18.822 -40.722 51.721 1.00 30.06 312 ASP A N 1
ATOM 2424 C CA . ASP A 1 312 ? 17.926 -41.883 51.620 1.00 30.06 312 ASP A CA 1
ATOM 2425 C C . ASP A 1 312 ? 16.951 -42.079 50.437 1.00 30.06 312 ASP A C 1
ATOM 2427 O O . ASP A 1 312 ? 16.059 -41.290 50.133 1.00 30.06 312 ASP A O 1
ATOM 2431 N N . GLU A 1 313 ? 17.138 -43.249 49.815 1.00 29.86 313 GLU A N 1
ATOM 2432 C CA . GLU A 1 313 ? 16.297 -43.909 48.817 1.00 29.86 313 GLU A CA 1
ATOM 2433 C C . GLU A 1 313 ? 14.868 -44.163 49.319 1.00 29.86 313 GLU A C 1
ATOM 2435 O O . GLU A 1 313 ? 14.671 -44.773 50.368 1.00 29.86 313 GLU A O 1
ATOM 2440 N N . VAL A 1 314 ? 13.878 -43.839 48.481 1.00 32.81 314 VAL A N 1
ATOM 2441 C CA . VAL A 1 314 ? 12.652 -44.637 48.338 1.00 32.81 314 VAL A CA 1
ATOM 2442 C C . VAL A 1 314 ? 12.221 -44.657 46.870 1.00 32.81 314 VAL A C 1
ATOM 2444 O O . VAL A 1 314 ? 12.043 -43.618 46.234 1.00 32.81 314 VAL A O 1
ATOM 2447 N N . ASP A 1 315 ? 12.084 -45.872 46.342 1.00 32.56 315 ASP A N 1
ATOM 2448 C CA . ASP A 1 315 ? 11.677 -46.209 44.981 1.00 32.56 315 ASP A CA 1
ATOM 2449 C C . ASP A 1 315 ? 10.380 -45.515 44.540 1.00 32.56 315 ASP A C 1
ATOM 2451 O O . ASP A 1 315 ? 9.284 -45.817 45.014 1.00 32.56 315 ASP A O 1
ATOM 2455 N N . ALA A 1 316 ? 10.493 -44.661 43.527 1.00 30.69 316 ALA A N 1
ATOM 2456 C CA . ALA A 1 316 ? 9.405 -44.360 42.611 1.00 30.69 316 ALA A CA 1
ATOM 2457 C C . ALA A 1 316 ? 9.999 -44.039 41.236 1.00 30.69 316 ALA A C 1
ATOM 2459 O O . ALA A 1 316 ? 10.662 -43.022 41.048 1.00 30.69 316 ALA A O 1
ATOM 2460 N N . LEU A 1 317 ? 9.757 -44.920 40.263 1.00 35.31 317 LEU A N 1
ATOM 2461 C CA . LEU A 1 317 ? 10.025 -44.664 38.848 1.00 35.31 317 LEU A CA 1
ATOM 2462 C C . LEU A 1 317 ? 9.257 -43.408 38.409 1.00 35.31 317 LEU A C 1
ATOM 2464 O O . LEU A 1 317 ? 8.026 -43.383 38.488 1.00 35.31 317 LEU A O 1
ATOM 2468 N N . PRO A 1 318 ? 9.949 -42.400 37.857 1.00 38.78 318 PRO A N 1
ATOM 2469 C CA . PRO A 1 318 ? 9.557 -42.011 36.509 1.00 38.78 318 PRO A CA 1
ATOM 2470 C C . PRO A 1 318 ? 10.749 -41.640 35.614 1.00 38.78 318 PRO A C 1
ATOM 2472 O O . PRO A 1 318 ? 11.855 -41.380 36.069 1.00 38.78 318 PRO A O 1
ATOM 2475 N N . ALA A 1 319 ? 10.440 -41.528 34.320 1.00 27.61 319 ALA A N 1
ATOM 2476 C CA . ALA A 1 319 ? 11.177 -40.815 33.273 1.00 27.61 319 ALA A CA 1
ATOM 2477 C C . ALA A 1 319 ? 11.988 -41.661 32.279 1.00 27.61 319 ALA A C 1
ATOM 2479 O O . ALA A 1 319 ? 13.162 -41.975 32.452 1.00 27.61 319 ALA A O 1
ATOM 2480 N N . ARG A 1 320 ? 11.382 -41.826 31.099 1.00 29.91 320 ARG A N 1
ATOM 2481 C CA . ARG A 1 320 ? 12.049 -41.514 29.828 1.00 29.91 320 ARG A CA 1
ATOM 2482 C C . ARG A 1 320 ? 11.009 -41.043 28.808 1.00 29.91 320 ARG A C 1
ATOM 2484 O O . ARG A 1 320 ? 10.587 -41.796 27.942 1.00 29.91 320 ARG A O 1
ATOM 2491 N N . SER A 1 321 ? 10.598 -39.777 28.896 1.00 28.98 321 SER A N 1
ATOM 2492 C CA . SER A 1 321 ? 10.144 -39.052 27.704 1.00 28.98 321 SER A CA 1
ATOM 2493 C C . SER A 1 321 ? 11.290 -38.159 27.251 1.00 28.98 321 SER A C 1
ATOM 2495 O O . SER A 1 321 ? 11.573 -37.120 27.845 1.00 28.98 321 SER A O 1
ATOM 2497 N N . SER A 1 322 ? 11.989 -38.610 26.220 1.00 30.67 322 SER A N 1
ATOM 2498 C CA . SER A 1 322 ? 12.971 -37.839 25.472 1.00 30.67 322 SER A CA 1
ATOM 2499 C C . SER A 1 322 ? 12.345 -36.543 24.943 1.00 30.67 322 SER A C 1
ATOM 2501 O O . SER A 1 322 ? 11.589 -36.575 23.972 1.00 30.67 322 SER A O 1
ATOM 2503 N N . SER A 1 323 ? 12.672 -35.397 25.537 1.00 32.44 323 SER A N 1
ATOM 2504 C CA . SER A 1 323 ? 12.430 -34.092 24.922 1.00 32.44 323 SER A CA 1
ATOM 2505 C C . SER A 1 323 ? 13.512 -33.826 23.872 1.00 32.44 323 SER A C 1
ATOM 2507 O O . SER A 1 323 ? 14.492 -33.121 24.098 1.00 32.44 323 SER A O 1
ATOM 2509 N N . SER A 1 324 ? 13.351 -34.409 22.683 1.00 33.31 324 SER A N 1
ATOM 2510 C CA . SER A 1 324 ? 14.076 -33.937 21.505 1.00 33.31 324 SER A CA 1
ATOM 2511 C C . SER A 1 324 ? 13.533 -32.556 21.132 1.00 33.31 324 SER A C 1
ATOM 2513 O O . SER A 1 324 ? 12.458 -32.450 20.536 1.00 33.31 324 SER A O 1
ATOM 2515 N N . THR A 1 325 ? 14.253 -31.489 21.467 1.00 40.47 325 THR A N 1
ATOM 2516 C CA . THR A 1 325 ? 14.010 -30.141 20.936 1.00 40.47 325 THR A CA 1
ATOM 2517 C C . THR A 1 325 ? 14.426 -30.096 19.462 1.00 40.47 325 THR A C 1
ATOM 2519 O O . THR A 1 325 ? 15.462 -29.562 19.079 1.00 40.47 325 THR A O 1
ATOM 2522 N N . ASN A 1 326 ? 13.608 -30.710 18.606 1.00 41.09 326 ASN A N 1
ATOM 2523 C CA . ASN A 1 326 ? 13.729 -30.628 17.153 1.00 41.09 326 ASN A CA 1
ATOM 2524 C C . ASN A 1 326 ? 13.210 -29.260 16.684 1.00 41.09 326 ASN A C 1
ATOM 2526 O O . ASN A 1 326 ? 12.109 -29.153 16.145 1.00 41.09 326 ASN A O 1
ATOM 2530 N N . THR A 1 327 ? 13.986 -28.195 16.890 1.00 49.34 327 THR A N 1
ATOM 2531 C CA . THR A 1 327 ? 13.698 -26.919 16.224 1.00 49.34 327 THR A CA 1
ATOM 2532 C C . THR A 1 327 ? 14.006 -27.089 14.734 1.00 49.34 327 THR A C 1
ATOM 2534 O O . THR A 1 327 ? 15.146 -27.418 14.383 1.00 49.34 327 THR A O 1
ATOM 2537 N N . PRO A 1 328 ? 13.026 -26.911 13.830 1.00 59.56 328 PRO A N 1
ATOM 2538 C CA . PRO A 1 328 ? 13.253 -27.125 12.410 1.00 59.56 328 PRO A CA 1
ATOM 2539 C C . PRO A 1 328 ? 14.287 -26.115 11.890 1.00 59.56 328 PRO A C 1
ATOM 2541 O O . PRO A 1 328 ? 14.315 -24.955 12.295 1.00 59.56 328 PRO A O 1
ATOM 2544 N N . LYS A 1 329 ? 15.189 -26.550 11.005 1.00 61.38 329 LYS A N 1
ATOM 2545 C CA . LYS A 1 329 ? 16.160 -25.643 10.373 1.00 61.38 329 LYS A CA 1
ATOM 2546 C C . LYS A 1 329 ? 15.442 -24.774 9.341 1.00 61.38 329 LYS A C 1
ATOM 2548 O O . LYS A 1 329 ? 14.576 -25.269 8.619 1.00 61.38 329 LYS A O 1
ATOM 2553 N N . ARG A 1 330 ? 15.826 -23.494 9.240 1.00 68.88 330 ARG A N 1
ATOM 2554 C CA . ARG A 1 330 ? 15.297 -22.595 8.200 1.00 68.88 330 ARG A CA 1
ATOM 2555 C C . ARG A 1 330 ? 15.544 -23.218 6.814 1.00 68.88 330 ARG A C 1
ATOM 2557 O O . ARG A 1 330 ? 16.661 -23.669 6.560 1.00 68.88 330 ARG A O 1
ATOM 2564 N N . PRO A 1 331 ? 14.565 -23.197 5.893 1.00 72.50 331 PRO A N 1
ATOM 2565 C CA . PRO A 1 331 ? 14.676 -23.836 4.579 1.00 72.50 331 PRO A CA 1
ATOM 2566 C C . PRO A 1 331 ? 15.519 -23.020 3.582 1.00 72.50 331 PRO A C 1
ATOM 2568 O O . PRO A 1 331 ? 15.581 -23.348 2.400 1.00 72.50 331 PRO A O 1
ATOM 2571 N N . TYR A 1 332 ? 16.151 -21.935 4.038 1.00 73.12 332 TYR A N 1
ATOM 2572 C CA . TYR A 1 332 ? 16.874 -20.991 3.196 1.00 73.12 332 TYR A CA 1
ATOM 2573 C C . TYR A 1 332 ? 18.389 -21.189 3.305 1.00 73.12 332 TYR A C 1
ATOM 2575 O O . TYR A 1 332 ? 18.900 -21.413 4.404 1.00 73.12 332 TYR A O 1
ATOM 2583 N N . PRO A 1 333 ? 19.139 -21.033 2.200 1.00 77.12 333 PRO A N 1
ATOM 2584 C CA . PRO A 1 333 ? 20.594 -21.032 2.253 1.00 77.12 333 PRO A CA 1
ATOM 2585 C C . PRO A 1 333 ? 21.145 -19.927 3.172 1.00 77.12 333 PRO A C 1
ATOM 2587 O O . PRO A 1 333 ? 20.673 -18.791 3.130 1.00 77.12 333 PRO A O 1
ATOM 2590 N N . ASN A 1 334 ? 22.212 -20.218 3.926 1.00 74.38 334 ASN A N 1
ATOM 2591 C CA . ASN A 1 334 ? 22.822 -19.274 4.880 1.00 74.38 334 ASN A CA 1
ATOM 2592 C C . ASN A 1 334 ? 23.224 -17.927 4.258 1.00 74.38 334 ASN A C 1
ATOM 2594 O O . ASN A 1 334 ? 23.153 -16.895 4.920 1.00 74.38 334 ASN A O 1
ATOM 2598 N N . TRP A 1 335 ? 23.621 -17.913 2.982 1.00 73.06 335 TRP A N 1
ATOM 2599 C CA . TRP A 1 335 ? 23.981 -16.678 2.287 1.00 73.06 335 TRP A CA 1
ATOM 2600 C C . TRP A 1 335 ? 22.775 -15.736 2.106 1.00 73.06 335 TRP A C 1
ATOM 2602 O O . TRP A 1 335 ? 22.951 -14.520 2.147 1.00 73.06 335 TRP A O 1
ATOM 2612 N N . LEU A 1 336 ? 21.554 -16.269 1.956 1.00 71.25 336 LEU A N 1
ATOM 2613 C CA . LEU A 1 336 ? 20.336 -15.468 1.811 1.00 71.25 336 LEU A CA 1
ATOM 2614 C C . LEU A 1 336 ? 19.958 -14.820 3.145 1.00 71.25 336 LEU A C 1
ATOM 2616 O O . LEU A 1 336 ? 19.712 -13.616 3.199 1.00 71.25 336 LEU A O 1
ATOM 2620 N N . THR A 1 337 ? 19.991 -15.606 4.223 1.00 73.88 337 THR A N 1
ATOM 2621 C CA . THR A 1 337 ? 19.818 -15.136 5.606 1.00 73.88 337 THR A CA 1
ATOM 2622 C C . THR A 1 337 ? 20.821 -14.029 5.932 1.00 73.88 337 THR A C 1
ATOM 2624 O O . THR A 1 337 ? 20.440 -12.958 6.393 1.00 73.88 337 THR A O 1
ATOM 2627 N N . PHE A 1 338 ? 22.093 -14.235 5.591 1.00 75.69 338 PHE A N 1
ATOM 2628 C CA . PHE A 1 338 ? 23.164 -13.265 5.809 1.00 75.69 338 PHE A CA 1
ATOM 2629 C C . PHE A 1 338 ? 22.945 -11.935 5.074 1.00 75.69 338 PHE A C 1
ATOM 2631 O O . PHE A 1 338 ? 23.158 -10.863 5.640 1.00 75.69 338 PHE A O 1
ATOM 2638 N N . LEU A 1 339 ? 22.525 -11.980 3.807 1.00 74.56 339 LEU A N 1
ATOM 2639 C CA . LEU A 1 339 ? 22.231 -10.768 3.040 1.00 74.56 339 LEU A CA 1
ATOM 2640 C C . LEU A 1 339 ? 21.009 -10.030 3.588 1.00 74.56 339 LEU A C 1
ATOM 2642 O O . LEU A 1 339 ? 21.038 -8.802 3.686 1.00 74.56 339 LEU A O 1
ATOM 2646 N N . TRP A 1 340 ? 19.973 -10.768 3.985 1.00 76.94 340 TRP A N 1
ATOM 2647 C CA . TRP A 1 340 ? 18.780 -10.212 4.619 1.00 76.94 340 TRP A CA 1
ATOM 2648 C C . TRP A 1 340 ? 19.124 -9.478 5.919 1.00 76.94 340 TRP A C 1
ATOM 2650 O O . TRP A 1 340 ? 18.751 -8.320 6.099 1.00 76.94 340 TRP A O 1
ATOM 2660 N N . GLU A 1 341 ? 19.906 -10.112 6.794 1.00 78.94 341 GLU A N 1
ATOM 2661 C CA . GLU A 1 341 ? 20.343 -9.539 8.074 1.00 78.94 341 GLU A CA 1
ATOM 2662 C C . GLU A 1 341 ? 21.249 -8.315 7.908 1.00 78.94 341 GLU A C 1
ATOM 2664 O O . GLU A 1 341 ? 21.258 -7.423 8.756 1.00 78.94 341 GLU A O 1
ATOM 2669 N N . ARG A 1 342 ? 21.972 -8.222 6.789 1.00 75.88 342 ARG A N 1
ATOM 2670 C CA . ARG A 1 342 ? 22.776 -7.045 6.430 1.00 75.88 342 ARG A CA 1
ATOM 2671 C C . ARG A 1 342 ? 21.992 -5.963 5.684 1.00 75.88 342 ARG A C 1
ATOM 2673 O O . ARG A 1 342 ? 22.602 -5.017 5.188 1.00 75.88 342 ARG A O 1
ATOM 2680 N N . ASN A 1 343 ? 20.663 -6.074 5.615 1.00 75.19 343 ASN A N 1
ATOM 2681 C CA . ASN A 1 343 ? 19.781 -5.156 4.889 1.00 75.19 343 ASN A CA 1
ATOM 2682 C C . ASN A 1 343 ? 20.159 -5.011 3.405 1.00 75.19 343 ASN A C 1
ATOM 2684 O O . ASN A 1 343 ? 20.024 -3.932 2.815 1.00 75.19 343 ASN A O 1
ATOM 2688 N N . PHE A 1 344 ? 20.641 -6.094 2.781 1.00 75.50 344 PHE A N 1
ATOM 2689 C CA . PHE A 1 344 ? 20.941 -6.077 1.359 1.00 75.50 344 PHE A CA 1
ATOM 2690 C C . PHE A 1 344 ? 19.646 -6.111 0.536 1.00 75.50 344 PHE A C 1
ATOM 2692 O O . PHE A 1 344 ? 19.077 -7.167 0.280 1.00 75.50 344 PHE A O 1
ATOM 2699 N N . SER A 1 345 ? 19.167 -4.933 0.131 1.00 79.25 345 SER A N 1
ATOM 2700 C CA . SER A 1 345 ? 17.965 -4.802 -0.693 1.00 79.25 345 SER A CA 1
ATOM 2701 C C . SER A 1 345 ? 18.189 -5.296 -2.134 1.00 79.25 345 SER A C 1
ATOM 2703 O O . SER A 1 345 ? 19.155 -4.870 -2.777 1.00 79.25 345 SER A O 1
ATOM 2705 N N . PRO A 1 346 ? 17.256 -6.076 -2.713 1.00 75.00 346 PRO A N 1
ATOM 2706 C CA . PRO A 1 346 ? 17.243 -6.422 -4.137 1.00 75.00 346 PRO A CA 1
ATOM 2707 C C . PRO A 1 346 ? 17.298 -5.203 -5.071 1.00 75.00 346 PRO A C 1
ATOM 2709 O O . PRO A 1 346 ? 17.880 -5.271 -6.155 1.00 75.00 346 PRO A O 1
ATOM 2712 N N . PHE A 1 347 ? 16.765 -4.049 -4.654 1.00 85.00 347 PHE A N 1
ATOM 2713 C CA . PHE A 1 347 ? 16.817 -2.822 -5.459 1.00 85.00 347 PHE A CA 1
ATOM 2714 C C . PHE A 1 347 ? 18.232 -2.249 -5.559 1.00 85.00 347 PHE A C 1
ATOM 2716 O O . PHE A 1 347 ? 18.541 -1.550 -6.527 1.00 85.00 347 PHE A O 1
ATOM 2723 N N . MET A 1 348 ? 19.138 -2.590 -4.628 1.00 85.31 348 MET A N 1
ATOM 2724 C CA . MET A 1 348 ? 20.558 -2.284 -4.805 1.00 85.31 348 MET A CA 1
ATOM 2725 C C . MET A 1 348 ? 21.091 -2.905 -6.083 1.00 85.31 348 MET A C 1
ATOM 2727 O O . MET A 1 348 ? 21.819 -2.231 -6.806 1.00 85.31 348 MET A O 1
ATOM 2731 N N . PHE A 1 349 ? 20.696 -4.128 -6.419 1.00 80.88 349 PHE A N 1
ATOM 2732 C CA . PHE A 1 349 ? 21.154 -4.736 -7.657 1.00 80.88 349 PHE A CA 1
ATOM 2733 C C . PHE A 1 349 ? 20.670 -3.956 -8.881 1.00 80.88 349 PHE A C 1
ATOM 2735 O O . PHE A 1 349 ? 21.481 -3.567 -9.714 1.00 80.88 349 PHE A O 1
ATOM 2742 N N . VAL A 1 350 ? 19.372 -3.648 -8.955 1.00 85.62 350 VAL A N 1
ATOM 2743 C CA . VAL A 1 350 ? 18.789 -2.890 -10.077 1.00 85.62 350 VAL A CA 1
ATOM 2744 C C . VAL A 1 350 ? 19.508 -1.554 -10.285 1.00 85.62 350 VAL A C 1
ATOM 2746 O O . VAL A 1 350 ? 19.790 -1.166 -11.420 1.00 85.62 350 VAL A O 1
ATOM 2749 N N . ARG A 1 351 ? 19.855 -0.871 -9.188 1.00 86.44 351 ARG A N 1
ATOM 2750 C CA . ARG A 1 351 ? 20.591 0.399 -9.211 1.00 86.44 351 ARG A CA 1
ATOM 2751 C C . ARG A 1 351 ? 22.013 0.271 -9.749 1.00 86.44 351 ARG A C 1
ATOM 2753 O O . ARG A 1 351 ? 22.445 1.136 -10.506 1.00 86.44 351 ARG A O 1
ATOM 2760 N N . HIS A 1 352 ? 22.724 -0.791 -9.378 1.00 87.31 352 HIS A N 1
ATOM 2761 C CA . HIS A 1 352 ? 24.134 -0.981 -9.735 1.00 87.31 352 HIS A CA 1
ATOM 2762 C C . HIS A 1 352 ? 24.339 -1.790 -11.022 1.00 87.31 352 HIS A C 1
ATOM 2764 O O . HIS A 1 352 ? 25.425 -1.752 -11.592 1.00 87.31 352 HIS A O 1
ATOM 2770 N N . ALA A 1 353 ? 23.306 -2.465 -11.532 1.00 87.12 353 ALA A N 1
ATOM 2771 C CA . ALA A 1 353 ? 23.362 -3.249 -12.768 1.00 87.12 353 ALA A CA 1
ATOM 2772 C C . ALA A 1 353 ? 23.590 -2.398 -14.033 1.00 87.12 353 ALA A C 1
ATOM 2774 O O . ALA A 1 353 ? 23.771 -2.943 -15.124 1.00 87.12 353 ALA A O 1
ATOM 2775 N N . GLY A 1 354 ? 23.575 -1.066 -13.913 1.00 87.81 354 GLY A N 1
ATOM 2776 C CA . GLY A 1 354 ? 23.872 -0.175 -15.025 1.00 87.81 354 GLY A CA 1
ATOM 2777 C C . GLY A 1 354 ? 22.932 -0.424 -16.217 1.00 87.81 354 GLY A C 1
ATOM 2778 O O . GLY A 1 354 ? 21.748 -0.720 -16.009 1.00 87.81 354 GLY A O 1
ATOM 2779 N N . PRO A 1 355 ? 23.441 -0.352 -17.460 1.00 88.62 355 PRO A N 1
ATOM 2780 C CA . PRO A 1 355 ? 22.658 -0.588 -18.673 1.00 88.62 355 PRO A CA 1
ATOM 2781 C C . PRO A 1 355 ? 21.996 -1.963 -18.788 1.00 88.62 355 PRO A C 1
ATOM 2783 O O . PRO A 1 355 ? 21.112 -2.124 -19.621 1.00 88.62 355 PRO A O 1
ATOM 2786 N N . LEU A 1 356 ? 22.396 -2.956 -17.985 1.00 87.56 356 LEU A N 1
ATOM 2787 C CA . LEU A 1 356 ? 21.767 -4.283 -17.951 1.00 87.56 356 LEU A CA 1
ATOM 2788 C C . LEU A 1 356 ? 20.542 -4.343 -17.029 1.00 87.56 356 LEU A C 1
ATOM 2790 O O . LEU A 1 356 ? 19.738 -5.269 -17.145 1.00 87.56 356 LEU A O 1
ATOM 2794 N N . GLY A 1 357 ? 20.390 -3.369 -16.127 1.00 87.06 357 GLY A N 1
ATOM 2795 C CA . GLY A 1 357 ? 19.298 -3.318 -15.157 1.00 87.06 357 GLY A CA 1
ATOM 2796 C C . GLY A 1 357 ? 17.909 -3.415 -15.797 1.00 87.06 357 GLY A C 1
ATOM 2797 O O . GLY A 1 357 ? 17.148 -4.303 -15.402 1.00 87.06 357 GLY A O 1
ATOM 2798 N N . PRO A 1 358 ? 17.574 -2.574 -16.799 1.00 89.31 358 PRO A N 1
ATOM 2799 C CA . PRO A 1 358 ? 16.269 -2.642 -17.447 1.00 89.31 358 PRO A CA 1
ATOM 2800 C C . PRO A 1 358 ? 16.007 -3.988 -18.118 1.00 89.31 358 PRO A C 1
ATOM 2802 O O . PRO A 1 358 ? 14.926 -4.539 -17.949 1.00 89.31 358 PRO A O 1
ATOM 2805 N N . LYS A 1 359 ? 16.998 -4.586 -18.788 1.00 87.75 359 LYS A N 1
ATOM 2806 C CA . LYS A 1 359 ? 16.865 -5.912 -19.405 1.00 87.75 359 LYS A CA 1
ATOM 2807 C C . LYS A 1 359 ? 16.524 -6.996 -18.387 1.00 87.75 359 LYS A C 1
ATOM 2809 O O . LYS A 1 359 ? 15.556 -7.727 -18.588 1.00 87.75 359 LYS A O 1
ATOM 2814 N N . VAL A 1 360 ? 17.275 -7.087 -17.287 1.00 85.69 360 VAL A N 1
ATOM 2815 C CA . VAL A 1 360 ? 17.004 -8.079 -16.228 1.00 85.69 360 VAL A CA 1
ATOM 2816 C C . VAL A 1 360 ? 15.611 -7.862 -15.640 1.00 85.69 360 VAL A C 1
ATOM 2818 O O . VAL A 1 360 ? 14.839 -8.810 -15.499 1.00 85.69 360 VAL A O 1
ATOM 2821 N N . MET A 1 361 ? 15.256 -6.606 -15.365 1.00 86.19 361 MET A N 1
ATOM 2822 C CA . MET A 1 361 ? 13.923 -6.273 -14.875 1.00 86.19 361 MET A CA 1
ATOM 2823 C C . MET A 1 361 ? 12.822 -6.575 -15.889 1.00 86.19 361 MET A C 1
ATOM 2825 O O . MET A 1 361 ? 11.758 -7.022 -15.479 1.00 86.19 361 MET A O 1
ATOM 2829 N N . SER A 1 362 ? 13.066 -6.385 -17.187 1.00 87.00 362 SER A N 1
ATOM 2830 C CA . SER A 1 362 ? 12.077 -6.616 -18.244 1.00 87.00 362 SER A CA 1
ATOM 2831 C C . SER A 1 362 ? 11.650 -8.077 -18.319 1.00 87.00 362 SER A C 1
ATOM 2833 O O . SER A 1 362 ? 10.460 -8.359 -18.425 1.00 87.00 362 SER A O 1
ATOM 2835 N N . ALA A 1 363 ? 12.591 -9.009 -18.144 1.00 85.31 363 ALA A N 1
ATOM 2836 C CA . ALA A 1 363 ? 12.290 -10.434 -18.070 1.00 85.31 363 ALA A CA 1
ATOM 2837 C C . ALA A 1 363 ? 11.395 -10.768 -16.864 1.00 85.31 363 ALA A C 1
ATOM 2839 O O . ALA A 1 363 ? 10.423 -11.516 -16.997 1.00 85.31 363 ALA A O 1
ATOM 2840 N N . TRP A 1 364 ? 11.682 -10.179 -15.698 1.00 84.81 364 TRP A N 1
ATOM 2841 C CA . TRP A 1 364 ? 10.844 -10.342 -14.509 1.00 84.81 364 TRP A CA 1
ATOM 2842 C C . TRP A 1 364 ? 9.445 -9.746 -14.704 1.00 84.81 364 TRP A C 1
ATOM 2844 O O . TRP A 1 364 ? 8.452 -10.439 -14.477 1.00 84.81 364 TRP A O 1
ATOM 2854 N N . THR A 1 365 ? 9.343 -8.500 -15.172 1.00 86.44 365 THR A N 1
ATOM 2855 C CA . THR A 1 365 ? 8.050 -7.830 -15.383 1.00 86.44 365 THR A CA 1
ATOM 2856 C C . THR A 1 365 ? 7.220 -8.504 -16.467 1.00 86.44 365 THR A C 1
ATOM 2858 O O . THR A 1 365 ? 6.011 -8.601 -16.298 1.00 86.44 365 THR A O 1
ATOM 2861 N N . HIS A 1 366 ? 7.843 -9.036 -17.526 1.00 84.75 366 HIS A N 1
ATOM 2862 C CA . HIS A 1 366 ? 7.146 -9.793 -18.574 1.00 84.75 366 HIS A CA 1
ATOM 2863 C C . HIS A 1 3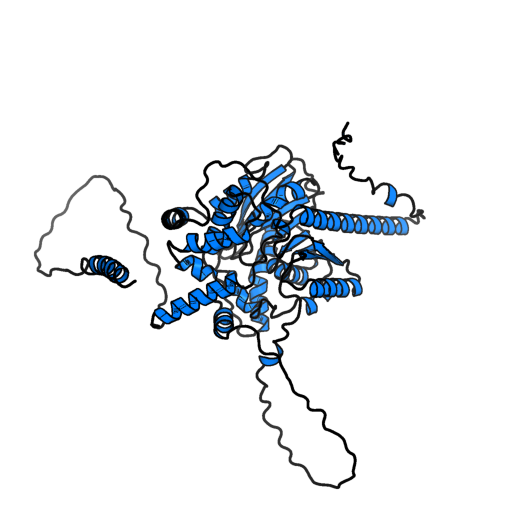66 ? 6.433 -11.001 -17.976 1.00 84.75 366 HIS A C 1
ATOM 2865 O O . HIS A 1 366 ? 5.249 -11.216 -18.207 1.00 84.75 366 HIS A O 1
ATOM 2871 N N . ARG A 1 367 ? 7.131 -11.757 -17.121 1.00 85.06 367 ARG A N 1
ATOM 2872 C CA . ARG A 1 367 ? 6.536 -12.902 -16.430 1.00 85.06 367 ARG A CA 1
ATOM 2873 C C . ARG A 1 367 ? 5.477 -12.471 -15.413 1.00 85.06 367 ARG A C 1
ATOM 2875 O O . ARG A 1 367 ? 4.425 -13.100 -15.330 1.00 85.06 367 ARG A O 1
ATOM 2882 N N . ARG A 1 368 ? 5.742 -11.418 -14.632 1.00 82.81 368 ARG A N 1
ATOM 2883 C CA . ARG A 1 368 ? 4.837 -10.949 -13.569 1.00 82.81 368 ARG A CA 1
ATOM 2884 C C . ARG A 1 368 ? 3.525 -10.391 -14.117 1.00 82.81 368 ARG A C 1
ATOM 2886 O O . ARG A 1 368 ? 2.489 -10.586 -13.482 1.00 82.81 368 ARG A O 1
ATOM 2893 N N . PHE A 1 369 ? 3.582 -9.712 -15.260 1.00 86.62 369 PHE A N 1
ATOM 2894 C CA . PHE A 1 369 ? 2.462 -9.027 -15.904 1.00 86.62 369 PHE A CA 1
ATOM 2895 C C . PHE A 1 369 ? 1.960 -9.747 -17.162 1.00 86.62 369 PHE A C 1
ATOM 2897 O O . PHE A 1 369 ? 1.233 -9.153 -17.948 1.00 86.62 369 PHE A O 1
ATOM 2904 N N . ALA A 1 370 ? 2.292 -11.031 -17.331 1.00 84.12 370 ALA A N 1
ATOM 2905 C CA . ALA A 1 370 ? 2.046 -11.790 -18.560 1.00 84.12 370 ALA A CA 1
ATOM 2906 C C . ALA A 1 370 ? 0.578 -11.820 -19.025 1.00 84.12 370 ALA A C 1
ATOM 2908 O O . ALA A 1 370 ? 0.321 -11.985 -20.212 1.00 84.12 370 ALA A O 1
ATOM 2909 N N . SER A 1 371 ? -0.389 -11.668 -18.113 1.00 82.56 371 SER A N 1
ATOM 2910 C CA . SER A 1 371 ? -1.816 -11.648 -18.466 1.00 82.56 371 SER A CA 1
ATOM 2911 C C . SER A 1 371 ? -2.339 -10.265 -18.877 1.00 82.56 371 SER A C 1
ATOM 2913 O O . SER A 1 371 ? -3.528 -10.139 -19.166 1.00 82.56 371 SER A O 1
ATOM 2915 N N . LEU A 1 372 ? -1.506 -9.220 -18.846 1.00 86.38 372 LEU A N 1
ATOM 2916 C CA . LEU A 1 372 ? -1.880 -7.875 -19.284 1.00 86.38 372 LEU A CA 1
ATOM 2917 C C . LEU A 1 372 ? -1.557 -7.674 -20.774 1.00 86.38 372 LEU A C 1
ATOM 2919 O O . LEU A 1 372 ? -0.632 -8.303 -21.287 1.00 86.38 372 LEU A O 1
ATOM 2923 N N . PRO A 1 373 ? -2.266 -6.771 -21.469 1.00 88.38 373 PRO A N 1
ATOM 2924 C CA . PRO A 1 373 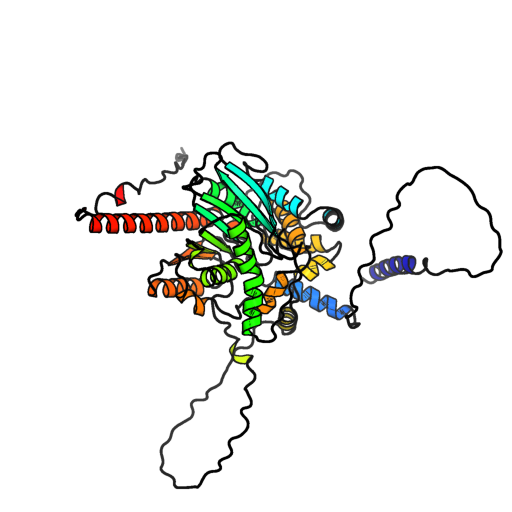? -1.881 -6.304 -22.803 1.00 88.38 373 PRO A CA 1
ATOM 2925 C C . PRO A 1 373 ? -0.441 -5.750 -22.852 1.00 88.38 373 PRO A C 1
ATOM 2927 O O . PRO A 1 373 ? 0.064 -5.232 -21.854 1.00 88.38 373 PRO A O 1
ATOM 2930 N N . SER A 1 374 ? 0.244 -5.867 -23.996 1.00 85.81 374 SER A N 1
ATOM 2931 C CA . SER A 1 374 ? 1.684 -5.562 -24.135 1.00 85.81 374 SER A CA 1
ATOM 2932 C C . SER A 1 374 ? 2.050 -4.096 -23.872 1.00 85.81 374 SER A C 1
ATOM 2934 O O . SER A 1 374 ? 3.118 -3.802 -23.326 1.00 85.81 374 SER A O 1
ATOM 2936 N N . ASP A 1 375 ? 1.160 -3.177 -24.231 1.00 86.75 375 ASP A N 1
ATOM 2937 C CA . ASP A 1 375 ? 1.242 -1.748 -23.932 1.00 86.75 375 ASP A CA 1
ATOM 2938 C C . ASP A 1 375 ? 1.207 -1.498 -22.416 1.00 86.75 375 ASP A C 1
ATOM 2940 O O . ASP A 1 375 ? 2.091 -0.830 -21.873 1.00 86.75 375 ASP A O 1
ATOM 2944 N N . GLN A 1 376 ? 0.269 -2.128 -21.702 1.00 89.12 376 GLN A N 1
ATOM 2945 C CA . GLN A 1 376 ? 0.182 -2.038 -20.241 1.00 89.12 376 GLN A CA 1
ATOM 2946 C C . GLN A 1 376 ? 1.376 -2.703 -19.549 1.00 89.12 376 GLN A C 1
ATOM 2948 O O . GLN A 1 376 ? 1.892 -2.167 -18.565 1.00 89.12 376 GLN A O 1
ATOM 2953 N N . GLN A 1 377 ? 1.860 -3.835 -20.071 1.00 90.06 377 GLN A N 1
ATOM 2954 C CA . GLN A 1 377 ? 3.073 -4.480 -19.559 1.00 90.06 377 GLN A CA 1
ATOM 2955 C C . GLN A 1 377 ? 4.283 -3.550 -19.650 1.00 90.06 377 GLN A C 1
ATOM 2957 O O . GLN A 1 377 ? 5.058 -3.462 -18.699 1.00 90.06 377 GLN A O 1
ATOM 2962 N N . SER A 1 378 ? 4.428 -2.834 -20.766 1.00 89.00 378 SER A N 1
ATOM 2963 C CA . SER A 1 378 ? 5.530 -1.897 -20.988 1.00 89.00 378 SER A CA 1
ATOM 2964 C C . SER A 1 378 ? 5.433 -0.673 -20.070 1.00 89.00 378 SER A C 1
ATOM 2966 O O . SER A 1 378 ? 6.431 -0.297 -19.451 1.00 89.00 378 SER A O 1
ATOM 2968 N N . LEU A 1 379 ? 4.234 -0.108 -19.888 1.00 91.25 379 LEU A N 1
ATOM 2969 C CA . LEU A 1 379 ? 3.992 0.983 -18.934 1.00 91.25 379 LEU A CA 1
ATOM 2970 C C . LEU A 1 379 ? 4.360 0.578 -17.501 1.00 91.25 379 LEU A C 1
ATOM 2972 O O . LEU A 1 379 ? 5.139 1.265 -16.831 1.00 91.25 379 LEU A O 1
ATOM 2976 N N . LEU A 1 380 ? 3.856 -0.573 -17.049 1.00 92.06 380 LEU A N 1
ATOM 2977 C CA . LEU A 1 380 ? 4.171 -1.108 -15.727 1.00 92.06 380 LEU A CA 1
ATOM 2978 C C . LEU A 1 380 ? 5.651 -1.448 -15.595 1.00 92.06 380 LEU A C 1
ATOM 2980 O O . LEU A 1 380 ? 6.241 -1.183 -14.552 1.00 92.06 380 LEU A O 1
ATOM 2984 N N . HIS A 1 381 ? 6.282 -1.977 -16.641 1.00 92.38 381 HIS A N 1
ATOM 2985 C CA . HIS A 1 381 ? 7.713 -2.232 -16.630 1.00 92.38 381 HIS A CA 1
ATOM 2986 C C . HIS A 1 381 ? 8.517 -0.958 -16.374 1.00 92.38 381 HIS A C 1
ATOM 2988 O O . HIS A 1 381 ? 9.337 -0.923 -15.453 1.00 92.38 381 HIS A O 1
ATOM 2994 N N . THR A 1 382 ? 8.275 0.094 -17.158 1.00 91.50 382 THR A N 1
ATOM 2995 C CA . THR A 1 382 ? 8.992 1.363 -17.011 1.00 91.50 382 THR A CA 1
ATOM 2996 C C . THR A 1 382 ? 8.767 1.972 -15.629 1.00 91.50 382 THR A C 1
ATOM 2998 O O . THR A 1 382 ? 9.724 2.431 -15.002 1.00 91.50 382 THR A O 1
ATOM 3001 N N . TYR A 1 383 ? 7.536 1.926 -15.120 1.00 93.00 383 TYR A N 1
ATOM 3002 C CA . TYR A 1 383 ? 7.218 2.396 -13.774 1.00 93.00 383 TYR A CA 1
ATOM 3003 C C . TYR A 1 383 ? 7.948 1.611 -12.687 1.00 93.00 383 TYR A C 1
ATOM 3005 O O . TYR A 1 383 ? 8.655 2.205 -11.873 1.00 93.00 383 TYR A O 1
ATOM 3013 N N . MET A 1 384 ? 7.861 0.280 -12.708 1.00 91.62 384 MET A N 1
ATOM 3014 C CA . MET A 1 384 ? 8.516 -0.570 -11.713 1.00 91.62 384 MET A CA 1
ATOM 3015 C C . MET A 1 384 ? 10.037 -0.420 -11.749 1.00 91.62 384 MET A C 1
ATOM 3017 O O . MET A 1 384 ? 10.672 -0.342 -10.696 1.00 91.62 384 MET A O 1
ATOM 3021 N N . TYR A 1 385 ? 10.625 -0.308 -12.944 1.00 90.88 385 TYR A N 1
ATOM 3022 C CA . TYR A 1 385 ? 12.052 -0.034 -13.088 1.00 90.88 385 TYR A CA 1
ATOM 3023 C C . TYR A 1 385 ? 12.444 1.287 -12.413 1.00 90.88 385 TYR A C 1
ATOM 3025 O O . TYR A 1 385 ? 13.403 1.320 -11.641 1.00 90.88 385 TYR A O 1
ATOM 3033 N N . ASN A 1 386 ? 11.679 2.361 -12.628 1.00 90.81 386 ASN A N 1
ATOM 3034 C CA . ASN A 1 386 ? 11.950 3.658 -12.003 1.00 90.81 386 ASN A CA 1
ATOM 3035 C C . ASN A 1 386 ? 11.773 3.633 -10.477 1.00 90.81 386 ASN A C 1
ATOM 3037 O O . ASN A 1 386 ? 12.597 4.210 -9.762 1.00 90.81 386 ASN A O 1
ATOM 3041 N N . VAL A 1 387 ? 10.765 2.921 -9.964 1.00 89.75 387 VAL A N 1
ATOM 3042 C CA . VAL A 1 387 ? 10.575 2.733 -8.516 1.00 89.75 387 VAL A CA 1
ATOM 3043 C C . VAL A 1 387 ? 11.780 2.009 -7.900 1.00 89.75 387 VAL A C 1
ATOM 3045 O O . VAL A 1 387 ? 12.300 2.451 -6.869 1.00 89.75 387 VAL A O 1
ATOM 3048 N N . PHE A 1 388 ? 12.272 0.940 -8.536 1.00 89.31 388 PHE A N 1
ATOM 3049 C CA . PHE A 1 388 ? 13.376 0.122 -8.003 1.00 89.31 388 PHE A CA 1
ATOM 3050 C C . PHE A 1 388 ? 14.732 0.801 -8.163 1.00 89.31 388 PHE A C 1
ATOM 3052 O O . PHE A 1 388 ? 15.629 0.625 -7.342 1.00 89.31 388 PHE A O 1
ATOM 3059 N N . ARG A 1 389 ? 14.896 1.635 -9.187 1.00 87.56 389 ARG A N 1
ATOM 3060 C CA . ARG A 1 389 ? 16.124 2.406 -9.386 1.00 87.56 389 ARG A CA 1
ATOM 3061 C C . ARG A 1 389 ? 16.264 3.583 -8.414 1.00 87.56 389 ARG A C 1
ATOM 3063 O O . ARG A 1 389 ? 17.356 4.128 -8.267 1.00 87.56 389 ARG A O 1
ATOM 3070 N N . GLY A 1 390 ? 15.186 4.005 -7.757 1.00 86.81 390 GLY A N 1
ATOM 3071 C CA . GLY A 1 390 ? 15.227 5.130 -6.826 1.00 86.81 390 GLY A CA 1
ATOM 3072 C C . GLY A 1 390 ? 16.198 4.918 -5.653 1.00 86.81 390 GLY A C 1
ATOM 3073 O O . GLY A 1 390 ? 16.469 3.793 -5.232 1.00 86.81 390 GLY A O 1
ATOM 3074 N N . ARG A 1 391 ? 16.701 6.019 -5.077 1.00 89.56 391 ARG A N 1
ATOM 3075 C CA . ARG A 1 391 ? 17.658 6.010 -3.952 1.00 89.56 391 ARG A CA 1
ATOM 3076 C C . ARG A 1 391 ? 17.161 5.181 -2.761 1.00 89.56 391 ARG A C 1
ATOM 3078 O O . ARG A 1 391 ? 16.022 5.343 -2.336 1.00 89.56 391 ARG A O 1
ATOM 3085 N N . GLY A 1 392 ? 18.017 4.352 -2.172 1.00 89.62 392 GLY A N 1
ATOM 3086 C CA . GLY A 1 392 ? 17.620 3.548 -1.015 1.00 89.62 392 GLY A CA 1
ATOM 3087 C C . GLY A 1 392 ? 17.226 4.371 0.214 1.00 89.62 392 GLY A C 1
ATOM 3088 O O . GLY A 1 392 ? 17.835 5.405 0.497 1.00 89.62 392 GLY A O 1
ATOM 3089 N N . SER A 1 393 ? 16.185 3.921 0.918 1.00 93.75 393 SER A N 1
ATOM 3090 C CA . SER A 1 393 ? 15.594 4.596 2.082 1.00 93.75 393 SER A CA 1
ATOM 3091 C C . SER A 1 393 ? 14.745 3.610 2.902 1.00 93.75 393 SER A C 1
ATOM 3093 O O . SER A 1 393 ? 15.313 2.788 3.614 1.00 93.75 393 SER A O 1
ATOM 3095 N N . GLY A 1 394 ? 13.413 3.636 2.772 1.00 91.38 394 GLY A N 1
ATOM 3096 C CA . GLY A 1 394 ? 12.487 2.800 3.547 1.00 91.38 394 GLY A CA 1
ATOM 3097 C C . GLY A 1 394 ? 12.676 1.301 3.312 1.00 91.38 394 GLY A C 1
ATOM 3098 O O . GLY A 1 394 ? 12.340 0.489 4.164 1.00 91.38 394 GLY A O 1
ATOM 3099 N N . GLU A 1 395 ? 13.295 0.913 2.196 1.00 88.50 395 GLU A N 1
ATOM 3100 C CA . GLU A 1 395 ? 13.653 -0.483 1.933 1.00 88.50 395 GLU A CA 1
ATOM 3101 C C . GLU A 1 395 ? 14.559 -1.114 3.002 1.00 88.50 395 GLU A C 1
ATOM 3103 O O . GLU A 1 395 ? 14.499 -2.323 3.211 1.00 88.50 395 GLU A O 1
ATOM 3108 N N . TYR A 1 396 ? 15.365 -0.311 3.702 1.00 90.75 396 TYR A N 1
ATOM 3109 C CA . TYR A 1 396 ? 16.269 -0.793 4.747 1.00 90.75 396 TYR A CA 1
ATOM 3110 C C . TYR A 1 396 ? 15.550 -1.090 6.067 1.00 90.75 396 TYR A C 1
ATOM 3112 O O . TYR A 1 396 ? 16.130 -1.722 6.946 1.00 90.75 396 TYR A O 1
ATOM 3120 N N . ALA A 1 397 ? 14.284 -0.687 6.204 1.00 91.25 397 ALA A N 1
ATOM 3121 C CA . ALA A 1 397 ? 13.454 -1.091 7.332 1.00 91.25 397 ALA A CA 1
ATOM 3122 C C . ALA A 1 397 ? 13.049 -2.570 7.252 1.00 91.25 397 ALA A C 1
ATOM 3124 O O . ALA A 1 397 ? 12.708 -3.160 8.272 1.00 91.25 397 ALA A O 1
ATOM 3125 N N . LEU A 1 398 ? 13.097 -3.188 6.063 1.00 87.88 398 LEU A N 1
ATOM 3126 C CA . LEU A 1 398 ? 12.586 -4.543 5.856 1.00 87.88 398 LEU A CA 1
ATOM 3127 C C . LEU A 1 398 ? 13.309 -5.584 6.722 1.00 87.88 398 LEU A C 1
ATOM 3129 O O . LEU A 1 398 ? 12.641 -6.366 7.386 1.00 87.88 398 LEU A O 1
ATOM 3133 N N . GLY A 1 399 ? 14.646 -5.566 6.773 1.00 84.38 399 GLY A N 1
ATOM 3134 C CA . GLY A 1 399 ? 15.415 -6.515 7.595 1.00 84.38 399 GLY A CA 1
ATOM 3135 C C . GLY A 1 399 ? 15.320 -6.248 9.103 1.00 84.38 399 GLY A C 1
ATOM 3136 O O . GLY A 1 399 ? 15.604 -7.137 9.915 1.00 84.38 399 GLY A O 1
ATOM 3137 N N . VAL A 1 400 ? 14.867 -5.045 9.484 1.00 89.69 400 VAL A N 1
ATOM 3138 C CA . VAL A 1 400 ? 14.527 -4.700 10.871 1.00 89.69 400 VAL A CA 1
ATOM 3139 C C . VAL A 1 400 ? 13.153 -5.259 11.230 1.00 89.69 400 VAL A C 1
ATOM 3141 O O . VAL A 1 400 ? 13.032 -5.935 12.242 1.00 89.69 400 VAL A O 1
ATOM 3144 N N . LEU A 1 401 ? 12.134 -5.022 10.402 1.00 90.50 401 LEU A N 1
ATOM 3145 C CA . LEU A 1 401 ? 10.745 -5.399 10.687 1.00 90.50 401 LEU A CA 1
ATOM 3146 C C . LEU A 1 401 ? 10.476 -6.895 10.501 1.00 90.50 401 LEU A C 1
ATOM 3148 O O . LEU A 1 401 ? 9.687 -7.484 11.242 1.00 90.50 401 LEU A O 1
ATOM 3152 N N . LEU A 1 402 ? 11.120 -7.511 9.512 1.00 89.25 402 LEU A N 1
ATOM 3153 C CA . LEU A 1 402 ? 10.859 -8.882 9.100 1.00 89.25 402 LEU A CA 1
ATOM 3154 C C . LEU A 1 402 ? 12.104 -9.758 9.275 1.00 89.25 402 LEU A C 1
ATOM 3156 O O . LEU A 1 402 ? 13.225 -9.385 8.918 1.00 89.25 402 LEU A O 1
ATOM 3160 N N . ALA A 1 403 ? 11.897 -10.959 9.798 1.00 84.88 403 ALA A N 1
ATOM 3161 C CA . ALA A 1 403 ? 12.850 -12.051 9.733 1.00 84.88 403 ALA A CA 1
ATOM 3162 C C . ALA A 1 403 ? 12.894 -12.651 8.306 1.00 84.88 403 ALA A C 1
ATOM 3164 O O . ALA A 1 403 ? 11.958 -12.464 7.515 1.00 84.88 403 ALA A O 1
ATOM 3165 N N . PRO A 1 404 ? 13.969 -13.380 7.949 1.00 78.56 404 PRO A N 1
ATOM 3166 C CA . PRO A 1 404 ? 14.064 -14.080 6.669 1.00 78.56 404 PRO A CA 1
ATOM 3167 C C . PRO A 1 404 ? 12.842 -14.969 6.405 1.00 78.56 404 PRO A C 1
ATOM 3169 O O . PRO A 1 404 ? 12.422 -15.724 7.281 1.00 78.56 404 PRO A O 1
ATOM 3172 N N . GLY A 1 405 ? 12.293 -14.887 5.191 1.00 75.12 405 GLY A N 1
ATOM 3173 C CA . GLY A 1 405 ? 11.029 -15.542 4.828 1.00 75.12 405 GLY A CA 1
ATOM 3174 C C . GLY A 1 405 ? 9.786 -14.667 5.011 1.00 75.12 405 GLY A C 1
ATOM 3175 O O . GLY A 1 405 ? 8.679 -15.166 4.867 1.00 75.12 405 GLY A O 1
ATOM 3176 N N . ALA A 1 406 ? 9.962 -13.370 5.296 1.00 81.12 406 ALA A N 1
ATOM 3177 C CA . ALA A 1 406 ? 8.881 -12.397 5.467 1.00 81.12 406 ALA A CA 1
ATOM 3178 C C . ALA A 1 406 ? 7.975 -12.642 6.693 1.00 81.12 406 ALA A C 1
ATOM 3180 O O . ALA A 1 406 ? 6.860 -12.126 6.761 1.00 81.12 406 ALA A O 1
ATOM 3181 N N . TYR A 1 407 ? 8.472 -13.359 7.702 1.00 85.50 407 TYR A N 1
ATOM 3182 C CA . TYR A 1 407 ? 7.843 -13.388 9.021 1.00 85.50 407 TYR A CA 1
ATOM 3183 C C . TYR A 1 407 ? 8.105 -12.073 9.745 1.00 85.50 407 TYR A C 1
ATOM 3185 O O . TYR A 1 407 ? 9.227 -11.570 9.722 1.00 85.50 407 TYR A O 1
ATOM 3193 N N . ALA A 1 408 ? 7.100 -11.496 10.397 1.00 89.06 408 ALA A N 1
ATOM 3194 C CA . ALA A 1 408 ? 7.335 -10.303 11.199 1.00 89.06 408 ALA A CA 1
ATOM 3195 C C . ALA A 1 408 ? 8.086 -10.666 12.477 1.00 89.06 408 ALA A C 1
ATOM 3197 O O . ALA A 1 408 ? 7.748 -11.634 13.152 1.00 89.06 408 ALA A O 1
ATOM 3198 N N . ARG A 1 409 ? 9.064 -9.837 12.855 1.00 90.38 409 ARG A N 1
ATOM 3199 C CA . ARG A 1 409 ? 9.698 -9.941 14.179 1.00 90.38 409 ARG A CA 1
ATOM 3200 C C . ARG A 1 409 ? 8.730 -9.596 15.312 1.00 90.38 409 ARG A C 1
ATOM 3202 O O . ARG A 1 409 ? 8.963 -9.980 16.451 1.00 90.38 409 ARG A O 1
ATOM 3209 N N . ARG A 1 410 ? 7.646 -8.885 14.988 1.00 92.19 410 ARG A N 1
ATOM 3210 C CA . ARG A 1 410 ? 6.510 -8.606 15.866 1.00 92.19 410 ARG A CA 1
ATOM 3211 C C . ARG A 1 410 ? 5.206 -9.038 15.169 1.00 92.19 410 ARG A C 1
ATOM 3213 O O . ARG A 1 410 ? 4.568 -8.205 14.523 1.00 92.19 410 ARG A O 1
ATOM 3220 N N . PRO A 1 411 ? 4.834 -10.329 15.249 1.00 94.50 411 PRO A N 1
ATOM 3221 C CA . PRO A 1 411 ? 3.696 -10.890 14.520 1.00 94.50 411 PRO A CA 1
ATOM 3222 C C . PRO A 1 411 ? 2.375 -10.168 14.799 1.00 94.50 411 PRO A C 1
ATOM 3224 O O . PRO A 1 411 ? 2.090 -9.775 15.935 1.00 94.50 411 PRO A O 1
ATOM 3227 N N . LEU A 1 412 ? 1.546 -10.004 13.763 1.00 94.25 412 LEU A N 1
ATOM 3228 C CA . LEU A 1 412 ? 0.250 -9.333 13.900 1.00 94.25 412 LEU A CA 1
ATOM 3229 C C . LEU A 1 412 ? -0.733 -10.156 14.736 1.00 94.25 412 LEU A C 1
ATOM 3231 O O . LEU A 1 412 ? -1.551 -9.562 15.436 1.00 94.25 412 LEU A O 1
ATOM 3235 N N . LEU A 1 413 ? -0.639 -11.491 14.721 1.00 93.44 413 LEU A N 1
ATOM 3236 C CA . LEU A 1 413 ? -1.565 -12.368 15.447 1.00 93.44 413 LEU A CA 1
ATOM 3237 C C . LEU A 1 413 ? -1.630 -12.054 16.957 1.00 93.44 413 LEU A C 1
ATOM 3239 O O . LEU A 1 413 ? -2.700 -12.117 17.555 1.00 93.44 413 LEU A O 1
ATOM 3243 N N . HIS A 1 414 ? -0.526 -11.593 17.553 1.00 93.62 414 HIS A N 1
ATOM 3244 C CA . HIS A 1 414 ? -0.472 -11.177 18.964 1.00 93.62 414 HIS A CA 1
ATOM 3245 C C . HIS A 1 414 ? -1.054 -9.790 19.248 1.00 93.62 414 HIS A C 1
ATOM 3247 O O . HIS A 1 414 ? -1.234 -9.410 20.404 1.00 93.62 414 HIS A O 1
ATOM 3253 N N . ARG A 1 415 ? -1.295 -8.995 18.206 1.00 94.75 415 ARG A N 1
ATOM 3254 C CA . ARG A 1 415 ? -1.657 -7.576 18.314 1.00 94.75 415 ARG A CA 1
ATOM 3255 C C . ARG A 1 415 ? -3.084 -7.298 17.858 1.00 94.75 415 ARG A C 1
ATOM 3257 O O . ARG A 1 415 ? -3.664 -6.297 18.265 1.00 94.75 415 ARG A O 1
ATOM 3264 N N . VAL A 1 416 ? -3.671 -8.170 17.036 1.00 95.38 416 VAL A N 1
ATOM 3265 C CA . VAL A 1 416 ? -5.003 -7.957 16.439 1.00 95.38 416 VAL A CA 1
ATOM 3266 C C . VAL A 1 416 ? -6.135 -7.870 17.460 1.00 95.38 416 VAL A C 1
ATOM 3268 O O . VAL A 1 416 ? -7.129 -7.211 17.183 1.00 95.38 416 VAL A O 1
ATOM 3271 N N . SER A 1 417 ? -5.979 -8.449 18.655 1.00 95.06 417 SER A N 1
ATOM 3272 C CA . SER A 1 417 ? -6.948 -8.305 19.753 1.00 95.06 417 SER A CA 1
ATOM 3273 C C . SER A 1 417 ? -7.104 -6.862 20.246 1.00 95.06 417 SER A C 1
ATOM 3275 O O . SER A 1 417 ? -8.117 -6.534 20.852 1.00 95.06 417 SER A O 1
ATOM 3277 N N . GLN A 1 418 ? -6.123 -5.997 19.976 1.00 96.69 418 GLN A N 1
ATOM 3278 C CA . GLN A 1 418 ? -6.127 -4.587 20.373 1.00 96.69 418 GLN A CA 1
ATOM 3279 C C . GLN A 1 418 ? -6.767 -3.672 19.311 1.00 96.69 418 GLN A C 1
ATOM 3281 O O . GLN A 1 418 ? -6.986 -2.486 19.569 1.00 96.69 418 GLN A O 1
ATOM 3286 N N . LEU A 1 419 ? -7.058 -4.184 18.108 1.00 97.31 419 LEU A N 1
ATOM 3287 C CA . LEU A 1 419 ? -7.700 -3.405 17.049 1.00 97.31 419 LEU A CA 1
ATOM 3288 C C . LEU A 1 419 ? -9.162 -3.129 17.398 1.00 97.31 419 LEU A C 1
ATOM 3290 O O . LEU A 1 419 ? -9.912 -4.050 17.694 1.00 97.31 419 LEU A O 1
ATOM 3294 N N . LYS A 1 420 ? -9.579 -1.863 17.295 1.00 95.94 420 LYS A N 1
ATOM 3295 C CA . LYS A 1 420 ? -10.944 -1.419 17.637 1.00 95.94 420 LYS A CA 1
ATOM 3296 C C . LYS A 1 420 ? -11.848 -1.170 16.427 1.00 95.94 420 LYS A C 1
ATOM 3298 O O . LYS A 1 420 ? -13.066 -1.126 16.569 1.00 95.94 420 LYS A O 1
ATOM 3303 N N . CYS A 1 421 ? -11.266 -0.955 15.249 1.00 97.00 421 CYS A N 1
ATOM 3304 C CA . CYS A 1 421 ? -12.020 -0.631 14.040 1.00 97.00 421 CYS A CA 1
ATOM 3305 C C . CYS A 1 421 ? -12.461 -1.901 13.289 1.00 97.00 421 CYS A C 1
ATOM 3307 O O . CYS A 1 421 ? -11.796 -2.935 13.394 1.00 97.00 421 CYS A O 1
ATOM 3309 N N . PRO A 1 422 ? -13.564 -1.845 12.517 1.00 98.25 422 PRO A N 1
ATOM 3310 C CA . PRO A 1 422 ? -13.950 -2.943 11.648 1.00 98.25 422 PRO A CA 1
ATOM 3311 C C . PRO A 1 422 ? -12.858 -3.284 10.631 1.00 98.25 422 PRO A C 1
ATOM 3313 O O . PRO A 1 422 ? -12.372 -2.386 9.937 1.00 98.25 422 PRO A O 1
ATOM 3316 N N . THR A 1 423 ? -12.539 -4.573 10.483 1.00 98.62 423 THR A N 1
ATOM 3317 C CA . THR A 1 423 ? -11.424 -5.028 9.636 1.00 98.62 423 THR A CA 1
ATOM 3318 C C . THR A 1 423 ? -11.841 -6.057 8.586 1.00 98.62 423 THR A C 1
ATOM 3320 O O . THR A 1 423 ? -12.453 -7.072 8.908 1.00 98.62 423 THR A O 1
ATOM 3323 N N . LEU A 1 424 ? -11.460 -5.843 7.327 1.00 98.75 424 LEU A N 1
ATOM 3324 C CA . LEU A 1 424 ? -11.544 -6.845 6.264 1.00 98.75 424 LEU A CA 1
ATOM 3325 C C . LEU A 1 424 ? -10.161 -7.443 6.002 1.00 98.75 424 LEU A C 1
ATOM 3327 O O . LEU A 1 424 ? -9.236 -6.716 5.658 1.00 98.75 424 LEU A O 1
ATOM 3331 N N . TRP A 1 425 ? -10.043 -8.761 6.093 1.00 98.56 425 TRP A N 1
ATOM 3332 C CA . TRP A 1 425 ? -8.861 -9.536 5.726 1.00 98.56 425 TRP A CA 1
ATOM 3333 C C . TRP A 1 425 ? -9.081 -10.153 4.346 1.00 98.56 425 TRP A C 1
ATOM 3335 O O . TRP A 1 425 ? -10.011 -10.937 4.159 1.00 98.56 425 TRP A O 1
ATOM 3345 N N . MET A 1 426 ? -8.260 -9.793 3.365 1.00 98.44 426 MET A N 1
ATOM 3346 C CA . MET A 1 426 ? -8.431 -10.210 1.975 1.00 98.44 426 MET A CA 1
ATOM 3347 C C . MET A 1 426 ? -7.184 -10.920 1.454 1.00 98.44 426 MET A C 1
ATOM 3349 O O . MET A 1 426 ? -6.095 -10.363 1.529 1.00 98.44 426 MET A O 1
ATOM 3353 N N . TYR A 1 427 ? -7.354 -12.102 0.865 1.00 98.44 427 TYR A N 1
ATOM 3354 C CA . TYR A 1 427 ? -6.268 -12.913 0.298 1.00 98.44 427 TYR A CA 1
ATOM 3355 C C . TYR A 1 427 ? -6.592 -13.370 -1.121 1.00 98.44 427 TYR A C 1
ATOM 3357 O O . TYR A 1 427 ? -7.761 -13.473 -1.498 1.00 98.44 427 TYR A O 1
ATOM 3365 N N . GLY A 1 428 ? -5.568 -13.641 -1.926 1.00 97.25 428 GLY A N 1
ATOM 3366 C CA . GLY A 1 428 ? -5.750 -14.317 -3.208 1.00 97.25 428 GLY A CA 1
ATOM 3367 C C . GLY A 1 428 ? -5.933 -15.830 -3.047 1.00 97.25 428 GLY A C 1
ATOM 3368 O O . GLY A 1 428 ? -5.402 -16.447 -2.132 1.00 97.25 428 GLY A O 1
ATOM 3369 N N . SER A 1 429 ? -6.659 -16.460 -3.966 1.00 95.56 429 SER A N 1
ATOM 3370 C CA . SER A 1 429 ? -6.770 -17.932 -4.035 1.00 95.56 429 SER A CA 1
ATOM 3371 C C . SER A 1 429 ? -5.436 -18.675 -4.225 1.00 95.56 429 SER A C 1
ATOM 3373 O O . SER A 1 429 ? -5.344 -19.838 -3.854 1.00 95.56 429 SER A O 1
ATOM 3375 N N . HIS A 1 430 ? -4.427 -18.020 -4.808 1.00 91.38 430 HIS A N 1
ATOM 3376 C CA . HIS A 1 430 ? -3.077 -18.557 -5.042 1.00 91.38 430 HIS A CA 1
ATOM 3377 C C . HIS A 1 430 ? -2.023 -17.688 -4.346 1.00 91.38 430 HIS A C 1
ATOM 3379 O O . HIS A 1 430 ? -0.927 -17.460 -4.869 1.00 91.38 430 HIS A O 1
ATOM 3385 N N . ASP A 1 431 ? -2.414 -17.091 -3.224 1.00 90.50 431 ASP A N 1
ATOM 3386 C CA . ASP A 1 431 ? -1.545 -16.245 -2.430 1.00 90.50 431 ASP A CA 1
ATOM 3387 C C . ASP A 1 431 ? -0.497 -17.086 -1.700 1.00 90.50 431 ASP A C 1
ATOM 3389 O O . ASP A 1 431 ? -0.775 -18.194 -1.245 1.00 90.50 431 ASP A O 1
ATOM 3393 N N . TRP A 1 432 ? 0.716 -16.556 -1.613 1.00 85.50 432 TRP A N 1
ATOM 3394 C CA . TRP A 1 432 ? 1.802 -17.183 -0.864 1.00 85.50 432 TRP A CA 1
ATOM 3395 C C . TRP A 1 432 ? 1.799 -16.741 0.605 1.00 85.50 432 TRP A C 1
ATOM 3397 O O . TRP A 1 432 ? 2.492 -17.345 1.421 1.00 85.50 432 TRP A O 1
ATOM 3407 N N . MET A 1 433 ? 1.019 -15.707 0.948 1.00 89.12 433 MET A N 1
ATOM 3408 C CA . MET A 1 433 ? 0.715 -15.351 2.331 1.00 89.12 433 MET A CA 1
ATOM 3409 C C . MET A 1 433 ? -0.332 -16.291 2.930 1.00 89.12 433 MET A C 1
ATOM 3411 O O . MET A 1 433 ? -1.260 -16.737 2.256 1.00 89.12 433 MET A O 1
ATOM 3415 N N . ASP A 1 434 ? -0.214 -16.545 4.232 1.00 90.38 434 ASP A N 1
ATOM 3416 C CA . ASP A 1 434 ? -1.104 -17.455 4.948 1.00 90.38 434 ASP A CA 1
ATOM 3417 C C . ASP A 1 434 ? -2.503 -16.844 5.172 1.00 90.38 434 ASP A C 1
ATOM 3419 O O . ASP A 1 434 ? -2.733 -16.045 6.087 1.00 90.38 434 ASP A O 1
ATOM 3423 N N . ALA A 1 435 ? -3.458 -17.249 4.333 1.00 94.06 435 ALA A N 1
ATOM 3424 C CA . ALA A 1 435 ? -4.862 -16.865 4.461 1.00 94.06 435 ALA A CA 1
ATOM 3425 C C . ALA A 1 435 ? -5.538 -17.466 5.709 1.00 94.06 435 ALA A C 1
ATOM 3427 O O . ALA A 1 435 ? -6.471 -16.872 6.255 1.00 94.06 435 ALA A O 1
ATOM 3428 N N . ASN A 1 436 ? -5.081 -18.622 6.202 1.00 95.44 436 ASN A N 1
ATOM 3429 C CA . ASN A 1 436 ? -5.639 -19.220 7.416 1.00 95.44 436 ASN A CA 1
ATOM 3430 C C . ASN A 1 436 ? -5.260 -18.398 8.647 1.00 95.44 436 ASN A C 1
ATOM 3432 O O . ASN A 1 436 ? -6.131 -18.134 9.474 1.00 95.44 436 ASN A O 1
ATOM 3436 N N . ALA A 1 437 ? -4.025 -17.897 8.712 1.00 94.00 437 ALA A N 1
ATOM 3437 C CA . ALA A 1 437 ? -3.610 -16.964 9.757 1.00 94.00 437 ALA A CA 1
ATOM 3438 C C . ALA A 1 437 ? -4.463 -15.678 9.744 1.00 94.00 437 ALA A C 1
ATOM 3440 O O . ALA A 1 437 ? -4.870 -15.178 10.793 1.00 94.00 437 ALA A O 1
ATOM 3441 N N . GLY A 1 438 ? -4.816 -15.163 8.560 1.00 96.44 438 GLY A N 1
ATOM 3442 C CA . GLY A 1 438 ? -5.747 -14.035 8.430 1.00 96.44 438 GLY A CA 1
ATOM 3443 C C . GLY A 1 438 ? -7.172 -14.348 8.901 1.00 96.44 438 GLY A C 1
ATOM 3444 O O . GLY A 1 438 ? -7.814 -13.522 9.554 1.00 96.44 438 GLY A O 1
ATOM 3445 N N . ARG A 1 439 ? -7.672 -15.556 8.619 1.00 97.81 439 ARG A N 1
ATOM 3446 C CA . ARG A 1 439 ? -8.963 -16.036 9.139 1.00 97.81 439 ARG A CA 1
ATOM 3447 C C . ARG A 1 439 ? -8.949 -16.147 10.663 1.00 97.81 439 ARG A C 1
ATOM 3449 O O . ARG A 1 439 ? -9.919 -15.754 11.309 1.00 97.81 439 ARG A O 1
ATOM 3456 N N . GLU A 1 440 ? -7.865 -16.660 11.232 1.00 97.62 440 GLU A N 1
ATOM 3457 C CA . GLU A 1 440 ? -7.683 -16.754 12.678 1.00 97.62 440 GLU A CA 1
ATOM 3458 C C . GLU A 1 440 ? -7.646 -15.367 13.327 1.00 97.62 440 GLU A C 1
ATOM 3460 O O . GLU A 1 440 ? -8.362 -15.126 14.301 1.00 97.62 440 GLU A O 1
ATOM 3465 N N . ALA A 1 441 ? -6.902 -14.426 12.742 1.00 97.50 441 ALA A N 1
ATOM 3466 C CA . ALA A 1 441 ? -6.871 -13.040 13.190 1.00 97.50 441 ALA A CA 1
ATOM 3467 C C . ALA A 1 441 ? -8.272 -12.404 13.192 1.00 97.50 441 ALA A C 1
ATOM 3469 O O . ALA A 1 441 ? -8.669 -11.780 14.180 1.00 97.50 441 ALA A O 1
ATOM 3470 N N . ALA A 1 442 ? -9.063 -12.622 12.136 1.00 97.94 442 ALA A N 1
ATOM 3471 C CA . ALA A 1 442 ? -10.457 -12.183 12.090 1.00 97.94 442 ALA A CA 1
ATOM 3472 C C . ALA A 1 442 ? -11.296 -12.807 13.220 1.00 97.94 442 ALA A C 1
ATOM 3474 O O . ALA A 1 442 ? -12.063 -12.103 13.875 1.00 97.94 442 ALA A O 1
ATOM 3475 N N . ALA A 1 443 ? -11.121 -14.102 13.497 1.00 98.19 443 ALA A N 1
ATOM 3476 C CA . ALA A 1 443 ? -11.826 -14.788 14.577 1.00 98.19 443 ALA A CA 1
ATOM 3477 C C . ALA A 1 443 ? -11.429 -14.262 15.970 1.00 98.19 443 ALA A C 1
ATOM 3479 O O . ALA A 1 443 ? -12.291 -14.124 16.839 1.00 98.19 443 ALA A O 1
ATOM 3480 N N . ILE A 1 444 ? -10.151 -13.927 16.194 1.00 97.75 444 ILE A N 1
ATOM 3481 C CA . ILE A 1 444 ? -9.686 -13.275 17.432 1.00 97.75 444 ILE A CA 1
ATOM 3482 C C . ILE A 1 444 ? -10.404 -11.936 17.626 1.00 97.75 444 ILE A C 1
ATOM 3484 O O . ILE A 1 444 ? -10.942 -11.689 18.703 1.00 97.75 444 ILE A O 1
ATOM 3488 N N . MET A 1 445 ? -10.459 -11.098 16.587 1.00 97.75 445 MET A N 1
ATOM 3489 C CA . MET A 1 445 ? -11.145 -9.801 16.639 1.00 97.75 445 MET A CA 1
ATOM 3490 C C . MET A 1 445 ? -12.646 -9.952 16.923 1.00 97.75 445 MET A C 1
ATOM 3492 O O . MET A 1 445 ? -13.191 -9.245 17.769 1.00 97.75 445 MET A O 1
ATOM 3496 N N . GLN A 1 446 ? -13.303 -10.919 16.277 1.00 97.25 446 GLN A N 1
ATOM 3497 C CA . GLN A 1 446 ? -14.721 -11.215 16.504 1.00 97.25 446 GLN A CA 1
ATOM 3498 C C . GLN A 1 446 ? -15.003 -11.629 17.954 1.00 97.25 446 GLN A C 1
ATOM 3500 O O . GLN A 1 446 ? -15.996 -11.182 18.526 1.00 97.25 446 GLN A O 1
ATOM 3505 N N . ARG A 1 447 ? -14.119 -12.421 18.582 1.00 96.94 447 ARG A N 1
ATOM 3506 C CA . ARG A 1 447 ? -14.238 -12.783 20.010 1.00 96.94 447 ARG A CA 1
ATOM 3507 C C . ARG A 1 447 ? -14.139 -11.577 20.947 1.00 96.94 447 ARG A C 1
ATOM 3509 O O . ARG A 1 447 ? -14.685 -11.630 22.041 1.00 96.94 447 ARG A O 1
ATOM 3516 N N . GLN A 1 448 ? -13.491 -10.496 20.513 1.00 94.50 448 GLN A N 1
ATOM 3517 C CA . GLN A 1 448 ? -13.422 -9.220 21.236 1.00 94.50 448 GLN A CA 1
ATOM 3518 C C . GLN A 1 448 ? -14.591 -8.275 20.900 1.00 94.50 448 GLN A C 1
ATOM 3520 O O . GLN A 1 448 ? -14.578 -7.108 21.280 1.00 94.50 448 GLN A O 1
ATOM 3525 N N . GLY A 1 449 ? -15.600 -8.748 20.160 1.00 95.06 449 GLY A N 1
ATOM 3526 C CA . GLY A 1 449 ? -16.754 -7.943 19.753 1.00 95.06 449 GLY A CA 1
ATOM 3527 C C . GLY A 1 449 ? -16.472 -6.972 18.603 1.00 95.06 449 GLY A C 1
ATOM 3528 O O . GLY A 1 449 ? -17.308 -6.121 18.301 1.00 95.06 449 GLY A O 1
ATOM 3529 N N . VAL A 1 450 ? -15.321 -7.087 17.933 1.00 96.00 450 VAL A N 1
ATOM 3530 C CA . VAL A 1 450 ? -14.943 -6.215 16.816 1.00 96.00 450 VAL A CA 1
ATOM 3531 C C . VAL A 1 450 ? -15.353 -6.865 15.499 1.00 96.00 450 VAL A C 1
ATOM 3533 O O . VAL A 1 450 ? -15.042 -8.026 15.230 1.00 96.00 450 VAL A O 1
ATOM 3536 N N . LYS A 1 451 ? -16.053 -6.113 14.641 1.00 96.56 451 LYS A N 1
ATOM 3537 C CA . LYS A 1 451 ? -16.480 -6.611 13.329 1.00 96.56 451 LYS A CA 1
ATOM 3538 C C . LYS A 1 451 ? -15.258 -6.916 12.462 1.00 96.56 451 LYS A C 1
ATOM 3540 O O . LYS A 1 451 ? -14.575 -6.000 12.017 1.00 96.56 451 LYS A O 1
ATOM 3545 N N . ALA A 1 452 ? -15.023 -8.188 12.166 1.00 98.00 452 ALA A N 1
ATOM 3546 C CA . ALA A 1 452 ? -13.991 -8.602 11.228 1.00 98.00 452 ALA A CA 1
ATOM 3547 C C . ALA A 1 452 ? -14.544 -9.584 10.193 1.00 98.00 452 ALA A C 1
ATOM 3549 O O . ALA A 1 452 ? -15.383 -10.424 10.515 1.00 98.00 452 ALA A O 1
ATOM 3550 N N . GLU A 1 453 ? -14.088 -9.475 8.949 1.00 98.06 453 GLU A N 1
ATOM 3551 C CA . GLU A 1 453 ? -14.460 -10.361 7.842 1.00 98.06 453 GLU A CA 1
ATOM 3552 C C . GLU A 1 453 ? -13.195 -10.918 7.181 1.00 98.06 453 GLU A C 1
ATOM 3554 O O . GLU A 1 453 ? -12.182 -10.228 7.110 1.00 98.06 453 GLU A O 1
ATOM 3559 N N . HIS A 1 454 ? -13.249 -12.151 6.679 1.00 98.38 454 HIS A N 1
ATOM 3560 C CA . HIS A 1 454 ? -12.165 -12.772 5.917 1.00 98.38 454 HIS A CA 1
ATOM 3561 C C . HIS A 1 454 ? -12.686 -13.215 4.547 1.00 98.38 454 HIS A C 1
ATOM 3563 O O . HIS A 1 454 ? -13.705 -13.905 4.463 1.00 98.38 454 HIS A O 1
ATOM 3569 N N . VAL A 1 455 ? -11.985 -12.838 3.477 1.00 98.25 455 VAL A N 1
ATOM 3570 C CA . VAL A 1 455 ? -12.370 -13.112 2.088 1.00 98.25 455 VAL A CA 1
ATOM 3571 C C . VAL A 1 455 ? -11.173 -13.625 1.294 1.00 98.25 455 VAL A C 1
ATOM 3573 O O . VAL A 1 455 ? -10.088 -13.052 1.335 1.00 98.25 455 VAL A O 1
ATOM 3576 N N . VAL A 1 456 ? -11.409 -14.671 0.501 1.00 98.38 456 VAL A N 1
ATOM 3577 C CA . VAL A 1 456 ? -10.474 -15.145 -0.524 1.00 98.38 456 VAL A CA 1
ATOM 3578 C C . VAL A 1 456 ? -11.019 -14.761 -1.893 1.00 98.38 456 VAL A C 1
ATOM 3580 O O . VAL A 1 456 ? -12.124 -15.155 -2.264 1.00 98.38 456 VAL A O 1
ATOM 3583 N N . VAL A 1 457 ? -10.252 -13.980 -2.647 1.00 97.75 457 VAL A N 1
ATOM 3584 C CA . VAL A 1 457 ? -10.599 -13.558 -4.004 1.00 97.75 457 VAL A CA 1
ATOM 3585 C C . VAL A 1 457 ? -10.109 -14.624 -4.995 1.00 97.75 457 VAL A C 1
ATOM 3587 O O . VAL A 1 457 ? -8.936 -15.004 -4.968 1.00 97.75 457 VAL A O 1
ATOM 3590 N N . PRO A 1 458 ? -10.986 -15.155 -5.865 1.00 95.75 458 PRO A N 1
ATOM 3591 C CA . PRO A 1 458 ? -10.606 -16.197 -6.813 1.00 95.75 458 PRO A CA 1
ATOM 3592 C C . PRO A 1 458 ? -9.720 -15.647 -7.935 1.00 95.75 458 PRO A C 1
ATOM 3594 O O . PRO A 1 458 ? -9.842 -14.486 -8.325 1.00 95.75 458 PRO A O 1
ATOM 3597 N N . ARG A 1 459 ? -8.883 -16.516 -8.516 1.00 93.62 459 ARG A N 1
ATOM 3598 C CA . ARG A 1 459 ? -7.995 -16.217 -9.661 1.00 93.62 459 ARG A CA 1
ATOM 3599 C C . ARG A 1 459 ? -7.028 -15.051 -9.422 1.00 93.62 459 ARG A C 1
ATOM 3601 O O . ARG A 1 459 ? -6.610 -14.389 -10.363 1.00 93.62 459 ARG A O 1
ATOM 3608 N N . SER A 1 460 ? -6.653 -14.822 -8.172 1.00 93.94 460 SER A N 1
ATOM 3609 C CA . SER A 1 460 ? -5.629 -13.852 -7.792 1.00 93.94 460 SER A CA 1
ATOM 3610 C C . SER A 1 460 ? -4.580 -14.477 -6.880 1.00 93.94 460 SER A C 1
ATOM 3612 O O . SER A 1 460 ? -4.873 -15.438 -6.157 1.00 93.94 460 SER A O 1
ATOM 3614 N N . GLY A 1 461 ? -3.367 -13.929 -6.930 1.00 91.50 461 GLY A N 1
ATOM 3615 C CA . GLY A 1 461 ? -2.299 -14.178 -5.970 1.00 91.50 461 GLY A CA 1
ATOM 3616 C C . GLY A 1 461 ? -2.100 -12.960 -5.067 1.00 91.50 461 GLY A C 1
ATOM 3617 O O . GLY A 1 461 ? -3.061 -12.296 -4.679 1.00 91.50 461 GLY A O 1
ATOM 3618 N N . HIS A 1 462 ? -0.836 -12.649 -4.772 1.00 92.00 462 HIS A N 1
ATOM 3619 C CA . HIS A 1 462 ? -0.439 -11.621 -3.801 1.00 92.00 462 HIS A CA 1
ATOM 3620 C C . HIS A 1 462 ? -0.938 -10.203 -4.113 1.00 92.00 462 HIS A C 1
ATOM 3622 O O . HIS A 1 462 ? -1.282 -9.448 -3.207 1.00 92.00 462 HIS A O 1
ATOM 3628 N N . HIS A 1 463 ? -0.968 -9.794 -5.388 1.00 92.75 463 HIS A N 1
ATOM 3629 C CA . HIS A 1 463 ? -1.469 -8.465 -5.775 1.00 92.75 463 HIS A CA 1
ATOM 3630 C C . HIS A 1 463 ? -2.892 -8.583 -6.307 1.00 92.75 463 HIS A C 1
ATOM 3632 O O . HIS A 1 463 ? -3.152 -8.427 -7.498 1.00 92.75 463 HIS A O 1
ATOM 3638 N N . ILE A 1 464 ? -3.818 -8.843 -5.389 1.00 95.50 464 ILE A N 1
ATOM 3639 C CA . ILE A 1 464 ? -5.236 -9.092 -5.669 1.00 95.50 464 ILE A CA 1
ATOM 3640 C C . ILE A 1 464 ? -5.845 -8.016 -6.585 1.00 95.50 464 ILE A C 1
ATOM 3642 O O . ILE A 1 464 ? -6.529 -8.339 -7.550 1.00 95.50 464 ILE A O 1
ATOM 3646 N N . TYR A 1 465 ? -5.518 -6.750 -6.327 1.00 95.00 465 TYR A N 1
ATOM 3647 C CA . TYR A 1 465 ? -5.972 -5.566 -7.069 1.00 95.00 465 TYR A CA 1
ATOM 3648 C C . TYR A 1 465 ? -5.400 -5.436 -8.495 1.00 95.00 465 TYR A C 1
ATOM 3650 O O . TYR A 1 465 ? -5.882 -4.627 -9.285 1.00 95.00 465 TYR A O 1
ATOM 3658 N N . LEU A 1 466 ? -4.361 -6.198 -8.844 1.00 92.75 466 LEU A N 1
ATOM 3659 C CA . LEU A 1 466 ? -3.836 -6.294 -10.210 1.00 92.75 466 LEU A CA 1
ATOM 3660 C C . LEU A 1 466 ? -4.347 -7.547 -10.913 1.00 92.75 466 LEU A C 1
ATOM 3662 O O . LEU A 1 466 ? -4.738 -7.469 -12.078 1.00 92.75 466 LEU A O 1
ATOM 3666 N N . ASP A 1 467 ? -4.338 -8.678 -10.207 1.00 92.38 467 ASP A N 1
ATOM 3667 C CA . ASP A 1 467 ? -4.653 -9.987 -10.776 1.00 92.38 467 ASP A CA 1
ATOM 3668 C C . ASP A 1 467 ? -6.177 -10.147 -11.006 1.00 92.38 467 ASP A C 1
ATOM 3670 O O . ASP A 1 467 ? -6.600 -10.667 -12.037 1.00 92.38 467 ASP A O 1
ATOM 3674 N N . ASN A 1 468 ? -7.015 -9.650 -10.082 1.00 95.56 468 ASN A N 1
ATOM 3675 C CA . ASN A 1 468 ? -8.480 -9.648 -10.186 1.00 95.56 468 ASN A CA 1
ATOM 3676 C C . ASN A 1 468 ? -9.087 -8.339 -9.619 1.00 95.56 468 ASN A C 1
ATOM 3678 O O . ASN A 1 468 ? -9.646 -8.346 -8.514 1.00 95.56 468 ASN A O 1
ATOM 3682 N N . PRO A 1 469 ? -8.999 -7.214 -10.361 1.00 96.00 469 PRO A N 1
ATOM 3683 C CA . PRO A 1 469 ? -9.477 -5.909 -9.892 1.00 96.00 469 PRO A CA 1
ATOM 3684 C C . PRO A 1 469 ? -10.984 -5.894 -9.601 1.00 96.00 469 PRO A C 1
ATOM 3686 O O . PRO A 1 469 ? -11.411 -5.324 -8.603 1.00 96.00 469 PRO A O 1
ATOM 3689 N N . GLU A 1 470 ? -11.803 -6.582 -10.401 1.00 96.88 470 GLU A N 1
ATOM 3690 C CA . GLU A 1 470 ? -13.253 -6.648 -10.173 1.00 96.88 470 GLU A CA 1
ATOM 3691 C C . GLU A 1 470 ? -13.602 -7.345 -8.851 1.00 96.88 470 GLU A C 1
ATOM 3693 O O . GLU A 1 470 ? -14.455 -6.877 -8.093 1.00 96.88 470 GLU A O 1
ATOM 3698 N N . GLY A 1 471 ? -12.951 -8.478 -8.564 1.00 97.69 471 GLY A N 1
ATOM 3699 C CA . GLY A 1 471 ? -13.135 -9.218 -7.316 1.00 97.69 471 GLY A CA 1
ATOM 3700 C C . GLY A 1 471 ? -12.659 -8.419 -6.104 1.00 97.69 471 GLY A C 1
ATOM 3701 O O . GLY A 1 471 ? -13.366 -8.352 -5.097 1.00 97.69 471 GLY A O 1
ATOM 3702 N N . PHE A 1 472 ? -11.503 -7.765 -6.237 1.00 98.06 472 PHE A N 1
ATOM 3703 C CA . PHE A 1 472 ? -10.952 -6.853 -5.238 1.00 98.06 472 PHE A CA 1
ATOM 3704 C C . PHE A 1 472 ? -11.914 -5.695 -4.922 1.00 98.06 472 PHE A C 1
ATOM 3706 O O . PHE A 1 472 ? -12.348 -5.550 -3.775 1.00 98.06 472 PHE A O 1
ATOM 3713 N N . ASN A 1 473 ? -12.307 -4.922 -5.942 1.00 97.81 473 ASN A N 1
ATOM 3714 C CA . ASN A 1 473 ? -13.185 -3.757 -5.803 1.00 97.81 473 ASN A CA 1
ATOM 3715 C C . ASN A 1 473 ? -14.525 -4.153 -5.183 1.00 97.81 473 ASN A C 1
ATOM 3717 O O . ASN A 1 473 ? -14.995 -3.512 -4.244 1.00 97.81 473 ASN A O 1
ATOM 3721 N N . ARG A 1 474 ? -15.123 -5.254 -5.653 1.00 97.25 474 ARG A N 1
ATOM 3722 C CA . ARG A 1 474 ? -16.400 -5.755 -5.135 1.00 97.25 474 ARG A CA 1
ATOM 3723 C C . ARG A 1 474 ? -16.317 -6.112 -3.658 1.00 97.25 474 ARG A C 1
ATOM 3725 O O . ARG A 1 474 ? -17.208 -5.725 -2.904 1.00 97.25 474 ARG A O 1
ATOM 3732 N N . ALA A 1 475 ? -15.291 -6.849 -3.237 1.00 97.81 475 ALA A N 1
ATOM 3733 C CA . ALA A 1 475 ? -15.135 -7.249 -1.841 1.00 97.81 475 ALA A CA 1
ATOM 3734 C C . ALA A 1 475 ? -14.947 -6.027 -0.926 1.00 97.81 475 ALA A C 1
ATOM 3736 O O . ALA A 1 475 ? -15.619 -5.924 0.103 1.00 97.81 475 ALA A O 1
ATOM 3737 N N . LEU A 1 476 ? -14.114 -5.076 -1.356 1.00 96.50 476 LEU A N 1
ATOM 3738 C CA . LEU A 1 476 ? -13.864 -3.813 -0.665 1.00 96.50 476 LEU A CA 1
ATOM 3739 C C . LEU A 1 476 ? -15.153 -2.987 -0.514 1.00 96.50 476 LEU A C 1
ATOM 3741 O O . LEU A 1 476 ? -15.536 -2.640 0.606 1.00 96.50 476 LEU A O 1
ATOM 3745 N N . VAL A 1 477 ? -15.862 -2.723 -1.616 1.00 94.94 477 VAL A N 1
ATOM 3746 C CA . VAL A 1 477 ? -17.116 -1.949 -1.618 1.00 94.94 477 VAL A CA 1
ATOM 3747 C C . VAL A 1 477 ? -18.192 -2.632 -0.780 1.00 94.94 477 VAL A C 1
ATOM 3749 O O . VAL A 1 477 ? -18.879 -1.986 0.011 1.00 94.94 477 VAL A O 1
ATOM 3752 N N . SER A 1 478 ? -18.324 -3.952 -0.901 1.00 95.44 478 SER A N 1
ATOM 3753 C CA . SER A 1 478 ? -19.352 -4.689 -0.165 1.00 95.44 478 SER A CA 1
ATOM 3754 C C . SER A 1 478 ? -19.125 -4.626 1.346 1.00 95.44 478 SER A C 1
ATOM 3756 O O . SER A 1 478 ? -20.084 -4.487 2.105 1.00 95.44 478 SER A O 1
ATOM 3758 N N . PHE A 1 479 ? -17.870 -4.697 1.795 1.00 96.19 479 PHE A N 1
ATOM 3759 C CA . PHE A 1 479 ? -17.527 -4.528 3.206 1.00 96.19 479 PHE A CA 1
ATOM 3760 C C . PHE A 1 479 ? -17.851 -3.116 3.701 1.00 96.19 479 PHE A C 1
ATOM 3762 O O . PHE A 1 479 ? -18.513 -2.966 4.729 1.00 96.19 479 PHE A O 1
ATOM 3769 N N . GLN A 1 480 ? -17.466 -2.089 2.937 1.00 91.56 480 GLN A N 1
ATOM 3770 C CA . GLN A 1 480 ? -17.773 -0.690 3.247 1.00 91.56 480 GLN A CA 1
ATOM 3771 C C . GLN A 1 480 ? -19.272 -0.469 3.482 1.00 91.56 480 GLN A C 1
ATOM 3773 O O . GLN A 1 480 ? -19.670 0.058 4.525 1.00 91.56 480 GLN A O 1
ATOM 3778 N N . VAL A 1 481 ? -20.101 -0.944 2.549 1.00 91.06 481 VAL A N 1
ATOM 3779 C CA . VAL A 1 481 ? -21.565 -0.838 2.619 1.00 91.06 481 VAL A CA 1
ATOM 3780 C C . VAL A 1 481 ? -22.119 -1.617 3.815 1.00 91.06 481 VAL A C 1
ATOM 3782 O O . VAL A 1 481 ? -22.913 -1.079 4.586 1.00 91.06 481 VAL A O 1
ATOM 3785 N N . ARG A 1 482 ? -21.671 -2.860 4.045 1.00 92.81 482 ARG A N 1
ATOM 3786 C CA . ARG A 1 482 ? -22.122 -3.670 5.193 1.00 92.81 482 ARG A CA 1
ATOM 3787 C C . ARG A 1 482 ? -21.782 -3.040 6.539 1.00 92.81 482 ARG A C 1
ATOM 3789 O O . ARG A 1 482 ? -22.531 -3.221 7.500 1.00 92.81 482 ARG A O 1
ATOM 3796 N N . VAL A 1 483 ? -20.633 -2.381 6.668 1.00 91.56 483 VAL A N 1
ATOM 3797 C CA . VAL A 1 483 ? -20.279 -1.660 7.900 1.00 91.56 483 VAL A CA 1
ATOM 3798 C C . VAL A 1 483 ? -21.154 -0.416 8.045 1.00 91.56 483 VAL A C 1
ATOM 3800 O O . VAL A 1 483 ? -21.736 -0.229 9.108 1.00 91.56 483 VAL A O 1
ATOM 3803 N N . ALA A 1 484 ? -21.332 0.373 6.981 1.00 87.25 484 ALA A N 1
ATOM 3804 C CA . ALA A 1 484 ? -22.164 1.578 7.014 1.00 87.25 484 ALA A CA 1
ATOM 3805 C C . ALA A 1 484 ? -23.626 1.288 7.403 1.00 87.25 484 ALA A C 1
ATOM 3807 O O . ALA A 1 484 ? -24.181 1.992 8.250 1.00 87.25 484 ALA A O 1
ATOM 3808 N N . ILE A 1 485 ? -24.226 0.227 6.847 1.00 87.12 485 ILE A N 1
ATOM 3809 C CA . ILE A 1 485 ? -25.590 -0.215 7.185 1.00 87.12 485 ILE A CA 1
ATOM 3810 C C . ILE A 1 485 ? -25.681 -0.625 8.659 1.00 87.12 485 ILE A C 1
ATOM 3812 O O . ILE A 1 485 ? -26.620 -0.225 9.343 1.00 87.12 485 ILE A O 1
ATOM 3816 N N . ALA A 1 486 ? -24.708 -1.390 9.165 1.00 84.12 486 ALA A N 1
ATOM 3817 C CA . ALA A 1 486 ? -24.700 -1.821 10.562 1.00 84.12 486 ALA A CA 1
ATOM 3818 C C . ALA A 1 486 ? -24.615 -0.626 11.528 1.00 84.12 486 ALA A C 1
ATOM 3820 O O . ALA A 1 486 ? -25.365 -0.573 12.502 1.00 84.12 486 ALA A O 1
ATOM 3821 N N . THR A 1 487 ? -23.767 0.362 11.223 1.00 82.88 487 THR A N 1
ATOM 3822 C CA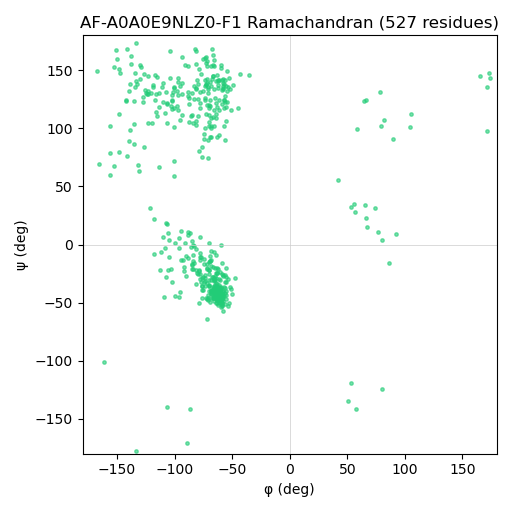 . THR A 1 487 ? -23.642 1.593 12.016 1.00 82.88 487 THR A CA 1
ATOM 3823 C C . THR A 1 487 ? -24.937 2.411 12.008 1.00 82.88 487 THR A C 1
ATOM 3825 O O . THR A 1 487 ? -25.397 2.838 13.066 1.00 82.88 487 THR A O 1
ATOM 3828 N N . HIS A 1 488 ? -25.571 2.586 10.842 1.00 79.62 488 HIS A N 1
ATOM 3829 C CA . HIS A 1 488 ? -26.845 3.312 10.731 1.00 79.62 488 HIS A CA 1
ATOM 3830 C C . HIS A 1 488 ? -27.991 2.600 11.456 1.00 79.62 488 HIS A C 1
ATOM 3832 O O . HIS A 1 488 ? -28.768 3.240 12.165 1.00 79.62 488 HIS A O 1
ATOM 3838 N N . ALA A 1 489 ? -28.095 1.277 11.309 1.00 75.50 489 ALA A N 1
ATOM 3839 C CA . ALA A 1 489 ? -29.101 0.483 12.007 1.00 75.50 489 ALA A CA 1
ATOM 3840 C C . ALA A 1 489 ? -28.949 0.614 13.530 1.00 75.50 489 ALA A C 1
ATOM 3842 O O . ALA A 1 489 ? -29.936 0.846 14.228 1.00 75.50 489 ALA A O 1
ATOM 3843 N N . TYR A 1 490 ? -27.714 0.549 14.036 1.00 68.69 490 TYR A N 1
ATOM 3844 C CA . TYR A 1 490 ? -27.422 0.719 15.458 1.00 68.69 490 TYR A CA 1
ATOM 3845 C C . TYR A 1 490 ? -27.806 2.115 15.974 1.00 68.69 490 TYR A C 1
ATOM 3847 O O . TYR A 1 490 ? -28.473 2.227 17.003 1.00 68.69 490 TYR A O 1
ATOM 3855 N N . ALA A 1 491 ? -27.455 3.174 15.236 1.00 72.75 491 ALA A N 1
ATOM 3856 C CA . ALA A 1 491 ? -27.802 4.550 15.596 1.00 72.75 491 ALA A CA 1
ATOM 3857 C C . ALA A 1 491 ? -29.324 4.776 15.655 1.00 72.75 491 ALA A C 1
ATOM 3859 O O . ALA A 1 491 ? -29.822 5.418 16.581 1.00 72.75 491 ALA A O 1
ATOM 3860 N N . ASN A 1 492 ? -30.075 4.209 14.706 1.00 66.25 492 ASN A N 1
ATOM 3861 C CA . ASN A 1 492 ? -31.535 4.310 14.682 1.00 66.25 492 ASN A CA 1
ATOM 3862 C C . ASN A 1 492 ? -32.194 3.548 15.839 1.00 66.25 492 ASN A C 1
ATOM 3864 O O . ASN A 1 492 ? -33.127 4.068 16.448 1.00 66.25 492 ASN A O 1
ATOM 3868 N N . ILE A 1 493 ? -31.699 2.354 16.184 1.00 69.62 493 ILE A N 1
ATOM 3869 C CA . ILE A 1 493 ? -32.193 1.589 17.341 1.00 69.62 493 ILE A CA 1
ATOM 3870 C C . ILE A 1 493 ? -31.972 2.380 18.635 1.00 69.62 493 ILE A C 1
ATOM 3872 O O . ILE A 1 493 ? -32.909 2.539 19.416 1.00 69.62 493 ILE A O 1
ATOM 3876 N N . HIS A 1 494 ? -30.772 2.932 18.839 1.00 58.94 494 HIS A N 1
ATOM 3877 C CA . HIS A 1 494 ? -30.458 3.750 20.018 1.00 58.94 494 HIS A CA 1
ATOM 3878 C C . HIS A 1 494 ? -31.318 5.010 20.110 1.00 58.94 494 HIS A C 1
ATOM 3880 O O . HIS A 1 494 ? -31.86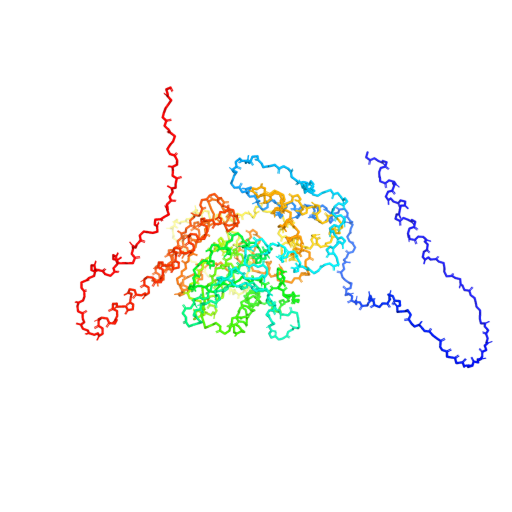3 5.309 21.171 1.00 58.94 494 HIS A O 1
ATOM 3886 N N . ARG A 1 495 ? -31.505 5.722 18.993 1.00 64.06 495 ARG A N 1
ATOM 3887 C CA . ARG A 1 495 ? -32.373 6.905 18.944 1.00 64.06 495 ARG A CA 1
ATOM 3888 C C . ARG A 1 495 ? -33.831 6.550 19.266 1.00 64.06 495 ARG A C 1
ATOM 3890 O O . ARG A 1 495 ? -34.468 7.266 20.032 1.00 64.06 495 ARG A O 1
ATOM 3897 N N . ASN A 1 496 ? -34.348 5.441 18.737 1.00 61.50 496 ASN A N 1
ATOM 3898 C CA . ASN A 1 496 ? -35.726 5.005 18.986 1.00 61.50 496 ASN A CA 1
ATOM 3899 C C . ASN A 1 496 ? -35.943 4.514 20.425 1.00 61.50 496 ASN A C 1
ATOM 3901 O O . ASN A 1 496 ? -36.999 4.782 20.997 1.00 61.50 496 ASN A O 1
ATOM 3905 N N . LEU A 1 497 ? -34.943 3.860 21.027 1.00 60.09 497 LEU A N 1
ATOM 3906 C CA . LEU A 1 497 ? -34.944 3.504 22.450 1.00 60.09 497 LEU A CA 1
ATOM 3907 C C . LEU A 1 497 ? -34.962 4.754 23.339 1.00 60.09 497 LEU A C 1
ATOM 3909 O O . LEU A 1 497 ? -35.752 4.813 24.277 1.00 60.09 497 LEU A O 1
ATOM 3913 N N . HIS A 1 498 ? -34.166 5.776 23.009 1.00 57.19 498 HIS A N 1
ATOM 3914 C CA . HIS A 1 498 ? -34.168 7.054 23.729 1.00 57.19 498 HIS A CA 1
ATOM 3915 C C . HIS A 1 498 ? -35.483 7.834 23.601 1.00 57.19 498 HIS A C 1
ATOM 3917 O O . HIS A 1 498 ? -35.856 8.551 24.524 1.00 57.19 498 HIS A O 1
ATOM 3923 N N . LEU A 1 499 ? -36.190 7.691 22.478 1.00 63.69 499 LEU A N 1
ATOM 3924 C CA . LEU A 1 499 ? -37.475 8.352 22.227 1.00 63.69 499 LEU A CA 1
ATOM 3925 C C . LEU A 1 499 ? -38.693 7.519 22.672 1.00 63.69 499 LEU A C 1
ATOM 3927 O O . LEU A 1 499 ? -39.825 7.951 22.473 1.00 63.69 499 LEU A O 1
ATOM 3931 N N . GLY A 1 500 ? -38.494 6.325 23.245 1.00 47.72 500 GLY A N 1
ATOM 3932 C CA . GLY A 1 500 ? -39.586 5.444 23.680 1.00 47.72 500 GLY A CA 1
ATOM 3933 C C . GLY A 1 500 ? -40.445 4.872 22.540 1.00 47.72 500 GLY A C 1
ATOM 3934 O O . GLY A 1 500 ? -41.531 4.344 22.786 1.00 47.72 500 GLY A O 1
ATOM 3935 N N . ILE A 1 501 ? -39.984 4.951 21.287 1.00 55.03 501 ILE A N 1
ATOM 3936 C CA . ILE A 1 501 ? -40.754 4.535 20.110 1.00 55.03 501 ILE A CA 1
ATOM 3937 C C . ILE A 1 501 ? -40.516 3.040 19.851 1.00 55.03 501 ILE A C 1
ATOM 3939 O O . ILE A 1 501 ? -39.479 2.639 19.317 1.00 55.03 501 ILE A O 1
ATOM 3943 N N . ARG A 1 502 ? -41.504 2.192 20.173 1.00 44.31 502 ARG A N 1
ATOM 3944 C CA . ARG A 1 502 ? -41.515 0.774 19.768 1.00 44.31 502 ARG A CA 1
ATOM 3945 C C . ARG A 1 502 ? -41.703 0.674 18.251 1.00 44.31 502 ARG A C 1
ATOM 3947 O O . ARG A 1 502 ? -42.822 0.769 17.760 1.00 44.31 502 ARG A O 1
ATOM 3954 N N . THR A 1 503 ? -40.628 0.461 17.496 1.00 48.62 503 THR A N 1
ATOM 3955 C CA . THR A 1 503 ? -40.712 0.172 16.054 1.00 48.62 503 THR A CA 1
ATOM 3956 C C . THR A 1 503 ? -40.523 -1.320 15.782 1.00 48.62 503 THR A C 1
ATOM 3958 O O . THR A 1 503 ? -39.570 -1.943 16.243 1.00 48.62 503 THR A O 1
ATOM 3961 N N . SER A 1 504 ? -41.457 -1.900 15.023 1.00 43.09 504 SER A N 1
ATOM 3962 C CA . SER A 1 504 ? -41.357 -3.250 14.456 1.00 43.09 504 SER A CA 1
ATOM 3963 C C . SER A 1 504 ? -40.188 -3.304 13.465 1.00 43.09 504 SER A C 1
ATOM 3965 O O . SER A 1 504 ? -40.170 -2.559 12.484 1.00 43.09 504 SER A O 1
ATOM 3967 N N . LEU A 1 505 ? -39.219 -4.196 13.705 1.00 43.41 505 LEU A N 1
ATOM 3968 C CA . LEU A 1 505 ? -37.976 -4.375 12.931 1.00 43.41 505 LEU A CA 1
ATOM 3969 C C . LEU A 1 505 ? -38.165 -4.725 11.433 1.00 43.41 505 LEU A C 1
ATOM 3971 O O . LEU A 1 505 ? -37.185 -4.893 10.710 1.00 43.41 505 LEU A O 1
ATOM 3975 N N . SER A 1 506 ? -39.397 -4.857 10.937 1.00 41.44 506 SER A N 1
ATOM 3976 C CA . SER A 1 506 ? -39.683 -5.490 9.644 1.00 41.44 506 SER A CA 1
ATOM 3977 C C . SER A 1 506 ? -39.544 -4.588 8.406 1.00 41.44 506 SER A C 1
ATOM 3979 O O . SER A 1 506 ? -39.412 -5.129 7.307 1.00 41.44 506 SER A O 1
ATOM 3981 N N . LEU A 1 507 ? -39.605 -3.254 8.521 1.00 37.22 507 LEU A N 1
ATOM 3982 C CA . LEU A 1 507 ? -39.740 -2.379 7.338 1.00 37.22 507 LEU A CA 1
ATOM 3983 C C . LEU A 1 507 ? -38.449 -1.682 6.870 1.00 37.22 507 LEU A C 1
ATOM 3985 O O . LEU A 1 507 ? -38.269 -1.517 5.665 1.00 37.22 507 LEU A O 1
ATOM 3989 N N . SER A 1 508 ? -37.508 -1.333 7.754 1.00 38.50 508 SER A N 1
ATOM 3990 C CA . SER A 1 508 ? -36.337 -0.530 7.344 1.00 38.50 508 SER A CA 1
ATOM 3991 C C . SER A 1 508 ? -35.242 -1.316 6.609 1.00 38.50 508 SER A C 1
ATOM 3993 O O . SER A 1 508 ? -34.539 -0.739 5.785 1.00 38.50 508 SER A O 1
ATOM 3995 N N . CYS A 1 509 ? -35.117 -2.631 6.821 1.00 35.84 509 CYS A N 1
ATOM 3996 C CA . CYS A 1 509 ? -34.118 -3.442 6.107 1.00 35.84 509 CYS A CA 1
ATOM 3997 C C . CYS A 1 509 ? -34.535 -3.804 4.669 1.00 35.84 509 CYS A C 1
ATOM 3999 O O . CYS A 1 509 ? -33.669 -4.071 3.839 1.00 35.84 509 CYS A O 1
ATOM 4001 N N . ARG A 1 510 ? -35.838 -3.790 4.340 1.00 36.22 510 ARG A N 1
ATOM 4002 C CA . ARG A 1 510 ? -36.324 -4.104 2.981 1.00 36.22 510 ARG A CA 1
ATOM 4003 C C . ARG A 1 510 ? -36.189 -2.938 1.998 1.00 36.22 510 ARG A C 1
ATOM 4005 O O . ARG A 1 510 ? -36.049 -3.189 0.809 1.00 36.22 510 ARG A O 1
ATOM 4012 N N . ALA A 1 511 ? -36.174 -1.690 2.469 1.00 33.84 511 ALA A N 1
ATOM 4013 C CA . ALA A 1 511 ? -36.082 -0.513 1.598 1.00 33.84 511 ALA A CA 1
ATOM 4014 C C . ALA A 1 511 ? -34.653 -0.212 1.093 1.00 33.84 511 ALA A C 1
ATOM 4016 O O . ALA A 1 511 ? -34.496 0.429 0.060 1.00 33.84 511 ALA A O 1
ATOM 4017 N N . LEU A 1 512 ? -33.612 -0.700 1.781 1.00 37.22 512 LEU A N 1
ATOM 4018 C CA . LEU A 1 512 ? -32.200 -0.499 1.401 1.00 37.22 512 LEU A CA 1
ATOM 4019 C C . LEU A 1 512 ? -31.600 -1.664 0.593 1.00 37.22 512 LEU A C 1
ATOM 4021 O O . LEU A 1 512 ? -30.461 -1.582 0.143 1.00 37.22 512 LEU A O 1
ATOM 4025 N N . ALA A 1 513 ? -32.368 -2.733 0.372 1.00 30.38 513 ALA A N 1
ATOM 4026 C CA . ALA A 1 513 ? -32.009 -3.854 -0.491 1.00 30.38 513 ALA A CA 1
ATOM 4027 C C . ALA A 1 513 ? -32.712 -3.734 -1.855 1.00 30.38 513 ALA A C 1
ATOM 4029 O O . ALA A 1 513 ? -33.478 -4.607 -2.256 1.00 30.38 513 ALA A O 1
ATOM 4030 N N . LEU A 1 514 ? -32.469 -2.640 -2.582 1.00 29.66 514 LEU A N 1
ATOM 4031 C CA . LEU A 1 514 ? -32.725 -2.624 -4.023 1.00 29.66 514 LEU A CA 1
ATOM 4032 C C . LEU A 1 514 ? -31.633 -3.466 -4.703 1.00 29.66 514 LEU A C 1
ATOM 4034 O O . LEU A 1 514 ? -30.447 -3.211 -4.480 1.00 29.66 514 LEU A O 1
ATOM 4038 N N . PRO A 1 515 ? -31.972 -4.470 -5.529 1.00 35.41 515 PRO A N 1
ATOM 4039 C CA . PRO A 1 515 ? -30.960 -5.168 -6.298 1.00 35.41 515 PRO A CA 1
ATOM 4040 C C . PRO A 1 515 ? -30.424 -4.207 -7.363 1.00 35.41 515 PRO A C 1
ATOM 4042 O O . PRO A 1 515 ? -31.183 -3.700 -8.190 1.00 35.41 515 PRO A O 1
ATOM 4045 N N . LEU A 1 516 ? -29.106 -3.998 -7.376 1.00 30.62 516 LEU A N 1
ATOM 4046 C CA . LEU A 1 516 ? -28.377 -3.563 -8.567 1.00 30.62 516 LEU A CA 1
ATOM 4047 C C . LEU A 1 516 ? -28.666 -4.579 -9.684 1.00 30.62 516 LEU A C 1
ATOM 4049 O O . LEU A 1 516 ? -27.971 -5.587 -9.822 1.00 30.62 516 LEU A O 1
ATOM 4053 N N . ARG A 1 517 ? -29.726 -4.346 -10.465 1.00 28.73 517 ARG A N 1
ATOM 4054 C CA . ARG A 1 517 ? -29.939 -5.017 -11.748 1.00 28.73 517 ARG A CA 1
ATOM 4055 C C . ARG A 1 517 ? -28.871 -4.495 -12.703 1.00 28.73 517 ARG A C 1
ATOM 4057 O O . ARG A 1 517 ? -29.057 -3.478 -13.359 1.00 28.73 517 ARG A O 1
ATOM 4064 N N . TYR A 1 518 ? -27.747 -5.197 -12.773 1.00 31.48 518 TYR A N 1
ATOM 4065 C CA . TYR A 1 518 ? -26.916 -5.167 -13.968 1.00 31.48 518 TYR A CA 1
ATOM 4066 C C . TYR A 1 518 ? -27.676 -5.918 -15.062 1.00 31.48 518 TYR A C 1
ATOM 4068 O O . TYR A 1 518 ? -27.896 -7.126 -14.960 1.00 31.48 518 TYR A O 1
ATOM 4076 N N . THR A 1 519 ? -28.124 -5.196 -16.085 1.00 25.73 519 THR A N 1
ATOM 4077 C CA . THR A 1 519 ? -28.708 -5.782 -17.291 1.00 25.73 519 THR A CA 1
ATOM 4078 C C . THR A 1 519 ? -27.616 -6.557 -18.021 1.00 25.73 519 THR A C 1
ATOM 4080 O O . THR A 1 519 ? -26.756 -5.976 -18.677 1.00 25.73 519 THR A O 1
ATOM 4083 N N . ILE A 1 520 ? -27.625 -7.880 -17.882 1.00 27.27 520 ILE A N 1
ATOM 4084 C CA . ILE A 1 520 ? -26.830 -8.775 -18.719 1.00 27.27 520 ILE A CA 1
ATOM 4085 C C . ILE A 1 520 ? -27.615 -8.947 -20.021 1.00 27.27 520 ILE A C 1
ATOM 4087 O O . ILE A 1 520 ? -28.632 -9.640 -20.045 1.00 27.27 520 ILE A O 1
ATOM 4091 N N . HIS A 1 521 ? -27.152 -8.329 -21.109 1.00 27.20 521 HIS A N 1
ATOM 4092 C CA . HIS A 1 521 ? -27.580 -8.721 -22.450 1.00 27.20 521 HIS A CA 1
ATOM 4093 C C . HIS A 1 521 ? -27.004 -10.113 -22.740 1.00 27.20 521 HIS A C 1
ATOM 4095 O O . HIS A 1 521 ? -25.870 -10.261 -23.188 1.00 27.20 521 HIS A O 1
ATOM 4101 N N . THR A 1 522 ? -27.780 -11.150 -22.437 1.00 29.55 522 THR A N 1
ATOM 4102 C CA . THR A 1 522 ? -27.555 -12.486 -22.987 1.00 29.55 522 THR A CA 1
ATOM 4103 C C . THR A 1 522 ? -28.236 -12.530 -24.350 1.00 29.55 522 THR A C 1
ATOM 4105 O O . THR A 1 522 ? -29.458 -12.550 -24.456 1.00 29.55 522 THR A O 1
ATOM 4108 N N . GLY A 1 523 ? -27.435 -12.460 -25.414 1.00 27.12 523 GLY A N 1
ATOM 4109 C CA . GLY A 1 523 ? -27.899 -12.782 -26.756 1.00 27.12 523 GLY A CA 1
ATOM 4110 C C . GLY A 1 523 ? -28.220 -14.271 -26.814 1.00 27.12 523 GLY A C 1
ATOM 4111 O O . GLY A 1 523 ? -27.324 -15.109 -26.736 1.00 27.12 523 GLY A O 1
ATOM 4112 N N . THR A 1 524 ? -29.502 -14.597 -26.902 1.00 29.89 524 THR A N 1
ATOM 4113 C CA . THR A 1 524 ? -29.984 -15.948 -27.174 1.00 29.89 524 THR A CA 1
ATOM 4114 C C . THR A 1 524 ? -29.621 -16.332 -28.604 1.00 29.89 524 THR A C 1
ATOM 4116 O O . THR A 1 524 ? -30.194 -15.811 -29.559 1.00 29.89 524 THR A O 1
ATOM 4119 N N . VAL A 1 525 ? -28.666 -17.248 -28.745 1.00 36.09 525 VAL A N 1
ATOM 4120 C CA . VAL A 1 525 ? -28.443 -18.014 -29.976 1.00 36.09 525 VAL A CA 1
ATOM 4121 C C . VAL A 1 525 ? -29.506 -19.113 -30.016 1.00 36.09 525 VAL A C 1
ATOM 4123 O O . VAL A 1 525 ? -29.574 -19.937 -29.105 1.00 36.09 525 VAL A O 1
ATOM 4126 N N . GLY A 1 526 ? -30.373 -19.077 -31.028 1.00 33.06 526 GLY A N 1
ATOM 4127 C CA . GLY A 1 526 ? -31.367 -20.122 -31.286 1.00 33.06 526 GLY A CA 1
ATOM 4128 C C . GLY A 1 526 ? -30.726 -21.410 -31.833 1.00 33.06 526 GLY A C 1
ATOM 4129 O O . GLY A 1 526 ? -29.623 -21.349 -32.380 1.00 33.06 526 GLY A O 1
ATOM 4130 N N . PRO A 1 527 ? -31.380 -22.575 -31.670 1.00 32.19 527 PRO A N 1
ATOM 4131 C CA . PRO A 1 527 ? -30.847 -23.862 -32.110 1.00 32.19 527 PRO A CA 1
ATOM 4132 C C . PRO A 1 527 ? -30.952 -24.035 -33.638 1.00 32.19 527 PRO A C 1
ATOM 4134 O O . PRO A 1 527 ? -31.749 -23.344 -34.276 1.00 32.19 527 PRO A O 1
ATOM 4137 N N . PRO A 1 528 ? -30.149 -24.938 -34.231 1.00 38.84 528 PRO A N 1
ATOM 4138 C CA . PRO A 1 528 ? -29.979 -25.016 -35.673 1.00 38.84 528 PRO A CA 1
ATOM 4139 C C . PRO A 1 528 ? -31.125 -25.792 -36.329 1.00 38.84 528 PRO A C 1
ATOM 4141 O O . PRO A 1 528 ? -31.470 -26.886 -35.880 1.00 38.84 528 PRO A O 1
ATOM 4144 N N . HIS A 1 529 ? -31.643 -25.245 -37.425 1.00 31.89 529 HIS A N 1
ATOM 4145 C CA . HIS A 1 529 ? -32.316 -25.977 -38.493 1.00 31.89 529 HIS A CA 1
ATOM 4146 C C . HIS A 1 529 ? -31.863 -25.422 -39.836 1.00 31.89 529 HIS A C 1
ATOM 4148 O O . HIS A 1 529 ? -31.740 -24.178 -39.936 1.00 31.89 529 HIS A O 1
#

pLDDT: mean 72.51, std 27.24, range [25.3, 98.75]

Secondary structure (DSSP, 8-state):
--SSHHHHHHHHHHHHTTS--PPP-------------------S------PPP-------HHHHHHHHHHHHHHHHHS--PPP--PPPPP--------SSPPHHHHHHHHHHHHHS-THHHHHHHHTTSTTSSSB-SSEEEEEEEEEPSSSTT-EEEEEEEEETT--TTTPEEEEEE--TT--GGGGHHHHHHHTT-TTEEEEEEPPTTSTTS--PPP-----SHHHHHHHHHHHHHHHHHHHHHHTT-SSEEEEEETHHHHHHHHHHHHSGGGEEEEEEES-S--S--TTGGG-SPPP-------PPPP----------------PPPPSS-HHHHHHHHTT--HHHHHHHSGGGHHHHHHHHHHHHTTTS-HHHHHHHHHHHHHHHHSPPSGGGGHHHHEETTTEESS-GGGTGGG--S-EEEEEETT-SS-HHHHHHHHHHHHHTT--EEEEEETT--S-HHHH-HHHHHHHHHHHHHHHHHHHHHHHHHHHHHHTT----TTSHHHHS------------PPPP-

Solvent-accessible surface area (backbone atoms only — not comparable to full-atom values): 31269 Å² total; per-residue (Å²): 134,76,72,69,62,62,58,60,55,54,62,60,50,64,69,63,70,76,79,77,79,85,82,89,81,85,90,86,89,84,89,86,89,88,85,87,90,82,83,86,79,84,75,96,80,87,86,86,88,77,91,72,87,88,81,77,82,93,67,73,67,73,60,57,53,53,56,50,53,49,49,51,44,52,64,63,59,61,67,74,70,62,58,63,83,69,84,86,75,9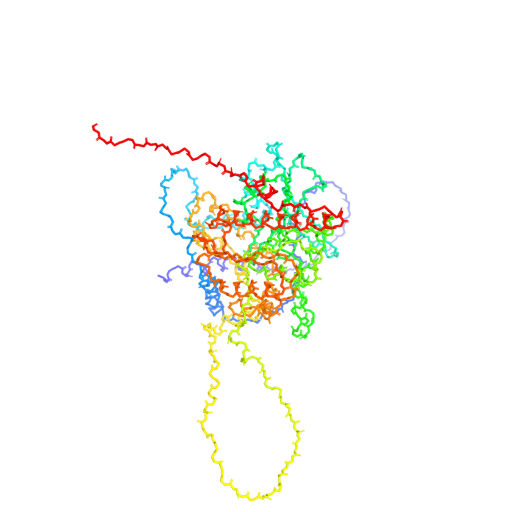2,73,86,89,71,99,67,82,70,81,53,47,48,72,67,55,9,37,51,48,44,54,50,57,74,75,50,65,62,62,56,38,43,47,60,50,48,50,72,40,88,28,33,84,54,55,65,83,51,38,37,39,48,79,48,73,46,76,45,82,82,58,94,45,38,24,37,23,36,42,35,37,37,39,74,85,42,57,85,90,70,41,48,39,37,39,40,33,40,30,77,97,44,33,42,65,64,44,56,76,37,51,69,70,66,56,67,45,64,52,38,34,39,36,28,30,19,54,54,19,33,34,78,15,22,47,45,85,69,78,82,82,59,85,51,73,65,56,36,41,50,55,50,49,43,60,44,40,48,53,51,48,49,49,35,59,77,67,66,50,76,51,28,31,42,35,14,22,21,52,25,16,41,48,45,53,52,34,37,62,76,41,53,83,40,36,60,28,40,35,30,35,40,44,43,18,38,50,75,51,89,59,58,90,77,73,70,77,80,79,82,83,79,84,83,90,76,86,84,84,89,82,83,92,77,96,70,94,81,86,87,79,84,81,76,85,77,74,64,76,73,94,64,60,69,69,59,49,51,37,37,73,67,43,60,50,74,40,56,52,46,50,70,44,51,48,54,22,51,26,60,48,26,51,52,40,48,53,68,37,60,88,50,59,71,68,58,35,50,46,50,36,55,29,53,50,41,41,40,48,46,72,79,13,43,66,52,38,47,45,67,46,24,44,86,89,58,23,22,74,71,31,40,60,86,49,42,70,70,48,77,42,39,33,39,34,35,30,25,66,61,32,88,57,67,57,63,50,44,43,49,40,26,51,49,20,42,76,71,75,24,59,46,43,66,49,70,35,72,61,10,28,70,55,30,46,67,54,27,29,68,55,40,51,50,54,53,52,52,51,54,51,56,50,52,52,52,54,52,51,52,52,51,52,54,54,29,62,76,68,71,53,89,71,79,84,75,60,72,69,62,74,75,62,69,77,85,78,75,83,75,86,74,82,81,79,78,83,91,129

Radius of gyration: 29.83 Å; Cα contacts (8 Å, |Δi|>4): 714; chains: 1; bounding box: 102×92×91 Å

Nearest PDB structures (foldseek):
  7ukb-assembly1_A  TM=7.300E-01  e=5.884E-11  synthetic construct
  4dnp-assembly1_A  TM=7.405E-01  e=1.876E-10  Petunia x hybrida
  4i3f-assembly1_A  TM=6.297E-01  e=1.062E-11  Cycloclasticus sp. P1
  8vd1-assembly1_A  TM=7.082E-01  e=8.808E-10  Oryza sativa
  2xe4-assembly1_A  TM=5.080E-01  e=9.266E-07  Leishmania major

Organism: Saitoella complicata (strain BCRC 22490 / CBS 7301 / JCM 7358 / NBRC 10748 / NRRL Y-17804) (NCBI:txid698492)

Mean predicted aligned error: 15.52 Å

InterPro domains:
  IPR000073 Alpha/beta hydrolase fold-1 [PF00561] (174-469)
  IPR029058 Alpha/Beta hydrolase fold [G3DSA:3.40.50.1820] (145-480)
  IPR029058 Alpha/Beta hydrolase fold [SSF53474] (166-479)

Sequence (529 aa):
MRTSVVFLSKIFWFHVYHSSRTPQSSRLTSTIDKTRTHRQLVSVEAYAKLEYPAILPTFAYPSLLIVVVLSIFAFLTLTPTPMASVPPRAASSTSSGMFPLSFGESFSQWWATSKSAPRSSEHAILATLPFFPGSDGVRKATSSQVKLSGHKQRYVNEFAIEHVNGSESNSSSMVLLHGYGAGLGLFYRNFDDLSKSPDWKLYALDLLGMGNSGRPPFKIRSKDSQAKLDEAEAFFTDALEEWRQERKLEKFTLAAHSLGGYLGVSYALKYPERVEKLILISPVGIPEDPYAMASTPPTVDSDVDAAPPAGDEVDALPARSSSSTNTPKRPYPNWLTFLWERNFSPFMFVRHAGPLGPKVMSAWTHRRFASLPSDQQSLLHTYMYNVFRGRGSGEYALGVLLAPGAYARRPLLHRVSQLKCPTLWMYGSHDWMDANAGREAAAIMQRQGVKAEHVVVPRSGHHIYLDNPEGFNRALVSFQVRVAIATHAYANIHRNLHLGIRTSLSLSCRALALPLRYTIHTGTVGPPH